Protein AF-0000000085034655 (afdb_homodimer)

Sequence (610 aa):
MEIASVGNLNFDVYLRVSELPGPDENAEVLDLYTGGGGSAANFAVAAARLGLAPRFIGAVGEDPLGEISLRELREEGVDVTYVKRIAGVRSGLVVVLVHPDGVKRMLSYRGANLGLAPGDLTPEKFRGVRHIHLATGRTELILKAKEVAREVGASLSVDGGTALAKKGLDIVRPAVEGVDVLFMNQAEARLLAGSHDHRTAVEKLARELRVGELVVTLGARGAAAYGGGKLLHVDAFRVDAVDTTGAGDCFAAAYIAMHLRGRDPYEKLLFANAAAAIKVTRPGARSSPRYAEVEAFLASLGYKIMEIASVGNLNFDVYLRVSELPGPDENAEVLDLYTGGGGSAANFAVAAARLGLAPRFIGAVGEDPLGEISLRELREEGVDVTYVKRIAGVRSGLVVVLVHPDGVKRMLSYRGANLGLAPGDLTPEKFRGVRHIHLATGRTELILKAKEVAREVGASLSVDGGTALAKKGLDIVRPAVEGVDVLFMNQAEARLLAGSHDHRTAVEKLARELRVGELVVTLGARGAAAYGGGKLLHVDAFRVDAVDTTGAGDCFAAAYIAMHLRGRDPYEKLLFANAAAAIKVTRPGARSSPRYAEVEAFLASLGYKI

Nearest PDB structures (foldseek):
  7agh-assembly1_B  TM=8.279E-01  e=5.455E-27  Escherichia coli K-12
  7agh-assembly2_A  TM=8.262E-01  e=1.619E-26  Escherichia coli K-12
  2rbc-assembly1_A-2  TM=8.798E-01  e=1.817E-25  Agrobacterium fabrum str. C58
  5c3z-assembly1_B  TM=8.777E-01  e=2.445E-24  Homo sapiens
  5bye-assembly1_B  TM=8.653E-01  e=8.556E-21  Homo sapiens

Structure (mmCIF, N/CA/C/O backbone):
data_AF-0000000085034655-model_v1
#
loop_
_entity.id
_entity.type
_entity.pdbx_description
1 polymer 'PfkB domain protein'
#
loop_
_atom_site.group_PDB
_atom_site.id
_atom_site.type_symbol
_atom_site.label_atom_id
_atom_site.label_alt_id
_atom_site.label_comp_id
_atom_site.label_asym_id
_atom_site.label_entity_id
_atom_site.label_seq_id
_atom_site.pdbx_PDB_ins_code
_atom_site.Cartn_x
_atom_site.Cartn_y
_atom_site.Cartn_z
_atom_site.occupancy
_atom_site.B_iso_or_equiv
_atom_site.auth_seq_id
_atom_site.auth_comp_id
_atom_site.auth_asym_id
_atom_site.auth_atom_id
_atom_site.pdbx_PDB_model_num
ATOM 1 N N . MET A 1 1 ? -13.57 31.188 0.504 1 93.94 1 MET A N 1
ATOM 2 C CA . MET A 1 1 ? -12.25 31.781 0.678 1 93.94 1 MET A CA 1
ATOM 3 C C . MET A 1 1 ? -11.156 30.812 0.239 1 93.94 1 MET A C 1
ATOM 5 O O . MET A 1 1 ? -11.18 29.641 0.605 1 93.94 1 MET A O 1
ATOM 9 N N . GLU A 1 2 ? -10.211 31.297 -0.534 1 97.12 2 GLU A N 1
ATOM 10 C CA . GLU A 1 2 ? -9.156 30.438 -1.083 1 97.12 2 GLU A CA 1
ATOM 11 C C . GLU A 1 2 ? -7.973 30.344 -0.126 1 97.12 2 GLU A C 1
ATOM 13 O O . GLU A 1 2 ? -7.5 31.359 0.396 1 97.12 2 GLU A O 1
ATOM 18 N N . ILE A 1 3 ? -7.57 29.109 0.145 1 98.75 3 ILE A N 1
ATOM 19 C CA . ILE A 1 3 ? -6.395 28.859 0.97 1 98.75 3 ILE A CA 1
ATOM 20 C C . ILE A 1 3 ? -5.473 27.875 0.262 1 98.75 3 ILE A C 1
ATOM 22 O O . ILE A 1 3 ? -5.883 27.203 -0.685 1 98.75 3 ILE A O 1
ATOM 26 N N . ALA A 1 4 ? -4.23 27.828 0.704 1 98.88 4 ALA A N 1
ATOM 27 C CA . ALA A 1 4 ? -3.271 26.875 0.156 1 98.88 4 ALA A CA 1
ATOM 28 C C . ALA A 1 4 ? -2.568 26.109 1.271 1 98.88 4 ALA A C 1
ATOM 30 O O . ALA A 1 4 ? -2.273 26.672 2.33 1 98.88 4 ALA A O 1
ATOM 31 N N . SER A 1 5 ? -2.406 24.906 1.083 1 98.81 5 SER A N 1
ATOM 32 C CA . SER A 1 5 ? -1.582 24.078 1.969 1 98.81 5 SER A CA 1
ATOM 33 C C . SER A 1 5 ? -0.383 23.5 1.228 1 98.81 5 SER A C 1
ATOM 35 O O . SER A 1 5 ? -0.494 23.109 0.063 1 98.81 5 SER A O 1
ATOM 37 N N . VAL A 1 6 ? 0.777 23.469 1.869 1 98.81 6 VAL A N 1
ATOM 38 C CA . VAL A 1 6 ? 2.035 23.031 1.269 1 98.81 6 VAL A CA 1
ATOM 39 C C . VAL A 1 6 ? 2.637 21.891 2.088 1 98.81 6 VAL A C 1
ATOM 41 O O . VAL A 1 6 ? 2.812 22.016 3.303 1 98.81 6 VAL A O 1
ATOM 44 N N . GLY A 1 7 ? 2.92 20.797 1.439 1 98.38 7 GLY A N 1
ATOM 45 C CA . GLY A 1 7 ? 3.562 19.703 2.158 1 98.38 7 GLY A CA 1
ATOM 46 C C . GLY A 1 7 ? 3.396 18.359 1.475 1 98.38 7 GLY A C 1
ATOM 47 O O . GLY A 1 7 ? 3.457 18.266 0.247 1 98.38 7 GLY A O 1
ATOM 48 N N . ASN A 1 8 ? 3.26 17.344 2.314 1 97.5 8 ASN A N 1
ATOM 49 C CA . ASN A 1 8 ? 3.312 15.984 1.795 1 97.5 8 ASN A CA 1
ATOM 50 C C . ASN A 1 8 ? 1.928 15.477 1.402 1 97.5 8 ASN A C 1
ATOM 52 O O . ASN A 1 8 ? 0.924 15.891 1.99 1 97.5 8 ASN A O 1
ATOM 56 N N . LEU A 1 9 ? 1.918 14.672 0.427 1 97.81 9 LEU A N 1
ATOM 57 C CA . LEU A 1 9 ? 0.796 13.844 -0.011 1 97.81 9 LEU A CA 1
ATOM 58 C C . LEU A 1 9 ? 1.19 12.375 -0.066 1 97.81 9 LEU A C 1
ATOM 60 O O . LEU A 1 9 ? 2.133 12.008 -0.769 1 97.81 9 LEU A O 1
ATOM 64 N N . ASN A 1 10 ? 0.489 11.578 0.733 1 95.5 10 ASN A N 1
ATOM 65 C CA . ASN A 1 10 ? 0.812 10.164 0.848 1 95.5 10 ASN A CA 1
ATOM 66 C C . ASN A 1 10 ? -0.411 9.289 0.587 1 95.5 10 ASN A C 1
ATOM 68 O O . ASN A 1 10 ? -1.547 9.727 0.767 1 95.5 10 ASN A O 1
ATOM 72 N N . PHE A 1 11 ? -0.106 8.07 0.104 1 96.5 11 PHE A N 1
ATOM 73 C CA . PHE A 1 11 ? -1.06 6.973 0.197 1 96.5 11 PHE A CA 1
ATOM 74 C C . PHE A 1 11 ? -0.783 6.117 1.428 1 96.5 11 PHE A C 1
ATOM 76 O O . PHE A 1 11 ? 0.318 5.586 1.586 1 96.5 11 PHE A O 1
ATOM 83 N N . ASP A 1 12 ? -1.772 6.031 2.25 1 96.06 12 ASP A N 1
ATOM 84 C CA . ASP A 1 12 ? -1.58 5.32 3.51 1 96.06 12 ASP A CA 1
ATOM 85 C C . ASP A 1 12 ? -2.211 3.934 3.459 1 96.06 12 ASP A C 1
ATOM 87 O O . ASP A 1 12 ? -3.322 3.768 2.949 1 96.06 12 ASP A O 1
ATOM 91 N N . VAL A 1 13 ? -1.467 2.955 3.961 1 95.75 13 VAL A N 1
ATOM 92 C CA . VAL A 1 13 ? -1.922 1.577 4.105 1 95.75 13 VAL A CA 1
ATOM 93 C C . VAL A 1 13 ? -1.898 1.177 5.578 1 95.75 13 VAL A C 1
ATOM 95 O O . VAL A 1 13 ? -0.831 1.096 6.188 1 95.75 13 VAL A O 1
ATOM 98 N N . TYR A 1 14 ? -3.08 0.936 6.121 1 93.94 14 TYR A N 1
ATOM 99 C CA . TYR A 1 14 ? -3.199 0.492 7.504 1 93.94 14 TYR A CA 1
ATOM 100 C C . TYR A 1 14 ? -3.475 -1.006 7.574 1 93.94 14 TYR A C 1
ATOM 102 O O . TYR A 1 14 ? -4.48 -1.483 7.043 1 93.94 14 TYR A O 1
ATOM 110 N N . LEU A 1 15 ? -2.596 -1.712 8.203 1 95.75 15 LEU A N 1
ATOM 111 C CA . LEU A 1 15 ? -2.756 -3.148 8.406 1 95.75 15 LEU A CA 1
ATOM 112 C C . LEU A 1 15 ? -2.959 -3.471 9.883 1 95.75 15 LEU A C 1
ATOM 114 O O . LEU A 1 15 ? -2.08 -3.205 10.703 1 95.75 15 LEU A O 1
ATOM 118 N N . ARG A 1 16 ? -4.152 -3.988 10.18 1 94.44 16 ARG A N 1
ATOM 119 C CA . ARG A 1 16 ? -4.348 -4.527 11.523 1 94.44 16 ARG A CA 1
ATOM 120 C C . ARG A 1 16 ? -3.723 -5.91 11.656 1 94.44 16 ARG A C 1
ATOM 122 O O . ARG A 1 16 ? -4.141 -6.855 10.977 1 94.44 16 ARG A O 1
ATOM 129 N N . VAL A 1 17 ? -2.717 -6 12.5 1 94.31 17 VAL A N 1
ATOM 130 C CA . VAL A 1 17 ? -1.951 -7.238 12.586 1 94.31 17 VAL A CA 1
ATOM 131 C C . VAL A 1 17 ? -2.037 -7.805 14 1 94.31 17 VAL A C 1
ATOM 133 O O . VAL A 1 17 ? -2.08 -7.047 14.977 1 94.31 17 VAL A O 1
ATOM 136 N N . SER A 1 18 ? -2.162 -9.133 14.125 1 90.56 18 SER A N 1
ATOM 137 C CA . SER A 1 18 ? -2.082 -9.766 15.438 1 90.56 18 SER A CA 1
ATOM 138 C C . SER A 1 18 ? -0.636 -9.898 15.898 1 90.56 18 SER A C 1
ATOM 140 O O . SER A 1 18 ? -0.336 -9.68 17.078 1 90.56 18 SER A O 1
ATOM 142 N N . GLU A 1 19 ? 0.269 -10.234 15.023 1 87.38 19 GLU A N 1
ATOM 143 C CA . GLU A 1 19 ? 1.705 -10.352 15.258 1 87.38 19 GLU A CA 1
ATOM 144 C C . GLU A 1 19 ? 2.496 -10.047 13.984 1 87.38 19 GLU A C 1
ATOM 146 O O . GLU A 1 19 ? 1.949 -10.086 12.883 1 87.38 19 GLU A O 1
ATOM 151 N N . LEU A 1 20 ? 3.734 -9.633 14.234 1 88.44 20 LEU A N 1
ATOM 152 C CA . LEU A 1 20 ? 4.625 -9.484 13.094 1 88.44 20 LEU A CA 1
ATOM 153 C C . LEU A 1 20 ? 5.168 -10.836 12.641 1 88.44 20 LEU A C 1
ATOM 155 O O . LEU A 1 20 ? 5.496 -11.688 13.469 1 88.44 20 LEU A O 1
ATOM 159 N N . PRO A 1 21 ? 5.195 -11.039 11.312 1 90.12 21 PRO A N 1
ATOM 160 C CA . PRO A 1 21 ? 5.805 -12.281 10.852 1 90.12 21 PRO A CA 1
ATOM 161 C C . PRO A 1 21 ? 7.297 -12.367 11.148 1 90.12 21 PRO A C 1
ATOM 163 O O . PRO A 1 21 ? 7.977 -11.336 11.211 1 90.12 21 PRO A O 1
ATOM 166 N N . GLY A 1 22 ? 7.727 -13.602 11.383 1 87.69 22 GLY A N 1
ATOM 167 C CA . GLY A 1 22 ? 9.156 -13.828 11.508 1 87.69 22 GLY A CA 1
ATOM 168 C C . GLY A 1 22 ? 9.891 -13.742 10.18 1 87.69 22 GLY A C 1
ATOM 169 O O . GLY A 1 22 ? 9.281 -13.484 9.141 1 87.69 22 GLY A O 1
ATOM 170 N N . PRO A 1 23 ? 11.297 -13.914 10.242 1 85.94 23 PRO A N 1
ATOM 171 C CA . PRO A 1 23 ? 12.078 -13.93 9.008 1 85.94 23 PRO A CA 1
ATOM 172 C C . PRO A 1 23 ? 11.555 -14.938 7.988 1 85.94 23 PRO A C 1
ATOM 174 O O . PRO A 1 23 ? 11.352 -16.109 8.32 1 85.94 23 PRO A O 1
ATOM 177 N N . ASP A 1 24 ? 11.25 -14.492 6.754 1 82.31 24 ASP A N 1
ATOM 178 C CA . ASP A 1 24 ? 10.797 -15.281 5.617 1 82.31 24 ASP A CA 1
ATOM 179 C C . ASP A 1 24 ? 9.453 -15.945 5.91 1 82.31 24 ASP A C 1
ATOM 181 O O . ASP A 1 24 ? 9.203 -17.078 5.477 1 82.31 24 ASP A O 1
ATOM 185 N N . GLU A 1 25 ? 8.688 -15.281 6.723 1 87.12 25 GLU A N 1
ATOM 186 C CA . GLU A 1 25 ? 7.355 -15.781 7.051 1 87.12 25 GLU A CA 1
ATOM 187 C C . GLU A 1 25 ? 6.273 -14.828 6.543 1 87.12 25 GLU A C 1
ATOM 189 O O . GLU A 1 25 ? 6.562 -13.68 6.207 1 87.12 25 GLU A O 1
ATOM 194 N N . ASN A 1 26 ? 5.16 -15.375 6.418 1 88.88 26 ASN A N 1
ATOM 195 C CA . ASN A 1 26 ? 3.967 -14.625 6.047 1 88.88 26 ASN A CA 1
ATOM 196 C C . ASN A 1 26 ? 2.947 -14.594 7.18 1 88.88 26 ASN A C 1
ATOM 198 O O . ASN A 1 26 ? 2.727 -15.609 7.848 1 88.88 26 ASN A O 1
ATOM 202 N N . ALA A 1 27 ? 2.494 -13.461 7.508 1 91.69 27 ALA A N 1
ATOM 203 C CA . ALA A 1 27 ? 1.395 -13.32 8.453 1 91.69 27 ALA A CA 1
ATOM 204 C C . ALA A 1 27 ? 0.143 -12.773 7.77 1 91.69 27 ALA A C 1
ATOM 206 O O . ALA A 1 27 ? 0.223 -11.844 6.969 1 91.69 27 ALA A O 1
ATOM 207 N N . GLU A 1 28 ? -0.93 -13.422 8.039 1 91.81 28 GLU A N 1
ATOM 208 C CA . GLU A 1 28 ? -2.201 -12.898 7.555 1 91.81 28 GLU A CA 1
ATOM 209 C C . GLU A 1 28 ? -2.684 -11.734 8.414 1 91.81 28 GLU A C 1
ATOM 211 O O . GLU A 1 28 ? -2.639 -11.805 9.641 1 91.81 28 GLU A O 1
ATOM 216 N N . VAL A 1 29 ? -3.027 -10.688 7.754 1 94.5 29 VAL A N 1
ATOM 217 C CA . VAL A 1 29 ? -3.459 -9.516 8.508 1 94.5 29 VAL A CA 1
ATOM 218 C C . VAL A 1 29 ? -4.965 -9.578 8.75 1 94.5 29 VAL A C 1
ATOM 220 O O . VAL A 1 29 ? -5.699 -10.195 7.977 1 94.5 29 VAL A O 1
ATOM 223 N N . LEU A 1 30 ? -5.438 -8.953 9.812 1 91.25 30 LEU A N 1
ATOM 224 C CA . LEU A 1 30 ? -6.812 -9.031 10.281 1 91.25 30 LEU A CA 1
ATOM 225 C C . LEU A 1 30 ? -7.715 -8.094 9.492 1 91.25 30 LEU A C 1
ATOM 227 O O . LEU A 1 30 ? -8.883 -8.398 9.258 1 91.25 30 LEU A O 1
ATOM 231 N N . ASP A 1 31 ? -7.133 -6.984 9.172 1 92.88 31 ASP A N 1
ATOM 232 C CA . ASP A 1 31 ? -7.91 -5.977 8.453 1 92.88 31 ASP A CA 1
ATOM 233 C C . ASP A 1 31 ? -6.996 -5.016 7.695 1 92.88 31 ASP A C 1
ATOM 235 O O . ASP A 1 31 ? -5.809 -4.91 7.996 1 92.88 31 ASP A O 1
ATOM 239 N N . LEU A 1 32 ? -7.645 -4.418 6.648 1 94.25 32 LEU A N 1
ATOM 240 C CA . LEU A 1 32 ? -6.949 -3.469 5.789 1 94.25 32 LEU A CA 1
ATOM 241 C C . LEU A 1 32 ? -7.773 -2.199 5.602 1 94.25 32 LEU A C 1
ATOM 243 O O . LEU A 1 32 ? -8.977 -2.268 5.336 1 94.25 32 LEU A O 1
ATOM 247 N N . TYR A 1 33 ? -7.109 -1.077 5.863 1 91 33 TYR A N 1
ATOM 248 C CA . TYR A 1 33 ? -7.668 0.219 5.496 1 91 33 TYR A CA 1
ATOM 249 C C . TYR A 1 33 ? -6.68 1.019 4.656 1 91 33 TYR A C 1
ATOM 251 O O . TYR A 1 33 ? -5.48 1.029 4.938 1 91 33 TYR A O 1
ATOM 259 N N . THR A 1 34 ? -7.168 1.547 3.568 1 93.19 34 THR A N 1
ATOM 260 C CA . THR A 1 34 ? -6.344 2.43 2.752 1 93.19 34 THR A CA 1
ATOM 261 C C . THR A 1 34 ? -6.988 3.807 2.623 1 93.19 34 THR A C 1
ATOM 263 O O . THR A 1 34 ? -8.211 3.938 2.713 1 93.19 34 THR A O 1
ATOM 266 N N . GLY A 1 35 ? -6.184 4.789 2.453 1 91.38 35 GLY A N 1
ATOM 267 C CA . GLY A 1 35 ? -6.664 6.148 2.262 1 91.38 35 GLY A CA 1
ATOM 268 C C . GLY A 1 35 ? -5.547 7.148 2.027 1 91.38 35 GLY A C 1
ATOM 269 O O . GLY A 1 35 ? -4.375 6.777 1.987 1 91.38 35 GLY A O 1
ATOM 270 N N . GLY A 1 36 ? -5.992 8.32 1.777 1 94.31 36 GLY A N 1
ATOM 271 C CA . GLY A 1 36 ? -5.031 9.398 1.601 1 94.31 36 GLY A CA 1
ATOM 272 C C . GLY A 1 36 ? -4.387 9.844 2.9 1 94.31 36 GLY A C 1
ATOM 273 O O . GLY A 1 36 ? -5.012 9.789 3.961 1 94.31 36 GLY A O 1
ATOM 274 N N . GLY A 1 37 ? -3.115 10.266 2.805 1 95.69 37 GLY A N 1
ATOM 275 C CA . GLY A 1 37 ? -2.387 10.797 3.945 1 95.69 37 GLY A CA 1
ATOM 276 C C . GLY A 1 37 ? -1.521 11.992 3.594 1 95.69 37 GLY A C 1
ATOM 277 O O . GLY A 1 37 ? -1.566 12.484 2.467 1 95.69 37 GLY A O 1
ATOM 278 N N . GLY A 1 38 ? -0.718 12.391 4.625 1 96.44 38 GLY A N 1
ATOM 279 C CA . GLY A 1 38 ? 0.054 13.625 4.527 1 96.44 38 GLY A CA 1
ATOM 280 C C . GLY A 1 38 ? -0.604 14.797 5.227 1 96.44 38 GLY A C 1
ATOM 281 O O . GLY A 1 38 ? -1.726 15.18 4.887 1 96.44 38 GLY A O 1
ATOM 282 N N . SER A 1 39 ? 0.147 15.359 6.043 1 97 39 SER A N 1
ATOM 283 C CA . SER A 1 39 ? -0.427 16.375 6.914 1 97 39 SER A CA 1
ATOM 284 C C . SER A 1 39 ? -1.008 17.531 6.105 1 97 39 SER A C 1
ATOM 286 O O . SER A 1 39 ? -2.123 17.984 6.375 1 97 39 SER A O 1
ATOM 288 N N . ALA A 1 40 ? -0.273 18 5.129 1 98.5 40 ALA A N 1
ATOM 289 C CA . ALA A 1 40 ? -0.737 19.125 4.32 1 98.5 40 ALA A CA 1
ATOM 290 C C . ALA A 1 40 ? -1.984 18.75 3.525 1 98.5 40 ALA A C 1
ATOM 292 O O . ALA A 1 40 ? -2.904 19.562 3.383 1 98.5 40 ALA A O 1
ATOM 293 N N . ALA A 1 41 ? -1.958 17.594 2.982 1 98.56 41 ALA A N 1
ATOM 294 C CA . ALA A 1 41 ? -3.109 17.109 2.227 1 98.56 41 ALA A CA 1
ATOM 295 C C . ALA A 1 41 ? -4.312 16.891 3.139 1 98.56 41 ALA A C 1
ATOM 297 O O . ALA A 1 41 ? -5.445 17.203 2.77 1 98.56 41 ALA A O 1
ATOM 298 N N . ASN A 1 42 ? -4.09 16.312 4.293 1 98.31 42 ASN A N 1
ATOM 299 C CA . ASN A 1 42 ? -5.156 16.156 5.273 1 98.31 42 ASN A CA 1
ATOM 300 C C . ASN A 1 42 ? -5.777 17.5 5.648 1 98.31 42 ASN A C 1
ATOM 302 O O . ASN A 1 42 ? -7 17.625 5.746 1 98.31 42 ASN A O 1
ATOM 306 N N . PHE A 1 43 ? -4.934 18.438 5.855 1 98.69 43 PHE A N 1
ATOM 307 C CA . PHE A 1 43 ? -5.387 19.797 6.145 1 98.69 43 PHE A CA 1
ATOM 308 C C . PHE A 1 43 ? -6.281 20.312 5.023 1 98.69 43 PHE A C 1
ATOM 310 O O . PHE A 1 43 ? -7.336 20.891 5.285 1 98.69 43 PHE A O 1
ATOM 317 N N . ALA A 1 44 ? -5.852 20.156 3.803 1 98.81 44 ALA A N 1
ATOM 318 C CA . ALA A 1 44 ? -6.602 20.641 2.646 1 98.81 44 ALA A CA 1
ATOM 319 C C . ALA A 1 44 ? -8 20.031 2.602 1 98.81 44 ALA A C 1
ATOM 321 O O . ALA A 1 44 ? -8.984 20.734 2.365 1 98.81 44 ALA A O 1
ATOM 322 N N . VAL A 1 45 ? -8.094 18.766 2.852 1 98.69 45 VAL A N 1
ATOM 323 C CA . VAL A 1 45 ? -9.383 18.078 2.842 1 98.69 45 VAL A CA 1
ATOM 324 C C . VAL A 1 45 ? -10.258 18.609 3.971 1 98.69 45 VAL A C 1
ATOM 326 O O . VAL A 1 45 ? -11.445 18.875 3.771 1 98.69 45 VAL A O 1
ATOM 329 N N . ALA A 1 46 ? -9.648 18.734 5.133 1 98.81 46 ALA A N 1
ATOM 330 C CA . ALA A 1 46 ? -10.391 19.281 6.262 1 98.81 46 ALA A CA 1
ATOM 331 C C . ALA A 1 46 ? -10.898 20.688 5.953 1 98.81 46 ALA A C 1
ATOM 333 O O . ALA A 1 46 ? -12.047 21.016 6.254 1 98.81 46 ALA A O 1
ATOM 334 N N . ALA A 1 47 ? -10.062 21.516 5.359 1 98.81 47 ALA A N 1
ATOM 335 C CA . ALA A 1 47 ? -10.438 22.891 4.992 1 98.81 47 ALA A CA 1
ATOM 336 C C . ALA A 1 47 ? -11.609 22.891 4.02 1 98.81 47 ALA A C 1
ATOM 338 O O . ALA A 1 47 ? -12.539 23.703 4.16 1 98.81 47 ALA A O 1
ATOM 339 N N . ALA A 1 48 ? -11.547 22 3.057 1 98.81 48 ALA A N 1
ATOM 340 C CA . ALA A 1 48 ? -12.641 21.891 2.096 1 98.81 48 ALA A CA 1
ATOM 341 C C . ALA A 1 48 ? -13.961 21.562 2.799 1 98.81 48 ALA A C 1
ATOM 343 O O . ALA A 1 48 ? -14.992 22.172 2.504 1 98.81 48 ALA A O 1
ATOM 344 N N . ARG A 1 49 ? -13.93 20.672 3.709 1 98.44 49 ARG A N 1
ATOM 345 C CA . ARG A 1 49 ? -15.125 20.234 4.418 1 98.44 49 ARG A CA 1
ATOM 346 C C . ARG A 1 49 ? -15.664 21.344 5.324 1 98.44 49 ARG A C 1
ATOM 348 O O . ARG A 1 49 ? -16.844 21.344 5.672 1 98.44 49 ARG A O 1
ATOM 355 N N . LEU A 1 50 ? -14.82 22.25 5.66 1 98.44 50 LEU A N 1
ATOM 356 C CA . LEU A 1 50 ? -15.219 23.375 6.508 1 98.44 50 LEU A CA 1
ATOM 357 C C . LEU A 1 50 ? -15.688 24.547 5.66 1 98.44 50 LEU A C 1
ATOM 359 O O . LEU A 1 50 ? -15.914 25.641 6.184 1 98.44 50 LEU A O 1
ATOM 363 N N . GLY A 1 51 ? -15.742 24.391 4.367 1 98 51 GLY A N 1
ATOM 364 C CA . GLY A 1 51 ? -16.359 25.375 3.488 1 98 51 GLY A CA 1
ATOM 365 C C . GLY A 1 51 ? -15.359 26.297 2.83 1 98 51 GLY A C 1
ATOM 366 O O . GLY A 1 51 ? -15.734 27.328 2.246 1 98 51 GLY A O 1
ATOM 367 N N . LEU A 1 52 ? -14.117 26 2.928 1 98.44 52 LEU A N 1
ATOM 368 C CA . LEU A 1 52 ? -13.094 26.797 2.258 1 98.44 52 LEU A CA 1
ATOM 369 C C . LEU A 1 52 ? -12.766 26.203 0.889 1 98.44 52 LEU A C 1
ATOM 371 O O . LEU A 1 52 ? -13.312 25.172 0.501 1 98.44 52 LEU A O 1
ATOM 375 N N . ALA A 1 53 ? -11.969 26.906 0.109 1 98.62 53 ALA A N 1
ATOM 376 C CA . ALA A 1 53 ? -11.516 26.469 -1.208 1 98.62 53 ALA A CA 1
ATOM 377 C C . ALA A 1 53 ? -10.016 26.203 -1.212 1 98.62 53 ALA A C 1
ATOM 379 O O . ALA A 1 53 ? -9.227 27.078 -1.594 1 98.62 53 ALA A O 1
ATOM 380 N N . PRO A 1 54 ? -9.625 25.016 -0.847 1 98.81 54 PRO A N 1
ATOM 381 C CA . PRO A 1 54 ? -8.195 24.734 -0.665 1 98.81 54 PRO A CA 1
ATOM 382 C C . PRO A 1 54 ? -7.492 24.391 -1.973 1 98.81 54 PRO A C 1
ATOM 384 O O . PRO A 1 54 ? -8.078 23.719 -2.83 1 98.81 54 PRO A O 1
ATOM 387 N N . ARG A 1 55 ? -6.301 24.891 -2.096 1 98.75 55 ARG A N 1
ATOM 388 C CA . ARG A 1 55 ? -5.301 24.484 -3.08 1 98.75 55 ARG A CA 1
ATOM 389 C C . ARG A 1 55 ? -4.156 23.719 -2.422 1 98.75 55 ARG A C 1
ATOM 391 O O . ARG A 1 55 ? -3.627 24.156 -1.396 1 98.75 55 ARG A O 1
ATOM 398 N N . PHE A 1 56 ? -3.9 22.594 -3 1 98.69 56 PHE A N 1
ATOM 399 C CA . PHE A 1 56 ? -2.799 21.812 -2.455 1 98.69 56 PHE A CA 1
ATOM 400 C C . PHE A 1 56 ? 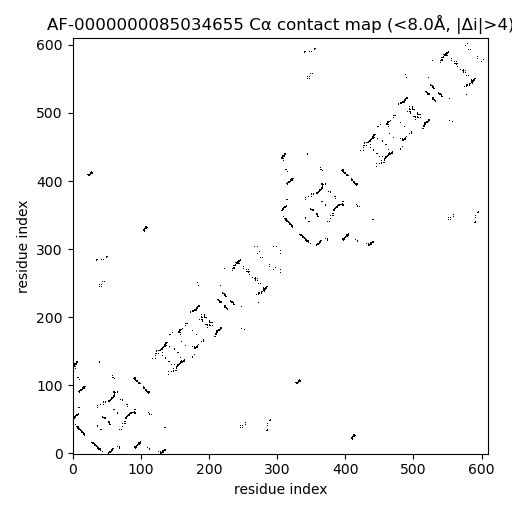-1.546 21.984 -3.309 1 98.69 56 PHE A C 1
ATOM 402 O O . PHE A 1 56 ? -1.598 21.844 -4.531 1 98.69 56 PHE A O 1
ATOM 409 N N . ILE A 1 57 ? -0.471 22.328 -2.654 1 98.75 57 ILE A N 1
ATOM 410 C CA . ILE A 1 57 ? 0.836 22.438 -3.291 1 98.75 57 ILE A CA 1
ATOM 411 C C . ILE A 1 57 ? 1.774 21.359 -2.734 1 98.75 57 ILE A C 1
ATOM 413 O O . ILE A 1 57 ? 2.166 21.422 -1.567 1 98.75 57 ILE A O 1
ATOM 417 N N . GLY A 1 58 ? 2.109 20.453 -3.443 1 98.5 58 GLY A N 1
ATOM 418 C CA . GLY A 1 58 ? 2.977 19.328 -3.115 1 98.5 58 GLY A CA 1
ATOM 419 C C . GLY A 1 58 ? 3.492 18.594 -4.34 1 98.5 58 GLY A C 1
ATOM 420 O O . GLY A 1 58 ? 3.652 19.188 -5.406 1 98.5 58 GLY A O 1
ATOM 421 N N . ALA A 1 59 ? 3.9 17.328 -4.105 1 98.56 59 ALA A N 1
ATOM 422 C CA . ALA A 1 59 ? 4.473 16.562 -5.215 1 98.56 59 ALA A CA 1
ATOM 423 C C . ALA A 1 59 ? 4.059 15.102 -5.156 1 98.56 59 ALA A C 1
ATOM 425 O O . ALA A 1 59 ? 3.869 14.547 -4.07 1 98.56 59 ALA A O 1
ATOM 426 N N . VAL A 1 60 ? 3.869 14.516 -6.301 1 98 60 VAL A N 1
ATOM 427 C CA . VAL A 1 60 ? 3.611 13.086 -6.465 1 98 60 VAL A CA 1
ATOM 428 C C . VAL A 1 60 ? 4.457 12.539 -7.613 1 98 60 VAL A C 1
ATOM 430 O O . VAL A 1 60 ? 4.988 13.305 -8.422 1 98 60 VAL A O 1
ATOM 433 N N . GLY A 1 61 ? 4.633 11.25 -7.559 1 97.06 61 GLY A N 1
ATOM 434 C CA . GLY A 1 61 ? 5.234 10.609 -8.719 1 97.06 61 GLY A CA 1
ATOM 435 C C . GLY A 1 61 ? 4.262 10.422 -9.867 1 97.06 61 GLY A C 1
ATOM 436 O O . GLY A 1 61 ? 3.08 10.758 -9.75 1 97.06 61 GLY A O 1
ATOM 437 N N . GLU A 1 62 ? 4.801 10.016 -11.016 1 94.88 62 GLU A N 1
ATOM 438 C CA . GLU A 1 62 ? 3.965 9.602 -12.133 1 94.88 62 GLU A CA 1
ATOM 439 C C . GLU A 1 62 ? 3.648 8.109 -12.062 1 94.88 62 GLU A C 1
ATOM 441 O O . GLU A 1 62 ? 4.121 7.324 -12.883 1 94.88 62 GLU A O 1
ATOM 446 N N . ASP A 1 63 ? 2.875 7.762 -11.141 1 93.69 63 ASP A N 1
ATOM 447 C CA . ASP A 1 63 ? 2.523 6.371 -10.867 1 93.69 63 ASP A CA 1
ATOM 448 C C . ASP A 1 63 ? 1.062 6.246 -10.445 1 93.69 63 ASP A C 1
ATOM 450 O O . ASP A 1 63 ? 0.405 7.246 -10.156 1 93.69 63 ASP A O 1
ATOM 454 N N . PRO A 1 64 ? 0.542 5.062 -10.43 1 92.12 64 PRO A N 1
ATOM 455 C CA . PRO A 1 64 ? -0.877 4.859 -10.125 1 92.12 64 PRO A CA 1
ATOM 456 C C . PRO A 1 64 ? -1.259 5.344 -8.727 1 92.12 64 PRO A C 1
ATOM 458 O O . PRO A 1 64 ? -2.359 5.863 -8.531 1 92.12 64 PRO A O 1
ATOM 461 N N . LEU A 1 65 ? -0.405 5.164 -7.809 1 94.81 65 LEU A N 1
ATOM 462 C CA . LEU A 1 65 ? -0.723 5.602 -6.453 1 94.81 65 LEU A CA 1
ATOM 463 C C . LEU A 1 65 ? -0.836 7.121 -6.387 1 94.81 65 LEU A C 1
ATOM 465 O O . LEU A 1 65 ? -1.69 7.652 -5.672 1 94.81 65 LEU A O 1
ATOM 469 N N . GLY A 1 66 ? 0.121 7.762 -7.074 1 96.44 66 GLY A N 1
ATOM 470 C CA . GLY A 1 66 ? 0.004 9.211 -7.172 1 96.44 66 GLY A CA 1
ATOM 471 C C . GLY A 1 66 ? -1.319 9.664 -7.762 1 96.44 66 GLY A C 1
ATOM 472 O O . GLY A 1 66 ? -1.948 10.586 -7.25 1 96.44 66 GLY A O 1
ATOM 473 N N . GLU A 1 67 ? -1.771 8.977 -8.742 1 95.44 67 GLU A N 1
ATOM 474 C CA . GLU A 1 67 ? -3.027 9.328 -9.398 1 95.44 67 GLU A CA 1
ATOM 475 C C . GLU A 1 67 ? -4.219 9.094 -8.477 1 95.44 67 GLU A C 1
ATOM 477 O O . GLU A 1 67 ? -5.168 9.883 -8.469 1 95.44 67 GLU A O 1
ATOM 482 N N . ILE A 1 68 ? -4.168 8.062 -7.785 1 95.31 68 ILE A N 1
ATOM 483 C CA . ILE A 1 68 ? -5.223 7.766 -6.82 1 95.31 68 ILE A CA 1
ATOM 484 C C . ILE A 1 68 ? -5.297 8.883 -5.781 1 95.31 68 ILE A C 1
ATOM 486 O O . ILE A 1 68 ? -6.387 9.352 -5.441 1 95.31 68 ILE A O 1
ATOM 490 N N . SER A 1 69 ? -4.172 9.266 -5.309 1 97.12 69 SER A N 1
ATOM 491 C CA . SER A 1 69 ? -4.109 10.297 -4.273 1 97.12 69 SER A CA 1
ATOM 492 C C . SER A 1 69 ? -4.652 11.625 -4.785 1 97.12 69 SER A C 1
ATOM 494 O O . SER A 1 69 ? -5.391 12.312 -4.078 1 97.12 69 SER A O 1
ATOM 496 N N . LEU A 1 70 ? -4.309 11.984 -5.988 1 98 70 LEU A N 1
ATOM 497 C CA . LEU A 1 70 ? -4.781 13.227 -6.578 1 98 70 LEU A CA 1
ATOM 498 C C . LEU A 1 70 ? -6.285 13.18 -6.816 1 98 70 LEU A C 1
ATOM 500 O O . LEU A 1 70 ? -6.988 14.164 -6.566 1 98 70 LEU A O 1
ATOM 504 N N . ARG A 1 71 ? -6.754 12.07 -7.301 1 96.56 71 ARG A N 1
ATOM 505 C CA . ARG A 1 71 ? -8.18 11.906 -7.543 1 96.56 71 ARG A CA 1
ATOM 506 C C . ARG A 1 71 ? -8.984 12.07 -6.258 1 96.56 71 ARG A C 1
ATOM 508 O O . ARG A 1 71 ? -10.023 12.734 -6.246 1 96.56 71 ARG A O 1
ATOM 515 N N . GLU A 1 72 ? -8.492 11.5 -5.242 1 96.06 72 GLU A N 1
ATOM 516 C CA . GLU A 1 72 ? -9.164 11.609 -3.953 1 96.06 72 GLU A CA 1
ATOM 517 C C . GLU A 1 72 ? -9.258 13.062 -3.5 1 96.06 72 GLU A C 1
ATOM 519 O O . GLU A 1 72 ? -10.289 13.5 -2.988 1 96.06 72 GLU A O 1
ATOM 524 N N . LEU A 1 73 ? -8.156 13.789 -3.646 1 98.38 73 LEU A N 1
ATOM 525 C CA . LEU A 1 73 ? -8.164 15.203 -3.289 1 98.38 73 LEU A CA 1
ATOM 526 C C . LEU A 1 73 ? -9.188 15.969 -4.121 1 98.38 73 LEU A C 1
ATOM 528 O O . LEU A 1 73 ? -9.961 16.766 -3.586 1 98.38 73 LEU A O 1
ATOM 532 N N . ARG A 1 74 ? -9.242 15.68 -5.43 1 98.12 74 ARG A N 1
ATOM 533 C CA . ARG A 1 74 ? -10.188 16.344 -6.312 1 98.12 74 ARG A CA 1
ATOM 534 C C . ARG A 1 74 ? -11.625 16.047 -5.895 1 98.12 74 ARG A C 1
ATOM 536 O O . ARG A 1 74 ? -12.477 16.953 -5.891 1 98.12 74 ARG A O 1
ATOM 543 N N . GLU A 1 75 ? -11.828 14.844 -5.547 1 97.31 75 GLU A N 1
ATOM 544 C CA . GLU A 1 75 ? -13.172 14.414 -5.152 1 97.31 75 GLU A CA 1
ATOM 545 C C . GLU A 1 75 ? -13.609 15.109 -3.865 1 97.31 75 GLU A C 1
ATOM 547 O O . GLU A 1 75 ? -14.805 15.297 -3.633 1 97.31 75 GLU A O 1
ATOM 552 N N . GLU A 1 76 ? -12.656 15.547 -3.068 1 97.75 76 GLU A N 1
ATOM 553 C CA . GLU A 1 76 ? -12.938 16.25 -1.823 1 97.75 76 GLU A CA 1
ATOM 554 C C . GLU A 1 76 ? -12.992 17.766 -2.043 1 97.75 76 GLU A C 1
ATOM 556 O O . GLU A 1 76 ? -13.125 18.531 -1.087 1 97.75 76 GLU A O 1
ATOM 561 N N . GLY A 1 77 ? -12.82 18.219 -3.273 1 98.06 77 GLY A N 1
ATOM 562 C CA . GLY A 1 77 ? -12.93 19.625 -3.602 1 98.06 77 GLY A CA 1
ATOM 563 C C . GLY A 1 77 ? -11.617 20.375 -3.473 1 98.06 77 GLY A C 1
ATOM 564 O O . GLY A 1 77 ? -11.602 21.594 -3.348 1 98.06 77 GLY A O 1
ATOM 565 N N . VAL A 1 78 ? -10.531 19.672 -3.494 1 98.75 78 VAL A N 1
ATOM 566 C CA . VAL A 1 78 ? -9.219 20.297 -3.381 1 98.75 78 VAL A CA 1
ATOM 567 C C . VAL A 1 78 ? -8.641 20.547 -4.773 1 98.75 78 VAL A C 1
ATOM 569 O O . VAL A 1 78 ? -8.648 19.656 -5.625 1 98.75 78 VAL A O 1
ATOM 572 N N . ASP A 1 79 ? -8.203 21.766 -5.02 1 98.75 79 ASP A N 1
ATOM 573 C CA . ASP A 1 79 ? -7.531 22.109 -6.27 1 98.75 79 ASP A CA 1
ATOM 574 C C . ASP A 1 79 ? -6.117 21.547 -6.305 1 98.75 79 ASP A C 1
ATOM 576 O O . ASP A 1 79 ? -5.258 21.953 -5.52 1 98.75 79 ASP A O 1
ATOM 580 N N . VAL A 1 80 ? -5.871 20.656 -7.242 1 98.62 80 VAL A N 1
ATOM 581 C CA . VAL A 1 80 ? -4.57 20 -7.312 1 98.62 80 VAL A CA 1
ATOM 582 C C . VAL A 1 80 ? -3.836 20.422 -8.578 1 98.62 80 VAL A C 1
ATOM 584 O O . VAL A 1 80 ? -2.928 19.734 -9.047 1 98.62 80 VAL A O 1
ATOM 587 N N . THR A 1 81 ? -4.188 21.531 -9.141 1 97.69 81 THR A N 1
ATOM 588 C CA . THR A 1 81 ? -3.684 22.016 -10.422 1 97.69 81 THR A CA 1
ATOM 589 C C . THR A 1 81 ? -2.168 22.188 -10.375 1 97.69 81 THR A C 1
ATOM 591 O O . THR A 1 81 ? -1.482 21.938 -11.367 1 97.69 81 THR A O 1
ATOM 594 N N . TYR A 1 82 ? -1.648 22.516 -9.219 1 97.19 82 TYR A N 1
ATOM 595 C CA . TYR A 1 82 ? -0.251 22.938 -9.148 1 97.19 82 TYR A CA 1
ATOM 596 C C . TYR A 1 82 ? 0.602 21.859 -8.477 1 97.19 82 TYR A C 1
ATOM 598 O O . TYR A 1 82 ? 1.735 22.125 -8.07 1 97.19 82 TYR A O 1
ATOM 606 N N . VAL A 1 83 ? 0.051 20.719 -8.305 1 98.5 83 VAL A N 1
ATOM 607 C CA . VAL A 1 83 ? 0.843 19.641 -7.734 1 98.5 83 VAL A CA 1
ATOM 608 C C . VAL A 1 83 ? 1.943 19.219 -8.711 1 98.5 83 VAL A C 1
ATOM 610 O O . VAL A 1 83 ? 1.681 19.016 -9.898 1 98.5 83 VAL A O 1
ATOM 613 N N . LYS A 1 84 ? 3.133 19.203 -8.195 1 98.19 84 LYS A N 1
ATOM 614 C CA . LYS A 1 84 ? 4.285 18.828 -9 1 98.19 84 LYS A CA 1
ATOM 615 C C . LYS A 1 84 ? 4.297 17.328 -9.266 1 98.19 84 LYS A C 1
ATOM 617 O O . LYS A 1 84 ? 4.121 16.516 -8.344 1 98.19 84 LYS A O 1
ATOM 622 N N . ARG A 1 85 ? 4.406 16.938 -10.5 1 97.25 85 ARG A N 1
ATOM 623 C CA . ARG A 1 85 ? 4.586 15.539 -10.875 1 97.25 85 ARG A CA 1
ATOM 624 C C . ARG A 1 85 ? 6.047 15.242 -11.195 1 97.25 85 ARG A C 1
ATOM 626 O O . ARG A 1 85 ? 6.652 15.914 -12.039 1 97.25 85 ARG A O 1
ATOM 633 N N . ILE A 1 86 ? 6.586 14.344 -10.5 1 97.06 86 ILE A N 1
ATOM 634 C CA . ILE A 1 86 ? 8.008 14.047 -10.664 1 97.06 86 ILE A CA 1
ATOM 635 C C . ILE A 1 86 ? 8.172 12.703 -11.375 1 97.06 86 ILE A C 1
ATOM 637 O O . ILE A 1 86 ? 7.797 11.656 -10.844 1 97.06 86 ILE A O 1
ATOM 641 N N . ALA A 1 87 ? 8.773 12.688 -12.531 1 93.81 87 ALA A N 1
ATOM 642 C CA . ALA A 1 87 ? 8.992 11.477 -13.312 1 93.81 87 ALA A CA 1
ATOM 643 C C . ALA A 1 87 ? 10.086 10.609 -12.688 1 93.81 87 ALA A C 1
ATOM 645 O O . ALA A 1 87 ? 11.086 11.125 -12.18 1 93.81 87 ALA A O 1
ATOM 646 N N . GLY A 1 88 ? 9.898 9.336 -12.742 1 91.88 88 GLY A N 1
ATOM 647 C CA . GLY A 1 88 ? 10.93 8.398 -12.344 1 91.88 88 GLY A CA 1
ATOM 648 C C . GLY A 1 88 ? 10.992 8.18 -10.844 1 91.88 88 GLY A C 1
ATOM 649 O O . GLY A 1 88 ? 11.867 7.461 -10.352 1 91.88 88 GLY A O 1
ATOM 650 N N . VAL A 1 89 ? 10.164 8.852 -10.109 1 93.38 89 VAL A N 1
ATOM 651 C CA . VAL A 1 89 ? 10.125 8.68 -8.656 1 93.38 89 VAL A CA 1
ATOM 652 C C . VAL A 1 89 ? 8.734 8.234 -8.227 1 93.38 89 VAL A C 1
ATOM 654 O O . VAL A 1 89 ? 7.727 8.672 -8.789 1 93.38 89 VAL A O 1
ATOM 657 N N . ARG A 1 90 ? 8.703 7.367 -7.266 1 95 90 ARG A N 1
ATOM 658 C CA . ARG A 1 90 ? 7.418 6.871 -6.785 1 95 90 ARG A CA 1
ATOM 659 C C . ARG A 1 90 ? 6.785 7.852 -5.805 1 95 90 ARG A C 1
ATOM 661 O O . ARG A 1 90 ? 7.488 8.594 -5.113 1 95 90 ARG A O 1
ATOM 668 N N . SER A 1 91 ? 5.457 7.852 -5.758 1 97.5 91 SER A N 1
ATOM 669 C CA . SER A 1 91 ? 4.707 8.695 -4.828 1 97.5 91 SER A CA 1
ATOM 670 C C . SER A 1 91 ? 4.906 8.234 -3.387 1 97.5 91 SER A C 1
ATOM 672 O O . SER A 1 91 ? 5.312 7.098 -3.141 1 97.5 91 SER A O 1
ATOM 674 N N . GLY A 1 92 ? 4.641 9.188 -2.461 1 97.5 92 GLY A N 1
ATOM 675 C CA . GLY A 1 92 ? 4.77 8.875 -1.048 1 97.5 92 GLY A CA 1
ATOM 676 C C . GLY A 1 92 ? 3.809 7.797 -0.586 1 97.5 92 GLY A C 1
ATOM 677 O O . GLY A 1 92 ? 2.664 7.742 -1.042 1 97.5 92 GLY A O 1
ATOM 678 N N . LEU A 1 93 ? 4.277 6.922 0.278 1 97.62 93 LEU A N 1
ATOM 679 C CA . LEU A 1 93 ? 3.49 5.824 0.832 1 97.62 93 LEU A CA 1
ATOM 680 C C . LEU A 1 93 ? 3.84 5.594 2.297 1 97.62 93 LEU A C 1
ATOM 682 O O . LEU A 1 93 ? 5.012 5.633 2.674 1 97.62 93 LEU A O 1
ATOM 686 N N . VAL A 1 94 ? 2.84 5.473 3.104 1 96.75 94 VAL A N 1
ATOM 687 C CA . VAL A 1 94 ? 3.049 5.148 4.512 1 96.75 94 VAL A CA 1
ATOM 688 C C . VAL A 1 94 ? 2.311 3.855 4.859 1 96.75 94 VAL A C 1
ATOM 690 O O . VAL A 1 94 ? 1.11 3.732 4.602 1 96.75 94 VAL A O 1
ATOM 693 N N . VAL A 1 95 ? 3.01 2.885 5.375 1 96.88 95 VAL A N 1
ATOM 694 C CA . VAL A 1 95 ? 2.418 1.659 5.898 1 96.88 95 VAL A CA 1
ATOM 695 C C . VAL A 1 95 ? 2.377 1.716 7.422 1 96.88 95 VAL A C 1
ATOM 697 O O . VAL A 1 95 ? 3.4 1.941 8.07 1 96.88 95 VAL A O 1
ATOM 700 N N . VAL A 1 96 ? 1.215 1.589 7.902 1 94.38 96 VAL A N 1
ATOM 701 C CA . VAL A 1 96 ? 1.02 1.612 9.344 1 94.38 96 VAL A CA 1
ATOM 702 C C . VAL A 1 96 ? 0.589 0.23 9.836 1 94.38 96 VAL A C 1
ATOM 704 O O . VAL A 1 96 ? -0.455 -0.282 9.422 1 94.38 96 VAL A O 1
ATOM 707 N N . LEU A 1 97 ? 1.364 -0.386 10.656 1 94.5 97 LEU A N 1
ATOM 708 C CA . LEU A 1 97 ? 1.018 -1.643 11.312 1 94.5 97 LEU A CA 1
ATOM 709 C C . LEU A 1 97 ? 0.335 -1.387 12.656 1 94.5 97 LEU A C 1
ATOM 711 O O . LEU A 1 97 ? 0.953 -0.852 13.578 1 94.5 97 LEU A O 1
ATOM 715 N N . VAL A 1 98 ? -0.905 -1.736 12.742 1 91.94 98 VAL A N 1
ATOM 716 C CA . VAL A 1 98 ? -1.702 -1.478 13.938 1 91.94 98 VAL A CA 1
ATOM 717 C C . VAL A 1 98 ? -1.87 -2.768 14.734 1 91.94 98 VAL A C 1
ATOM 719 O O . VAL A 1 98 ? -2.494 -3.721 14.266 1 91.94 98 VAL A O 1
ATOM 722 N N . HIS A 1 99 ? -1.451 -2.727 15.938 1 89.94 99 HIS A N 1
ATOM 723 C CA . HIS A 1 99 ? -1.554 -3.896 16.797 1 89.94 99 HIS A CA 1
ATOM 724 C C . HIS A 1 99 ? -2.85 -3.873 17.609 1 89.94 99 HIS A C 1
ATOM 726 O O . HIS A 1 99 ? -3.486 -2.826 17.734 1 89.94 99 HIS A O 1
ATOM 732 N N . PRO A 1 100 ? -3.258 -5.043 18.125 1 85.38 100 PRO A N 1
ATOM 733 C CA . PRO A 1 100 ? -4.527 -5.129 18.844 1 85.38 100 PRO A CA 1
ATOM 734 C C . PRO A 1 100 ? -4.586 -4.191 20.047 1 85.38 100 PRO A C 1
ATOM 736 O O . PRO A 1 100 ? -5.668 -3.744 20.438 1 85.38 100 PRO A O 1
ATOM 739 N N . ASP A 1 101 ? -3.482 -3.834 20.625 1 84.19 101 ASP A N 1
ATOM 740 C CA . ASP A 1 101 ? -3.453 -2.965 21.797 1 84.19 101 ASP A CA 1
ATOM 741 C C . ASP A 1 101 ? -3.457 -1.493 21.375 1 84.19 101 ASP A C 1
ATOM 743 O O . ASP A 1 101 ? -3.412 -0.606 22.234 1 84.19 101 ASP A O 1
ATOM 747 N N . GLY A 1 102 ? -3.457 -1.308 20.062 1 79.94 102 GLY A N 1
ATOM 748 C CA . GLY A 1 102 ? -3.521 0.063 19.594 1 79.94 102 GLY A CA 1
ATOM 749 C C . GLY A 1 102 ? -2.162 0.632 19.219 1 79.94 102 GLY A C 1
ATOM 750 O O . GLY A 1 102 ? -2.074 1.691 18.594 1 79.94 102 GLY A O 1
ATOM 751 N N . VAL A 1 103 ? -1.189 -0.063 19.609 1 86 103 VAL A N 1
ATOM 752 C CA . VAL A 1 103 ? 0.162 0.364 19.266 1 86 103 VAL A CA 1
ATOM 753 C C . VAL A 1 103 ? 0.326 0.378 17.75 1 86 103 VAL A C 1
ATOM 755 O O . VAL A 1 103 ? -0.146 -0.529 17.062 1 86 103 VAL A O 1
ATOM 758 N N . LYS A 1 104 ? 1.07 1.434 17.25 1 89.12 104 LYS A N 1
ATOM 759 C CA . LYS A 1 104 ? 1.265 1.571 15.812 1 89.12 104 LYS A CA 1
ATOM 760 C C . LYS A 1 104 ? 2.75 1.597 15.461 1 89.12 104 LYS A C 1
ATOM 762 O O . LYS A 1 104 ? 3.561 2.154 16.203 1 89.12 104 LYS A O 1
ATOM 767 N N . ARG A 1 105 ? 3.121 0.915 14.469 1 92.75 105 ARG A N 1
ATOM 768 C CA . ARG A 1 105 ? 4.422 1.019 13.82 1 92.75 105 ARG A CA 1
ATOM 769 C C . ARG A 1 105 ? 4.285 1.555 12.398 1 92.75 105 ARG A C 1
ATOM 771 O O . ARG A 1 105 ? 3.51 1.022 11.602 1 92.75 105 ARG A O 1
ATOM 778 N N . MET A 1 106 ? 5.012 2.566 12.133 1 93.75 106 MET A N 1
ATOM 779 C CA . MET A 1 106 ? 4.828 3.225 10.844 1 93.75 106 MET A CA 1
ATOM 780 C C . MET A 1 106 ? 6.09 3.111 9.992 1 93.75 106 MET A C 1
ATOM 782 O O . MET A 1 106 ? 7.203 3.246 10.5 1 93.75 106 MET A O 1
ATOM 786 N N . LEU A 1 107 ? 5.906 2.814 8.758 1 96.25 107 LEU A N 1
ATOM 787 C CA . LEU A 1 107 ? 6.941 2.812 7.734 1 96.25 107 LEU A CA 1
ATOM 788 C C . LEU A 1 107 ? 6.617 3.814 6.629 1 96.25 107 LEU A C 1
ATOM 790 O O . LEU A 1 107 ? 5.609 3.668 5.934 1 96.25 107 LEU A O 1
ATOM 794 N N . SER A 1 108 ? 7.5 4.77 6.445 1 96.12 108 SER A N 1
ATOM 795 C CA . SER A 1 108 ? 7.176 5.859 5.531 1 96.12 108 SER A CA 1
ATOM 796 C C . SER A 1 108 ? 8.18 5.93 4.387 1 96.12 108 SER A C 1
ATOM 798 O O . SER A 1 108 ? 9.391 5.891 4.609 1 96.12 108 SER A O 1
ATOM 800 N N . TYR A 1 109 ? 7.699 5.926 3.207 1 97.31 109 TYR A N 1
ATOM 801 C CA . TYR A 1 109 ? 8.461 6.262 2.006 1 97.31 109 TYR A CA 1
ATOM 802 C C . TYR A 1 109 ? 8.102 7.656 1.508 1 97.31 109 TYR A C 1
ATOM 804 O O . TYR A 1 109 ? 6.988 7.883 1.022 1 97.31 109 TYR A O 1
ATOM 812 N N . ARG A 1 110 ? 9.055 8.594 1.565 1 95.75 110 ARG A N 1
ATOM 813 C CA . ARG A 1 110 ? 8.758 9.984 1.225 1 95.75 110 ARG A CA 1
ATOM 814 C C . ARG A 1 110 ? 8.695 10.172 -0.287 1 95.75 110 ARG A C 1
ATOM 816 O O . ARG A 1 110 ? 7.906 10.984 -0.78 1 95.75 110 ARG A O 1
ATOM 823 N N . GLY A 1 111 ? 9.648 9.531 -1.036 1 96.31 111 GLY A N 1
ATOM 824 C CA . GLY A 1 111 ? 9.656 9.523 -2.49 1 96.31 111 GLY A CA 1
ATOM 825 C C . GLY A 1 111 ? 9.523 10.906 -3.096 1 96.31 111 GLY A C 1
ATOM 826 O O . GLY A 1 111 ? 10.305 11.805 -2.779 1 96.31 111 GLY A O 1
ATOM 827 N N . ALA A 1 112 ? 8.469 11.109 -3.881 1 97.38 112 ALA A N 1
ATOM 828 C CA . ALA A 1 112 ? 8.234 12.32 -4.66 1 97.38 112 ALA A CA 1
ATOM 829 C C . ALA A 1 112 ? 8.07 13.531 -3.752 1 97.38 112 ALA A C 1
ATOM 831 O O . ALA A 1 112 ? 8.312 14.672 -4.172 1 97.38 112 ALA A O 1
ATOM 832 N N . ASN A 1 113 ? 7.641 13.344 -2.52 1 97.44 113 ASN A N 1
ATOM 833 C CA . ASN A 1 113 ? 7.473 14.453 -1.586 1 97.44 113 ASN A CA 1
ATOM 834 C C . ASN A 1 113 ? 8.773 15.234 -1.404 1 97.44 113 ASN A C 1
ATOM 836 O O . ASN A 1 113 ? 8.75 16.438 -1.164 1 97.44 113 ASN A O 1
ATOM 840 N N . LEU A 1 114 ? 9.891 14.578 -1.56 1 96.25 114 LEU A N 1
ATOM 841 C CA . LEU A 1 114 ? 11.195 15.203 -1.373 1 96.25 114 LEU A CA 1
ATOM 842 C C . LEU A 1 114 ? 11.547 16.094 -2.557 1 96.25 114 LEU A C 1
ATOM 844 O O . LEU A 1 114 ? 12.477 16.906 -2.479 1 96.25 114 LEU A O 1
ATOM 848 N N . GLY A 1 115 ? 10.75 15.953 -3.588 1 96.5 115 GLY A N 1
ATOM 849 C CA . GLY A 1 115 ? 11.047 16.703 -4.801 1 96.5 115 GLY A CA 1
ATOM 850 C C . GLY A 1 115 ? 10.531 18.125 -4.766 1 96.5 115 GLY A C 1
ATOM 851 O O . GLY A 1 115 ? 10.898 18.938 -5.613 1 96.5 115 GLY A O 1
ATOM 852 N N . LEU A 1 116 ? 9.672 18.453 -3.842 1 97.56 116 LEU A N 1
ATOM 853 C CA . LEU A 1 116 ? 9.211 19.828 -3.691 1 97.56 116 LEU A CA 1
ATOM 854 C C . LEU A 1 116 ? 10.336 20.719 -3.178 1 97.56 116 LEU A C 1
ATOM 856 O O . LEU A 1 116 ? 10.953 20.422 -2.152 1 97.56 116 LEU A O 1
ATOM 860 N N . ALA A 1 117 ? 10.656 21.781 -3.887 1 97.62 117 ALA A N 1
ATOM 861 C CA . ALA A 1 117 ? 11.734 22.703 -3.535 1 97.62 117 ALA A CA 1
ATOM 862 C C . ALA A 1 117 ? 11.219 24.125 -3.408 1 97.62 117 ALA A C 1
ATOM 864 O O . ALA A 1 117 ? 10.117 24.438 -3.867 1 97.62 117 ALA A O 1
ATOM 865 N N . PRO A 1 118 ? 12.016 24.984 -2.719 1 98.19 118 PRO A N 1
ATOM 866 C CA . PRO A 1 118 ? 11.586 26.375 -2.574 1 98.19 118 PRO A CA 1
ATOM 867 C C . PRO A 1 118 ? 11.242 27.031 -3.91 1 98.19 118 PRO A C 1
ATOM 869 O O . PRO A 1 118 ? 10.305 27.828 -3.99 1 98.19 118 PRO A O 1
ATOM 872 N N . GLY A 1 119 ? 11.945 26.609 -4.902 1 97.81 119 GLY A N 1
ATOM 873 C CA . GLY A 1 119 ? 11.711 27.172 -6.223 1 97.81 119 GLY A CA 1
ATOM 874 C C . GLY A 1 119 ? 10.352 26.812 -6.789 1 97.81 119 GLY A C 1
ATOM 875 O O . GLY A 1 119 ? 9.875 27.453 -7.73 1 97.81 119 GLY A O 1
ATOM 876 N N . ASP A 1 120 ? 9.711 25.859 -6.223 1 97.94 120 ASP A N 1
ATOM 877 C CA . ASP A 1 120 ? 8.391 25.438 -6.68 1 97.94 120 ASP A CA 1
ATOM 878 C C . ASP A 1 120 ? 7.301 26.344 -6.09 1 97.94 120 ASP A C 1
ATOM 880 O O . ASP A 1 120 ? 6.16 26.312 -6.555 1 97.94 120 ASP A O 1
ATOM 884 N N . LEU A 1 121 ? 7.641 27.062 -5.043 1 98.5 121 LEU A N 1
ATOM 885 C CA . LEU A 1 121 ? 6.68 27.969 -4.418 1 98.5 121 LEU A CA 1
ATOM 886 C C . LEU A 1 121 ? 6.73 29.344 -5.07 1 98.5 121 LEU A C 1
ATOM 888 O O . LEU A 1 121 ? 7.293 30.281 -4.508 1 98.5 121 LEU A O 1
ATOM 892 N N . THR A 1 122 ? 6.047 29.469 -6.199 1 98.19 122 THR A N 1
ATOM 893 C CA . THR A 1 122 ? 6.02 30.734 -6.922 1 98.19 122 THR A CA 1
ATOM 894 C C . THR A 1 122 ? 4.758 31.516 -6.582 1 98.19 122 THR A C 1
ATOM 896 O O . THR A 1 122 ? 3.699 30.938 -6.352 1 98.19 122 THR A O 1
ATOM 899 N N . PRO A 1 123 ? 4.883 32.844 -6.559 1 97.88 123 PRO A N 1
ATOM 900 C CA . PRO A 1 123 ? 3.719 33.688 -6.215 1 97.88 123 PRO A CA 1
ATOM 901 C C . PRO A 1 123 ? 2.506 33.375 -7.094 1 97.88 123 PRO A C 1
ATOM 903 O O . PRO A 1 123 ? 1.366 33.469 -6.633 1 97.88 123 PRO A O 1
ATOM 906 N N . GLU A 1 124 ? 2.742 32.969 -8.305 1 97.25 124 GLU A N 1
ATOM 907 C CA . GLU A 1 124 ? 1.662 32.688 -9.242 1 97.25 124 GLU A CA 1
ATOM 908 C C . GLU A 1 124 ? 0.771 31.562 -8.719 1 97.25 124 GLU A C 1
ATOM 910 O O . GLU A 1 124 ? -0.445 31.578 -8.922 1 97.25 124 GLU A O 1
ATOM 915 N N . LYS A 1 125 ? 1.314 30.641 -8.062 1 97.94 125 LYS A N 1
ATOM 916 C CA . LYS A 1 125 ? 0.582 29.484 -7.547 1 97.94 125 LYS A CA 1
ATOM 917 C C . LYS A 1 125 ? -0.318 29.891 -6.379 1 97.94 125 LYS A C 1
ATOM 919 O O . LYS A 1 125 ? -1.214 29.125 -5.996 1 97.94 125 LYS A O 1
ATOM 924 N N . PHE A 1 126 ? -0.077 31.047 -5.832 1 98.38 126 PHE A N 1
ATOM 925 C CA . PHE A 1 126 ? -0.787 31.469 -4.625 1 98.38 126 PHE A CA 1
ATOM 926 C C . PHE A 1 126 ? -1.666 32.688 -4.902 1 98.38 126 PHE A C 1
ATOM 928 O O . PHE A 1 126 ? -2.141 33.344 -3.975 1 98.38 126 PHE A O 1
ATOM 935 N N . ARG A 1 127 ? -1.859 32.938 -6.152 1 95.88 127 ARG A N 1
ATOM 936 C CA . ARG A 1 127 ? -2.697 34.062 -6.504 1 95.88 127 ARG A CA 1
ATOM 937 C C . ARG A 1 127 ? -4.109 33.906 -5.953 1 95.88 127 ARG A C 1
ATOM 939 O O . ARG A 1 127 ? -4.734 32.844 -6.129 1 95.88 127 ARG A O 1
ATOM 946 N N . GLY A 1 128 ? -4.578 34.938 -5.262 1 96.88 128 GLY A N 1
ATOM 947 C CA . GLY A 1 128 ? -5.934 34.906 -4.734 1 96.88 128 GLY A CA 1
ATOM 948 C C . GLY A 1 128 ? -6.047 34.219 -3.396 1 96.88 128 GLY A C 1
ATOM 949 O O . GLY A 1 128 ? -7.102 34.25 -2.762 1 96.88 128 GLY A O 1
ATOM 950 N N . VAL A 1 129 ? -4.984 33.625 -2.912 1 98.06 129 VAL A N 1
ATOM 951 C CA . VAL A 1 129 ? -4.965 32.875 -1.666 1 98.06 129 VAL A CA 1
ATOM 952 C C . VAL A 1 129 ? -4.898 33.844 -0.479 1 98.06 129 VAL A C 1
ATOM 954 O O . VAL A 1 129 ? -4.059 34.75 -0.45 1 98.06 129 VAL A O 1
ATOM 957 N N . ARG A 1 130 ? -5.746 33.562 0.475 1 98.44 130 ARG A N 1
ATOM 958 C CA . ARG A 1 130 ? -5.816 34.438 1.643 1 98.44 130 ARG A CA 1
ATOM 959 C C . ARG A 1 130 ? -4.941 33.906 2.773 1 98.44 130 ARG A C 1
ATOM 961 O O . ARG A 1 130 ? -4.555 34.656 3.67 1 98.44 130 ARG A O 1
ATOM 968 N N . HIS A 1 131 ? -4.684 32.656 2.725 1 98.81 131 HIS A N 1
ATOM 969 C CA . HIS A 1 131 ? -3.914 32 3.781 1 98.81 131 HIS A CA 1
ATOM 970 C C . HIS A 1 131 ? -3.094 30.844 3.234 1 98.81 131 HIS A C 1
ATOM 972 O O . HIS A 1 131 ? -3.572 30.094 2.383 1 98.81 131 HIS A O 1
ATOM 978 N N . ILE A 1 132 ? -1.854 30.734 3.678 1 98.88 132 ILE A N 1
ATOM 979 C CA . ILE A 1 132 ? -0.968 29.641 3.326 1 98.88 132 ILE A CA 1
ATOM 980 C C . ILE A 1 132 ? -0.627 28.828 4.578 1 98.88 132 ILE A C 1
ATOM 982 O O . ILE A 1 132 ? -0.185 29.391 5.586 1 98.88 132 ILE A O 1
ATOM 986 N N . HIS A 1 133 ? -0.9 27.547 4.527 1 98.94 133 HIS A N 1
ATOM 987 C CA . HIS A 1 133 ? -0.558 26.641 5.621 1 98.94 133 HIS A CA 1
ATOM 988 C C . HIS A 1 133 ? 0.602 25.734 5.238 1 98.94 133 HIS A C 1
ATOM 990 O O . HIS A 1 133 ? 0.509 24.969 4.266 1 98.94 133 HIS A O 1
ATOM 996 N N . LEU A 1 134 ? 1.659 25.734 6.016 1 98.81 134 LEU A N 1
ATOM 997 C CA . LEU A 1 134 ? 2.801 24.844 5.812 1 98.81 134 LEU A CA 1
ATOM 998 C C . LEU A 1 134 ? 2.764 23.688 6.793 1 98.81 134 LEU A C 1
ATOM 1000 O O . LEU A 1 134 ? 2.875 23.875 8.008 1 98.81 134 LEU A O 1
ATOM 1004 N N . ALA A 1 135 ? 2.607 22.531 6.23 1 98.19 135 ALA A N 1
ATOM 1005 C CA . ALA A 1 135 ? 2.689 21.312 7.035 1 98.19 135 ALA A CA 1
ATOM 1006 C C . ALA A 1 135 ? 3.969 20.547 6.73 1 98.19 135 ALA A C 1
ATOM 1008 O O . ALA A 1 135 ? 3.918 19.422 6.223 1 98.19 135 ALA A O 1
ATOM 1009 N N . THR A 1 136 ? 5.07 21.109 7.082 1 97.06 136 THR A N 1
ATOM 1010 C CA . THR A 1 136 ? 6.383 20.531 6.82 1 97.06 136 THR A CA 1
ATOM 1011 C C . THR A 1 136 ? 7.418 21.062 7.812 1 97.06 136 THR A C 1
ATOM 1013 O O . THR A 1 136 ? 7.312 22.203 8.281 1 97.06 136 THR A O 1
ATOM 1016 N N . GLY A 1 137 ? 8.312 20.188 8.141 1 96.25 137 GLY A N 1
ATOM 1017 C CA . GLY A 1 137 ? 9.422 20.609 8.984 1 96.25 137 GLY A CA 1
ATOM 1018 C C . GLY A 1 137 ? 10.602 21.141 8.195 1 96.25 137 GLY A C 1
ATOM 1019 O O . GLY A 1 137 ? 11.648 21.453 8.766 1 96.25 137 GLY A O 1
ATOM 1020 N N . ARG A 1 138 ? 10.492 21.266 6.902 1 96.81 138 ARG A N 1
ATOM 1021 C CA . ARG A 1 138 ? 11.57 21.766 6.055 1 96.81 138 ARG A CA 1
ATOM 1022 C C . ARG A 1 138 ? 11.656 23.281 6.105 1 96.81 138 ARG A C 1
ATOM 1024 O O . ARG A 1 138 ? 10.867 23.969 5.457 1 96.81 138 ARG A O 1
ATOM 1031 N N . THR A 1 139 ? 12.688 23.734 6.754 1 98 139 THR A N 1
ATOM 1032 C CA . THR A 1 139 ? 12.805 25.156 7.047 1 98 139 THR A CA 1
ATOM 1033 C C . THR A 1 139 ? 12.953 25.969 5.758 1 98 139 THR A C 1
ATOM 1035 O O . THR A 1 139 ? 12.477 27.094 5.672 1 98 139 THR A O 1
ATOM 1038 N N . GLU A 1 140 ? 13.609 25.359 4.754 1 97.94 140 GLU A N 1
ATOM 1039 C CA . GLU A 1 140 ? 13.789 26.062 3.488 1 97.94 140 GLU A CA 1
ATOM 1040 C C . GLU A 1 140 ? 12.453 26.344 2.818 1 97.94 140 GLU A C 1
ATOM 1042 O O . GLU A 1 140 ? 12.289 27.391 2.172 1 97.94 140 GLU A O 1
ATOM 1047 N N . LEU A 1 141 ? 11.523 25.5 2.947 1 98.44 141 LEU A N 1
ATOM 1048 C CA . LEU A 1 141 ? 10.188 25.719 2.398 1 98.44 141 LEU A CA 1
ATOM 1049 C C . LEU A 1 141 ? 9.414 26.75 3.221 1 98.44 141 LEU A C 1
ATOM 1051 O O . LEU A 1 141 ? 8.68 27.562 2.67 1 98.44 141 LEU A O 1
ATOM 1055 N N . ILE A 1 142 ? 9.586 26.719 4.516 1 98.56 142 ILE A N 1
ATOM 1056 C CA . ILE A 1 142 ? 8.922 27.656 5.41 1 98.56 142 ILE A CA 1
ATOM 1057 C C . ILE A 1 142 ? 9.398 29.078 5.102 1 98.56 142 ILE A C 1
ATOM 1059 O O . ILE A 1 142 ? 8.586 30 4.957 1 98.56 142 ILE A O 1
ATOM 1063 N N . LEU A 1 143 ? 10.68 29.203 4.953 1 98.38 143 LEU A N 1
ATOM 1064 C CA . LEU A 1 143 ? 11.266 30.5 4.676 1 98.38 143 LEU A CA 1
ATOM 1065 C C . LEU A 1 143 ? 10.773 31.047 3.334 1 98.38 143 LEU A C 1
ATOM 1067 O O . LEU A 1 143 ? 10.422 32.219 3.223 1 98.38 143 LEU A O 1
ATOM 1071 N N . LYS A 1 144 ? 10.773 30.172 2.393 1 98.62 144 LYS A N 1
ATOM 1072 C CA . LYS A 1 144 ? 10.297 30.609 1.077 1 98.62 144 LYS A CA 1
ATOM 1073 C C . LYS A 1 144 ? 8.82 30.969 1.118 1 98.62 144 LYS A C 1
ATOM 1075 O O . LYS A 1 144 ? 8.398 31.938 0.484 1 98.62 144 LYS A O 1
ATOM 1080 N N . ALA A 1 145 ? 8.055 30.234 1.805 1 98.56 145 ALA A N 1
ATOM 1081 C CA . ALA A 1 145 ? 6.617 30.5 1.912 1 98.56 145 ALA A CA 1
ATOM 1082 C C . ALA A 1 145 ? 6.355 31.828 2.598 1 98.56 145 ALA A C 1
ATOM 1084 O O . ALA A 1 145 ? 5.395 32.531 2.266 1 98.56 145 ALA A O 1
ATOM 1085 N N . LYS A 1 146 ? 7.164 32.188 3.559 1 98.06 146 LYS A N 1
ATOM 1086 C CA . LYS A 1 146 ? 7.055 33.5 4.215 1 98.06 146 LYS A CA 1
ATOM 1087 C C . LYS A 1 146 ? 7.211 34.625 3.207 1 98.06 146 LYS A C 1
ATOM 1089 O O . LYS A 1 146 ? 6.453 35.594 3.24 1 98.06 146 LYS A O 1
ATOM 1094 N N . GLU A 1 147 ? 8.18 34.438 2.357 1 98.12 147 GLU A N 1
ATOM 1095 C CA . GLU A 1 147 ? 8.398 35.438 1.308 1 98.12 147 GLU A CA 1
ATOM 1096 C C . GLU A 1 147 ? 7.18 35.531 0.389 1 98.12 147 GLU A C 1
ATOM 1098 O O . GLU A 1 147 ? 6.719 36.625 0.092 1 98.12 147 GLU A O 1
ATOM 1103 N N . VAL A 1 148 ? 6.703 34.469 -0.035 1 98.5 148 VAL A N 1
ATOM 1104 C CA . VAL A 1 148 ? 5.578 34.406 -0.966 1 98.5 148 VAL A CA 1
ATOM 1105 C C . VAL A 1 148 ? 4.332 35 -0.308 1 98.5 148 VAL A C 1
ATOM 1107 O O . VAL A 1 148 ? 3.582 35.75 -0.939 1 98.5 148 VAL A O 1
ATOM 1110 N N . ALA A 1 149 ? 4.121 34.594 0.921 1 98.38 149 ALA A N 1
ATOM 1111 C CA . ALA A 1 149 ? 2.953 35.094 1.654 1 98.38 149 ALA A CA 1
ATOM 1112 C C . ALA A 1 149 ? 2.941 36.625 1.715 1 98.38 149 ALA A C 1
ATOM 1114 O O . ALA A 1 149 ? 1.896 37.25 1.522 1 98.38 149 ALA A O 1
ATOM 1115 N N . ARG A 1 150 ? 4.09 37.188 2 1 97.31 150 ARG A N 1
ATOM 1116 C CA . ARG A 1 150 ? 4.223 38.625 2.037 1 97.31 150 ARG A CA 1
ATOM 1117 C C . ARG A 1 150 ? 3.908 39.25 0.678 1 97.31 150 ARG A C 1
ATOM 1119 O O . ARG A 1 150 ? 3.229 40.281 0.596 1 97.31 150 ARG A O 1
ATOM 1126 N N . GLU A 1 151 ? 4.398 38.625 -0.272 1 97.75 151 GLU A N 1
ATOM 1127 C CA . GLU A 1 151 ? 4.246 39.125 -1.632 1 97.75 151 GLU A CA 1
ATOM 1128 C C . GLU A 1 151 ? 2.781 39.094 -2.064 1 97.75 151 GLU A C 1
ATOM 1130 O O . GLU A 1 151 ? 2.307 40.031 -2.709 1 97.75 151 GLU A O 1
ATOM 1135 N N . VAL A 1 152 ? 2.064 38.094 -1.724 1 97.81 152 VAL A N 1
ATOM 1136 C CA . VAL A 1 152 ? 0.706 37.938 -2.234 1 97.81 152 VAL A CA 1
ATOM 1137 C C . VAL A 1 152 ? -0.293 38.469 -1.206 1 97.81 152 VAL A C 1
ATOM 1139 O O . VAL A 1 152 ? -1.497 38.531 -1.468 1 97.81 152 VAL A O 1
ATOM 1142 N N . GLY A 1 153 ? 0.179 38.812 -0.035 1 97.62 153 GLY A N 1
ATOM 1143 C CA . GLY A 1 153 ? -0.667 39.375 1.004 1 97.62 153 GLY A CA 1
ATOM 1144 C C . GLY A 1 153 ? -1.479 38.344 1.746 1 97.62 153 GLY A C 1
ATOM 1145 O O . GLY A 1 153 ? -2.629 38.594 2.113 1 97.62 153 GLY A O 1
ATOM 1146 N N . ALA A 1 154 ? -0.942 37.156 1.881 1 98.38 154 ALA A N 1
ATOM 1147 C CA . ALA A 1 154 ? -1.626 36.094 2.576 1 98.38 154 ALA A CA 1
ATOM 1148 C C . ALA A 1 154 ? -1.09 35.906 3.996 1 98.38 154 ALA A C 1
ATOM 1150 O O . ALA A 1 154 ? 0.089 36.156 4.254 1 98.38 154 ALA A O 1
ATOM 1151 N N . SER A 1 155 ? -1.949 35.531 4.918 1 98.44 155 SER A N 1
ATOM 1152 C CA . SER A 1 155 ? -1.47 35.094 6.227 1 98.44 155 SER A CA 1
ATOM 1153 C C . SER A 1 155 ? -0.831 33.719 6.148 1 98.44 155 SER A C 1
ATOM 1155 O O . SER A 1 155 ? -1.015 33 5.164 1 98.44 155 SER A O 1
ATOM 1157 N N . LEU A 1 156 ? -0.028 33.375 7.195 1 98.69 156 LEU A N 1
ATOM 1158 C CA . LEU A 1 156 ? 0.772 32.156 7.145 1 98.69 156 LEU A CA 1
ATOM 1159 C C . LEU A 1 156 ? 0.674 31.391 8.461 1 98.69 156 LEU A C 1
ATOM 1161 O O . LEU A 1 156 ? 0.71 32 9.539 1 98.69 156 LEU A O 1
ATOM 1165 N N . SER A 1 157 ? 0.442 30.125 8.344 1 98.88 157 SER A N 1
ATOM 1166 C CA . SER A 1 157 ? 0.536 29.234 9.5 1 98.88 157 SER A CA 1
ATOM 1167 C C . SER A 1 157 ? 1.495 28.078 9.234 1 98.88 157 SER A C 1
ATOM 1169 O O . SER A 1 157 ? 1.703 27.688 8.078 1 98.88 157 SER A O 1
ATOM 1171 N N . VAL A 1 158 ? 2.086 27.516 10.312 1 98.75 158 VAL A N 1
ATOM 1172 C CA . VAL A 1 158 ? 3.055 26.438 10.203 1 98.75 158 VAL A CA 1
ATOM 1173 C C . VAL A 1 158 ? 2.723 25.344 11.219 1 98.75 158 VAL A C 1
ATOM 1175 O O . VAL A 1 158 ? 2.473 25.625 12.391 1 98.75 158 VAL A O 1
ATOM 1178 N N . ASP A 1 159 ? 2.631 24.172 10.75 1 98.38 159 ASP A N 1
ATOM 1179 C CA . ASP A 1 159 ? 2.643 22.938 11.531 1 98.38 159 ASP A CA 1
ATOM 1180 C C . ASP A 1 159 ? 3.779 22.031 11.094 1 98.38 159 ASP A C 1
ATOM 1182 O O . ASP A 1 159 ? 3.574 21.125 10.281 1 98.38 159 ASP A O 1
ATOM 1186 N N . GLY A 1 160 ? 4.914 22.203 11.695 1 95.88 160 GLY A N 1
ATOM 1187 C CA . GLY A 1 160 ? 6.129 21.562 11.211 1 95.88 160 GLY A CA 1
ATOM 1188 C C . GLY A 1 160 ? 6.316 20.156 11.758 1 95.88 160 GLY A C 1
ATOM 1189 O O . GLY A 1 160 ? 7.195 19.422 11.297 1 95.88 160 GLY A O 1
ATOM 1190 N N . GLY A 1 161 ? 5.508 19.828 12.742 1 93.88 161 GLY A N 1
ATOM 1191 C CA . GLY A 1 161 ? 5.559 18.484 13.305 1 93.88 161 GLY A CA 1
ATOM 1192 C C . GLY A 1 161 ? 6.82 18.219 14.094 1 93.88 161 GLY A C 1
ATOM 1193 O O . GLY A 1 161 ? 7.527 19.141 14.484 1 93.88 161 GLY A O 1
ATOM 1194 N N . THR A 1 162 ? 7.023 16.906 14.328 1 91.12 162 THR A N 1
ATOM 1195 C CA . THR A 1 162 ? 8.164 16.453 15.117 1 91.12 162 THR A CA 1
ATOM 1196 C C . THR A 1 162 ? 9.477 16.781 14.406 1 91.12 162 THR A C 1
ATOM 1198 O O . THR A 1 162 ? 10.477 17.078 15.047 1 91.12 162 THR A O 1
ATOM 1201 N N . ALA A 1 163 ? 9.43 16.719 13.117 1 91.25 163 ALA A N 1
ATOM 1202 C CA . ALA A 1 163 ? 10.625 16.969 12.32 1 91.25 163 ALA A CA 1
ATOM 1203 C C . ALA A 1 163 ? 11.156 18.391 12.57 1 91.25 163 ALA A C 1
ATOM 1205 O O . ALA A 1 163 ? 12.367 18.594 12.641 1 91.25 163 ALA A O 1
ATOM 1206 N N . LEU A 1 164 ? 10.297 19.297 12.648 1 95.06 164 LEU A N 1
ATOM 1207 C CA . LEU A 1 164 ? 10.703 20.672 12.93 1 95.06 164 LEU A CA 1
ATOM 1208 C C . LEU A 1 164 ? 11.148 20.812 14.383 1 95.06 164 LEU A C 1
ATOM 1210 O O . LEU A 1 164 ? 12.188 21.422 14.656 1 95.06 164 LEU A O 1
ATOM 1214 N N . ALA A 1 165 ? 10.375 20.266 15.25 1 94.38 165 ALA A N 1
ATOM 1215 C CA . ALA A 1 165 ? 10.664 20.391 16.672 1 94.38 165 ALA A CA 1
ATOM 1216 C C . ALA A 1 165 ? 12.039 19.812 17 1 94.38 165 ALA A C 1
ATOM 1218 O O . ALA A 1 165 ? 12.75 20.344 17.859 1 94.38 165 ALA A O 1
ATOM 1219 N N . LYS A 1 166 ? 12.398 18.828 16.328 1 94.62 166 LYS A N 1
ATOM 1220 C CA . LYS A 1 166 ? 13.656 18.141 16.594 1 94.62 166 LYS A CA 1
ATOM 1221 C C . LYS A 1 166 ? 14.852 19.016 16.219 1 94.62 166 LYS A C 1
ATOM 1223 O O . LYS A 1 166 ? 15.969 18.766 16.672 1 94.62 166 LYS A O 1
ATOM 1228 N N . LYS A 1 167 ? 14.68 20.016 15.438 1 95.5 167 LYS A N 1
ATOM 1229 C CA . LYS A 1 167 ? 15.773 20.859 14.969 1 95.5 167 LYS A CA 1
ATOM 1230 C C . LYS A 1 167 ? 16.266 21.781 16.062 1 95.5 167 LYS A C 1
ATOM 1232 O O . LYS A 1 167 ? 17.359 22.328 15.984 1 95.5 167 LYS A O 1
ATOM 1237 N N . GLY A 1 168 ? 15.383 22.047 17.047 1 95.44 168 GLY A N 1
ATOM 1238 C CA . GLY A 1 168 ? 15.789 22.891 18.156 1 95.44 168 GLY A CA 1
ATOM 1239 C C . GLY A 1 168 ? 15.391 24.344 17.984 1 95.44 168 GLY A C 1
ATOM 1240 O O . GLY A 1 168 ? 15.109 24.781 16.875 1 95.44 168 GLY A O 1
ATOM 1241 N N . LEU A 1 169 ? 15.453 25.031 19.078 1 95.25 169 LEU A N 1
ATOM 1242 C CA . LEU A 1 169 ? 14.938 26.391 19.156 1 95.25 169 LEU A CA 1
ATOM 1243 C C . LEU A 1 169 ? 15.773 27.328 18.281 1 95.25 169 LEU A C 1
ATOM 1245 O O . LEU A 1 169 ? 15.242 28.281 17.703 1 95.25 169 LEU A O 1
ATOM 1249 N N . ASP A 1 170 ? 17.047 27.062 18.172 1 95.88 170 ASP A N 1
ATOM 1250 C CA . ASP A 1 170 ? 17.953 27.938 17.438 1 95.88 170 ASP A CA 1
ATOM 1251 C C . ASP A 1 170 ? 17.609 27.953 15.945 1 95.88 170 ASP A C 1
ATOM 1253 O O . ASP A 1 170 ? 17.844 28.953 15.258 1 95.88 170 ASP A O 1
ATOM 1257 N N . ILE A 1 171 ? 17.047 26.859 15.539 1 96.88 171 ILE A N 1
ATOM 1258 C CA . ILE A 1 171 ? 16.703 26.734 14.125 1 96.88 171 ILE A CA 1
ATOM 1259 C C . ILE A 1 171 ? 15.234 27.109 13.914 1 96.88 171 ILE A C 1
ATOM 1261 O O . ILE A 1 171 ? 14.906 27.797 12.945 1 96.88 171 ILE A O 1
ATOM 1265 N N . VAL A 1 172 ? 14.438 26.781 14.805 1 97.62 172 VAL A N 1
ATOM 1266 C CA . VAL A 1 172 ? 13 26.953 14.656 1 97.62 172 VAL A CA 1
ATOM 1267 C C . VAL A 1 172 ? 12.641 28.438 14.82 1 97.62 172 VAL A C 1
ATOM 1269 O O . VAL A 1 172 ? 11.812 28.953 14.078 1 97.62 172 VAL A O 1
ATOM 1272 N N . ARG A 1 173 ? 13.211 29.109 15.734 1 96.56 173 ARG A N 1
ATOM 1273 C CA . ARG A 1 173 ? 12.875 30.484 16.062 1 96.56 173 ARG A CA 1
ATOM 1274 C C . ARG A 1 173 ? 12.977 31.391 14.844 1 96.56 173 ARG A C 1
ATOM 1276 O O . ARG A 1 173 ? 11.992 32.031 14.453 1 96.56 173 ARG A O 1
ATOM 1283 N N . PRO A 1 174 ? 14.117 31.359 14.18 1 96.38 174 PRO A N 1
ATOM 1284 C CA . PRO A 1 174 ? 14.188 32.219 13 1 96.38 174 PRO A CA 1
ATOM 1285 C C . PRO A 1 174 ? 13.289 31.734 11.859 1 96.38 174 PRO A C 1
ATOM 1287 O O . PRO A 1 174 ? 12.789 32.562 11.07 1 96.38 174 PRO A O 1
ATOM 1290 N N . ALA A 1 175 ? 13.023 30.516 11.75 1 97.19 175 ALA A N 1
ATOM 1291 C CA . ALA A 1 175 ? 12.227 29.938 10.672 1 97.19 175 ALA A CA 1
ATOM 1292 C C . ALA A 1 175 ? 10.766 30.359 10.789 1 97.19 175 ALA A C 1
ATOM 1294 O O . ALA A 1 175 ? 10.086 30.562 9.781 1 97.19 175 ALA A O 1
ATOM 1295 N N . VAL A 1 176 ? 10.305 30.547 12.008 1 97.62 176 VAL A N 1
ATOM 1296 C CA . VAL A 1 176 ? 8.875 30.75 12.18 1 97.62 176 VAL A CA 1
ATOM 1297 C C . VAL A 1 176 ? 8.594 32.188 12.617 1 97.62 176 VAL A C 1
ATOM 1299 O O . VAL A 1 176 ? 7.445 32.562 12.867 1 97.62 176 VAL A O 1
ATOM 1302 N N . GLU A 1 177 ? 9.656 32.969 12.781 1 96.44 177 GLU A N 1
ATOM 1303 C CA . GLU A 1 177 ? 9.469 34.375 13.156 1 96.44 177 GLU A CA 1
ATOM 1304 C C . GLU A 1 177 ? 8.539 35.094 12.18 1 96.44 177 GLU A C 1
ATOM 1306 O O . GLU A 1 177 ? 8.727 35 10.969 1 96.44 177 GLU A O 1
ATOM 1311 N N . GLY A 1 178 ? 7.52 35.688 12.734 1 95.56 178 GLY A N 1
ATOM 1312 C CA . GLY A 1 178 ? 6.621 36.5 11.906 1 95.56 178 GLY A CA 1
ATOM 1313 C C . GLY A 1 178 ? 5.445 35.688 11.367 1 95.56 178 GLY A C 1
ATOM 1314 O O . GLY A 1 178 ? 4.523 36.25 10.781 1 95.56 178 GLY A O 1
ATOM 1315 N N . VAL A 1 179 ? 5.438 34.438 11.555 1 97.69 179 VAL A N 1
ATOM 1316 C CA . VAL A 1 179 ? 4.309 33.594 11.133 1 97.69 179 VAL A CA 1
ATOM 1317 C C . VAL A 1 179 ? 3.068 33.969 11.938 1 97.69 179 VAL A C 1
ATOM 1319 O O . VAL A 1 179 ? 3.168 34.312 13.117 1 97.69 179 VAL A O 1
ATOM 1322 N N . ASP A 1 180 ? 1.928 33.938 11.312 1 97.88 180 ASP A N 1
ATOM 1323 C CA . ASP A 1 180 ? 0.7 34.344 11.977 1 97.88 180 ASP A CA 1
ATOM 1324 C C . ASP A 1 180 ? 0.251 33.312 13.016 1 97.88 180 ASP A C 1
ATOM 1326 O O . ASP A 1 180 ? -0.185 33.688 14.102 1 97.88 180 ASP A O 1
ATOM 1330 N N . VAL A 1 181 ? 0.29 32.094 12.672 1 98.38 181 VAL A N 1
ATOM 1331 C CA . VAL A 1 181 ? -0.125 31.031 13.586 1 98.38 181 VAL A CA 1
ATOM 1332 C C . VAL A 1 181 ? 0.871 29.875 13.531 1 98.38 181 VAL A C 1
ATOM 1334 O O . VAL A 1 181 ? 1.2 29.391 12.445 1 98.38 181 VAL A O 1
ATOM 1337 N N . LEU A 1 182 ? 1.37 29.422 14.633 1 98.44 182 LEU A N 1
ATOM 1338 C CA . LEU A 1 182 ? 2.227 28.25 14.773 1 98.44 182 LEU A CA 1
ATOM 1339 C C . LEU A 1 182 ? 1.524 27.156 15.57 1 98.44 182 LEU A C 1
ATOM 1341 O O . LEU A 1 182 ? 1.074 27.391 16.688 1 98.44 182 LEU A O 1
ATOM 1345 N N . PHE A 1 183 ? 1.454 25.984 14.961 1 98.38 183 PHE A N 1
ATOM 1346 C CA . PHE A 1 183 ? 0.811 24.859 15.602 1 98.38 183 PHE A CA 1
ATOM 1347 C C . PHE A 1 183 ? 1.85 23.844 16.094 1 98.38 183 PHE A C 1
ATOM 1349 O O . PHE A 1 183 ? 2.867 23.625 15.422 1 98.38 183 PHE A O 1
ATOM 1356 N N . MET A 1 184 ? 1.6 23.219 17.188 1 96.75 184 MET A N 1
ATOM 1357 C CA . MET A 1 184 ? 2.365 22.078 17.672 1 96.75 184 MET A CA 1
ATOM 1358 C C . MET A 1 184 ? 1.543 21.25 18.656 1 96.75 184 MET A C 1
ATOM 1360 O O . MET A 1 184 ? 0.541 21.734 19.188 1 96.75 184 MET A O 1
ATOM 1364 N N . ASN A 1 185 ? 1.917 20.016 18.797 1 95.12 185 ASN A N 1
ATOM 1365 C CA . ASN A 1 185 ? 1.302 19.25 19.875 1 95.12 185 ASN A CA 1
ATOM 1366 C C . ASN A 1 185 ? 2.154 19.266 21.141 1 95.12 185 ASN A C 1
ATOM 1368 O O . ASN A 1 185 ? 3.248 19.828 21.141 1 95.12 185 ASN A O 1
ATOM 1372 N N . GLN A 1 186 ? 1.625 18.703 22.172 1 94 186 GLN A N 1
ATOM 1373 C CA . GLN A 1 186 ? 2.283 18.75 23.484 1 94 186 GLN A CA 1
ATOM 1374 C C . GLN A 1 186 ? 3.672 18.125 23.422 1 94 186 GLN A C 1
ATOM 1376 O O . GLN A 1 186 ? 4.621 18.641 24.016 1 94 186 GLN A O 1
ATOM 1381 N N . ALA A 1 187 ? 3.84 17.016 22.766 1 92.62 187 ALA A N 1
ATOM 1382 C CA . ALA A 1 187 ? 5.129 16.328 22.656 1 92.62 187 ALA A CA 1
ATOM 1383 C C . ALA A 1 187 ? 6.148 17.203 21.922 1 92.62 187 ALA A C 1
ATOM 1385 O O . ALA A 1 187 ? 7.305 17.297 22.344 1 92.62 187 ALA A O 1
ATOM 1386 N N . GLU A 1 188 ? 5.719 17.797 20.906 1 94.75 188 GLU A N 1
ATOM 1387 C CA . GLU A 1 188 ? 6.57 18.688 20.109 1 94.75 188 GLU A CA 1
ATOM 1388 C C . GLU A 1 188 ? 6.973 19.922 20.906 1 94.75 188 GLU A C 1
ATOM 1390 O O . GLU A 1 188 ? 8.125 20.344 20.875 1 94.75 188 GLU A O 1
ATOM 1395 N N . ALA A 1 189 ? 6.031 20.453 21.625 1 95.25 189 ALA A N 1
ATOM 1396 C CA . ALA A 1 189 ? 6.309 21.625 22.469 1 95.25 189 ALA A CA 1
ATOM 1397 C C . ALA A 1 189 ? 7.348 21.297 23.531 1 95.25 189 ALA A C 1
ATOM 1399 O O . ALA A 1 189 ? 8.281 22.062 23.766 1 95.25 189 ALA A O 1
ATOM 1400 N N . ARG A 1 190 ? 7.129 20.188 24.141 1 94.81 190 ARG A N 1
ATOM 1401 C CA . ARG A 1 190 ? 8.07 19.75 25.172 1 94.81 190 ARG A CA 1
ATOM 1402 C C . ARG A 1 190 ? 9.461 19.547 24.578 1 94.81 190 ARG A C 1
ATOM 1404 O O . ARG A 1 190 ? 10.461 19.938 25.172 1 94.81 190 ARG A O 1
ATOM 1411 N N . LEU A 1 191 ? 9.477 18.953 23.453 1 93.94 191 LEU A N 1
ATOM 1412 C CA . LEU A 1 191 ? 10.727 18.672 22.766 1 93.94 191 LEU A CA 1
ATOM 1413 C C . LEU A 1 191 ? 11.445 19.969 22.406 1 93.94 191 LEU A C 1
ATOM 1415 O O . LEU A 1 191 ? 12.641 20.109 22.656 1 93.94 191 LEU A O 1
ATOM 1419 N N . LEU A 1 192 ? 10.766 20.875 21.859 1 94.81 192 LEU A N 1
ATOM 1420 C CA . LEU A 1 192 ? 11.344 22.141 21.406 1 94.81 192 LEU A CA 1
ATOM 1421 C C . LEU A 1 192 ? 11.766 23 22.594 1 94.81 192 LEU A C 1
ATOM 1423 O O . LEU A 1 192 ? 12.812 23.656 22.547 1 94.81 192 LEU A O 1
ATOM 1427 N N . ALA A 1 193 ? 11.008 22.984 23.609 1 94.25 193 ALA A N 1
ATOM 1428 C CA . ALA A 1 193 ? 11.266 23.828 24.781 1 94.25 193 ALA A CA 1
ATOM 1429 C C . ALA A 1 193 ? 12.32 23.188 25.688 1 94.25 193 ALA A C 1
ATOM 1431 O O . ALA A 1 193 ? 12.898 23.875 26.547 1 94.25 193 ALA A O 1
ATOM 1432 N N . GLY A 1 194 ? 12.555 21.922 25.516 1 92.19 194 GLY A N 1
ATOM 1433 C CA . GLY A 1 194 ? 13.445 21.219 26.422 1 92.19 194 GLY A CA 1
ATOM 1434 C C . GLY A 1 194 ? 12.883 21.094 27.828 1 92.19 194 GLY A C 1
ATOM 1435 O O . GLY A 1 194 ? 13.602 21.266 28.812 1 92.19 194 GLY A O 1
ATOM 1436 N N . SER A 1 195 ? 11.617 20.984 27.875 1 88.25 195 SER A N 1
ATOM 1437 C CA . SER A 1 195 ? 10.938 20.859 29.172 1 88.25 195 SER A CA 1
ATOM 1438 C C . SER A 1 195 ? 10.008 19.656 29.203 1 88.25 195 SER A C 1
ATOM 1440 O O . SER A 1 195 ? 9.438 19.281 28.172 1 88.25 195 SER A O 1
ATOM 1442 N N . HIS A 1 196 ? 9.852 19.109 30.406 1 87.31 196 HIS A N 1
ATOM 1443 C CA . HIS A 1 196 ? 8.984 17.938 30.547 1 87.31 196 HIS A CA 1
ATOM 1444 C C . HIS A 1 196 ? 7.559 18.344 30.891 1 87.31 196 HIS A C 1
ATOM 1446 O O . HIS A 1 196 ? 6.629 17.547 30.734 1 87.31 196 HIS A O 1
ATOM 1452 N N . ASP A 1 197 ? 7.41 19.547 31.281 1 87.75 197 ASP A N 1
ATOM 1453 C CA . ASP A 1 197 ? 6.09 20.031 31.672 1 87.75 197 ASP A CA 1
ATOM 1454 C C . ASP A 1 197 ? 5.461 20.844 30.531 1 87.75 197 ASP A C 1
ATOM 1456 O O . ASP A 1 197 ? 6.09 21.766 30 1 87.75 197 ASP A O 1
ATOM 1460 N N . HIS A 1 198 ? 4.199 20.5 30.219 1 85.44 198 HIS A N 1
ATOM 1461 C CA . HIS A 1 198 ? 3.561 21.141 29.078 1 85.44 198 HIS A CA 1
ATOM 1462 C C . HIS A 1 198 ? 3.287 22.609 29.344 1 85.44 198 HIS A C 1
ATOM 1464 O O . HIS A 1 198 ? 3.441 23.453 28.453 1 85.44 198 HIS A O 1
ATOM 1470 N N . ARG A 1 199 ? 2.875 22.969 30.531 1 86.38 199 ARG A N 1
ATOM 1471 C CA . ARG A 1 199 ? 2.58 24.359 30.859 1 86.38 199 ARG A CA 1
ATOM 1472 C C . ARG A 1 199 ? 3.828 25.234 30.734 1 86.38 199 ARG A C 1
ATOM 1474 O O . ARG A 1 199 ? 3.787 26.297 30.141 1 86.38 199 ARG A O 1
ATOM 1481 N N . THR A 1 200 ? 4.863 24.719 31.328 1 90.06 200 THR A N 1
ATOM 1482 C CA . THR A 1 200 ? 6.129 25.438 31.266 1 90.06 200 THR A CA 1
ATOM 1483 C C . THR A 1 200 ? 6.621 25.547 29.828 1 90.06 200 THR A C 1
ATOM 1485 O O . THR A 1 200 ? 7.172 26.578 29.422 1 90.06 200 THR A O 1
ATOM 1488 N N . ALA A 1 201 ? 6.438 24.531 29.109 1 92.38 201 ALA A N 1
ATOM 1489 C CA . ALA A 1 201 ? 6.867 24.516 27.703 1 92.38 201 ALA A CA 1
ATOM 1490 C C . ALA A 1 201 ? 6.137 25.578 26.891 1 92.38 201 ALA A C 1
ATOM 1492 O O . ALA A 1 201 ? 6.766 26.328 26.141 1 92.38 201 ALA A O 1
ATOM 1493 N N . VAL A 1 202 ? 4.859 25.641 27.062 1 89.81 202 VAL A N 1
ATOM 1494 C CA . VAL A 1 202 ? 4.035 26.578 26.312 1 89.81 202 VAL A CA 1
ATOM 1495 C C . VAL A 1 202 ? 4.426 28.016 26.672 1 89.81 202 VAL A C 1
ATOM 1497 O O . VAL A 1 202 ? 4.559 28.859 25.797 1 89.81 202 VAL A O 1
ATOM 1500 N N . GLU A 1 203 ? 4.598 28.25 27.906 1 89.25 203 GLU A N 1
ATOM 1501 C CA . GLU A 1 203 ? 4.969 29.578 28.375 1 89.25 203 GLU A CA 1
ATOM 1502 C C . GLU A 1 203 ? 6.332 29.984 27.828 1 89.25 203 GLU A C 1
ATOM 1504 O O . GLU A 1 203 ? 6.512 31.125 27.391 1 89.25 203 GLU A O 1
ATOM 1509 N N . LYS A 1 204 ? 7.191 29.078 27.938 1 92.44 204 LYS A N 1
ATOM 1510 C CA . LYS A 1 204 ? 8.531 29.344 27.422 1 92.44 204 LYS A CA 1
ATOM 1511 C C . LYS A 1 204 ? 8.5 29.656 25.938 1 92.44 204 LYS A C 1
ATOM 1513 O O . LYS A 1 204 ? 9.094 30.641 25.484 1 92.44 204 LYS A O 1
ATOM 1518 N N . LEU A 1 205 ? 7.871 28.844 25.203 1 94.81 205 LEU A N 1
ATOM 1519 C CA . LEU A 1 205 ? 7.809 29.016 23.766 1 94.81 205 LEU A CA 1
ATOM 1520 C C . LEU A 1 205 ? 7.078 30.297 23.391 1 94.81 205 LEU A C 1
ATOM 1522 O O . LEU A 1 205 ? 7.441 30.984 22.438 1 94.81 205 LEU A O 1
ATOM 1526 N N . ALA A 1 206 ? 6.047 30.594 24.156 1 90.38 206 ALA A N 1
ATOM 1527 C CA . ALA A 1 206 ? 5.293 31.828 23.938 1 90.38 206 ALA A CA 1
ATOM 1528 C C . ALA A 1 206 ? 6.199 33.062 24.062 1 90.38 206 ALA A C 1
ATOM 1530 O O . ALA A 1 206 ? 6.012 34.031 23.344 1 90.38 206 ALA A O 1
ATOM 1531 N N . ARG A 1 207 ? 7.117 32.969 24.906 1 89.12 207 ARG A N 1
ATOM 1532 C CA . ARG A 1 207 ? 8.039 34.062 25.141 1 89.12 207 ARG A CA 1
ATOM 1533 C C . ARG A 1 207 ? 9.148 34.094 24.094 1 89.12 207 ARG A C 1
ATOM 1535 O O . ARG A 1 207 ? 9.578 35.156 23.672 1 89.12 207 ARG A O 1
ATOM 1542 N N . GLU A 1 208 ? 9.492 32.969 23.703 1 92.69 208 GLU A N 1
ATOM 1543 C CA . GLU A 1 208 ? 10.703 32.844 22.891 1 92.69 208 GLU A CA 1
ATOM 1544 C C . GLU A 1 208 ? 10.375 32.969 21.406 1 92.69 208 GLU A C 1
ATOM 1546 O O . GLU A 1 208 ? 11.211 33.406 20.609 1 92.69 208 GLU A O 1
ATOM 1551 N N . LEU A 1 209 ? 9.242 32.531 21.062 1 94.25 209 LEU A N 1
ATOM 1552 C CA . LEU A 1 209 ? 8.875 32.531 19.641 1 94.25 209 LEU A CA 1
ATOM 1553 C C . LEU A 1 209 ? 8.109 33.781 19.281 1 94.25 209 LEU A C 1
ATOM 1555 O O . LEU A 1 209 ? 7.168 34.188 19.984 1 94.25 209 LEU A O 1
ATOM 1559 N N . ARG A 1 210 ? 8.5 34.531 18.312 1 93.56 210 ARG A N 1
ATOM 1560 C CA . ARG A 1 210 ? 7.855 35.75 17.859 1 93.56 210 ARG A CA 1
ATOM 1561 C C . ARG A 1 210 ? 6.867 35.469 16.734 1 93.56 210 ARG A C 1
ATOM 1563 O O . ARG A 1 210 ? 7.09 35.875 15.586 1 93.56 210 ARG A O 1
ATOM 1570 N N . VAL A 1 211 ? 5.77 34.844 17.094 1 96.31 211 VAL A N 1
ATOM 1571 C CA . VAL A 1 211 ? 4.695 34.5 16.156 1 96.31 211 VAL A CA 1
ATOM 1572 C C . VAL A 1 211 ? 3.41 35.219 16.578 1 96.31 211 VAL A C 1
ATOM 1574 O O . VAL A 1 211 ? 3.33 35.781 17.672 1 96.31 211 VAL A O 1
ATOM 1577 N N . GLY A 1 212 ? 2.473 35.281 15.695 1 95.75 212 GLY A N 1
ATOM 1578 C CA . GLY A 1 212 ? 1.191 35.906 16.031 1 95.75 212 GLY A CA 1
ATOM 1579 C C . GLY A 1 212 ? 0.447 35.125 17.109 1 95.75 212 GLY A C 1
ATOM 1580 O O . GLY A 1 212 ? 0.141 35.688 18.172 1 95.75 212 GLY A O 1
ATOM 1581 N N . GLU A 1 213 ? 0.182 33.875 16.859 1 97 213 GLU A N 1
ATOM 1582 C CA . GLU A 1 213 ? -0.443 32.969 17.812 1 97 213 GLU A CA 1
ATOM 1583 C C . GLU A 1 213 ? 0.309 31.641 17.875 1 97 213 GLU A C 1
ATOM 1585 O O . GLU A 1 213 ? 0.669 31.078 16.844 1 97 213 GLU A O 1
ATOM 1590 N N . LEU A 1 214 ? 0.609 31.234 19.078 1 97.31 214 LEU A N 1
ATOM 1591 C CA . LEU A 1 214 ? 1.106 29.891 19.328 1 97.31 214 LEU A CA 1
ATOM 1592 C C . LEU A 1 214 ? -0.013 28.969 19.812 1 97.31 214 LEU A C 1
ATOM 1594 O O . LEU A 1 214 ? -0.622 29.234 20.859 1 97.31 214 LEU A O 1
ATOM 1598 N N . VAL A 1 215 ? -0.291 27.984 19.031 1 98 215 VAL A N 1
ATOM 1599 C CA . VAL A 1 215 ? -1.376 27.062 19.375 1 98 215 VAL A CA 1
ATOM 1600 C C . VAL A 1 215 ? -0.811 25.688 19.672 1 98 215 VAL A C 1
ATOM 1602 O O . VAL A 1 215 ? -0.116 25.094 18.828 1 98 215 VAL A O 1
ATOM 1605 N N . VAL A 1 216 ? -1.162 25.094 20.828 1 97.19 216 VAL A N 1
ATOM 1606 C CA . VAL A 1 216 ? -0.641 23.812 21.266 1 97.19 216 VAL A CA 1
ATOM 1607 C C . VAL A 1 216 ? -1.799 22.875 21.609 1 97.19 216 VAL A C 1
ATOM 1609 O O . VAL A 1 216 ? -2.617 23.188 22.469 1 97.19 216 VAL A O 1
ATOM 1612 N N . THR A 1 217 ? -1.86 21.766 20.891 1 97 217 THR A N 1
ATOM 1613 C CA . THR A 1 217 ? -2.83 20.734 21.234 1 97 217 THR A CA 1
ATOM 1614 C C . THR A 1 217 ? -2.303 19.859 22.375 1 97 217 THR A C 1
ATOM 1616 O O . THR A 1 217 ? -1.124 19.5 22.391 1 97 217 THR A O 1
ATOM 1619 N N . LEU A 1 218 ? -3.156 19.547 23.359 1 93.94 218 LEU A N 1
ATOM 1620 C CA . LEU A 1 218 ? -2.738 18.875 24.594 1 93.94 218 LEU A CA 1
ATOM 1621 C C . LEU A 1 218 ? -3.441 17.531 24.734 1 93.94 218 LEU A C 1
ATOM 1623 O O . LEU A 1 218 ? -3.711 17.078 25.859 1 93.94 218 LEU A O 1
ATOM 1627 N N . GLY A 1 219 ? -3.863 16.922 23.641 1 90.69 219 GLY A N 1
ATOM 1628 C CA . GLY A 1 219 ? -4.559 15.648 23.688 1 90.69 219 GLY A CA 1
ATOM 1629 C C . GLY A 1 219 ? -5.828 15.688 24.516 1 90.69 219 GLY A C 1
ATOM 1630 O O . GLY A 1 219 ? -6.695 16.531 24.281 1 90.69 219 GLY A O 1
ATOM 1631 N N . ALA A 1 220 ? -5.859 14.812 25.547 1 90.44 220 ALA A N 1
ATOM 1632 C CA . ALA A 1 220 ? -7.043 14.688 26.391 1 90.44 220 ALA A CA 1
ATOM 1633 C C . ALA A 1 220 ? -7.219 15.906 27.281 1 90.44 220 ALA A C 1
ATOM 1635 O O . ALA A 1 220 ? -8.281 16.109 27.875 1 90.44 220 ALA A O 1
ATOM 1636 N N . ARG A 1 221 ? -6.27 16.781 27.281 1 92.5 221 ARG A N 1
ATOM 1637 C CA . ARG A 1 221 ? -6.344 17.969 28.125 1 92.5 221 ARG A CA 1
ATOM 1638 C C . ARG A 1 221 ? -6.84 19.172 27.328 1 92.5 221 ARG A C 1
ATOM 1640 O O . ARG A 1 221 ? -6.965 20.281 27.859 1 92.5 221 ARG A O 1
ATOM 1647 N N . GLY A 1 222 ? -7.074 19 26.031 1 95.81 222 GLY A N 1
ATOM 1648 C CA . GLY A 1 222 ? -7.605 20.078 25.219 1 95.81 222 GLY A CA 1
ATOM 1649 C C . GLY A 1 222 ? -6.543 20.781 24.391 1 95.81 222 GLY A C 1
ATOM 1650 O O . GLY A 1 222 ? -5.785 20.125 23.672 1 95.81 222 GLY A O 1
ATOM 1651 N N . ALA A 1 223 ? -6.602 22.078 24.422 1 97.12 223 ALA A N 1
ATOM 1652 C CA . ALA A 1 223 ? -5.672 22.875 23.625 1 97.12 223 ALA A CA 1
ATOM 1653 C C . ALA A 1 223 ? -5.449 24.25 24.234 1 97.12 223 ALA A C 1
ATOM 1655 O O . ALA A 1 223 ? -6.289 24.734 25 1 97.12 223 ALA A O 1
ATOM 1656 N N . ALA A 1 224 ? -4.352 24.781 23.969 1 96.31 224 ALA A N 1
ATOM 1657 C CA . ALA A 1 224 ? -3.977 26.109 24.438 1 96.31 224 ALA A CA 1
ATOM 1658 C C . ALA A 1 224 ? -3.541 27.016 23.297 1 96.31 224 ALA A C 1
ATOM 1660 O O . ALA A 1 224 ? -2.992 26.531 22.297 1 96.31 224 ALA A O 1
ATOM 1661 N N . ALA A 1 225 ? -3.85 28.25 23.422 1 96 225 ALA A N 1
ATOM 1662 C CA . ALA A 1 225 ? -3.418 29.266 22.469 1 96 225 ALA A CA 1
ATOM 1663 C C . ALA A 1 225 ? -2.816 30.484 23.188 1 96 225 ALA A C 1
ATOM 1665 O O . ALA A 1 225 ? -3.342 30.922 24.203 1 96 225 ALA A O 1
ATOM 1666 N N . TYR A 1 226 ? -1.706 30.859 22.703 1 94.44 226 TYR A N 1
ATOM 1667 C CA . TYR A 1 226 ? -1.059 32.062 23.203 1 94.44 226 TYR A CA 1
ATOM 1668 C C . TYR A 1 226 ? -0.933 33.125 22.109 1 94.44 226 TYR A C 1
ATOM 1670 O O . TYR A 1 226 ? -0.399 32.844 21.031 1 94.44 226 TYR A O 1
ATOM 1678 N N . GLY A 1 227 ? -1.398 34.344 22.391 1 91.88 227 GLY A N 1
ATOM 1679 C CA . GLY A 1 227 ? -1.328 35.469 21.5 1 91.88 227 GLY A CA 1
ATOM 1680 C C . GLY A 1 227 ? -1.718 36.781 22.172 1 91.88 227 GLY A C 1
ATOM 1681 O O . GLY A 1 227 ? -2.578 36.812 23.062 1 91.88 227 GLY A O 1
ATOM 1682 N N . GLY A 1 228 ? -1.127 37.844 21.75 1 87.06 228 GLY A N 1
ATOM 1683 C CA . GLY A 1 228 ? -1.441 39.156 22.328 1 87.06 228 GLY A CA 1
ATOM 1684 C C . GLY A 1 228 ? -1.217 39.219 23.828 1 87.06 228 GLY A C 1
ATOM 1685 O O . GLY A 1 228 ? -1.976 39.844 24.547 1 87.06 228 GLY A O 1
ATOM 1686 N N . GLY A 1 229 ? -0.32 38.375 24.312 1 86.31 229 GLY A N 1
ATOM 1687 C CA . GLY A 1 229 ? 0.017 38.375 25.719 1 86.31 229 GLY A CA 1
ATOM 1688 C C . GLY A 1 229 ? -0.952 37.562 26.578 1 86.31 229 GLY A C 1
ATOM 1689 O O . GLY A 1 229 ? -0.859 37.594 27.797 1 86.31 229 GLY A O 1
ATOM 1690 N N . LYS A 1 230 ? -1.804 36.938 25.969 1 91.38 230 LYS A N 1
ATOM 1691 C CA . LYS A 1 230 ? -2.809 36.156 26.703 1 91.38 230 LYS A CA 1
ATOM 1692 C C . LYS A 1 230 ? -2.703 34.656 26.375 1 91.38 230 LYS A C 1
ATOM 1694 O O . LYS A 1 230 ? -2.461 34.281 25.234 1 91.38 230 LYS A O 1
ATOM 1699 N N . LEU A 1 231 ? -2.887 33.906 27.453 1 92.62 231 LEU A N 1
ATOM 1700 C CA . LEU A 1 231 ? -2.945 32.469 27.312 1 92.62 231 LEU A CA 1
ATOM 1701 C C . LEU A 1 231 ? -4.375 31.969 27.484 1 92.62 231 LEU A C 1
ATOM 1703 O O . LEU A 1 231 ? -5.035 32.281 28.484 1 92.62 231 LEU A O 1
ATOM 1707 N N . LEU A 1 232 ? -4.836 31.297 26.5 1 95 232 LEU A N 1
ATOM 1708 C C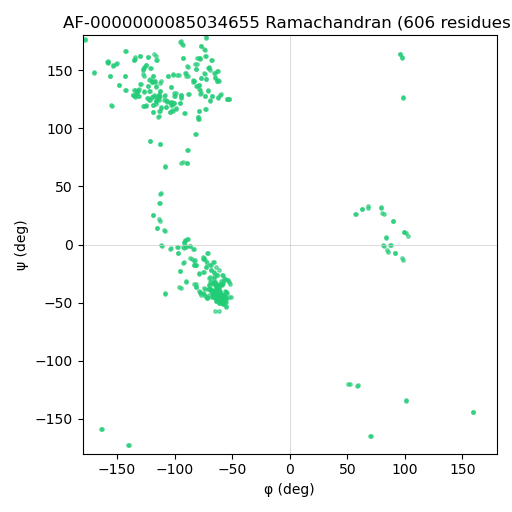A . LEU A 1 232 ? -6.168 30.703 26.516 1 95 232 LEU A CA 1
ATOM 1709 C C . LEU A 1 232 ? -6.09 29.188 26.547 1 95 232 LEU A C 1
ATOM 1711 O O . LEU A 1 232 ? -5.215 28.594 25.906 1 95 232 LEU A O 1
ATOM 1715 N N . HIS A 1 233 ? -6.953 28.594 27.297 1 95.62 233 HIS A N 1
ATOM 1716 C CA . HIS A 1 233 ? -7.059 27.141 27.359 1 95.62 233 HIS A CA 1
ATOM 1717 C C . HIS A 1 233 ? -8.508 26.688 27.219 1 95.62 233 HIS A C 1
ATOM 1719 O O . HIS A 1 233 ? -9.414 27.297 27.781 1 95.62 233 HIS A O 1
ATOM 1725 N N . VAL A 1 234 ? -8.727 25.734 26.406 1 96.31 234 VAL A N 1
ATOM 1726 C CA . VAL A 1 234 ? -10.023 25.078 26.281 1 96.31 234 VAL A CA 1
ATOM 1727 C C . VAL A 1 234 ? -9.883 23.578 26.562 1 96.31 234 VAL A C 1
ATOM 1729 O O . VAL A 1 234 ? -8.992 22.922 26.016 1 96.31 234 VAL A O 1
ATOM 1732 N N . ASP A 1 235 ? -10.742 23.062 27.375 1 96.12 235 ASP A N 1
ATOM 1733 C CA . ASP A 1 235 ? -10.711 21.641 27.703 1 96.12 235 ASP A CA 1
ATOM 1734 C C . ASP A 1 235 ? -11.141 20.781 26.516 1 96.12 235 ASP A C 1
ATOM 1736 O O . ASP A 1 235 ? -11.898 21.234 25.672 1 96.12 235 ASP A O 1
ATOM 1740 N N . ALA A 1 236 ? -10.586 19.562 26.562 1 96 236 ALA A N 1
ATOM 1741 C CA . ALA A 1 236 ? -11 18.625 25.516 1 96 236 ALA A CA 1
ATOM 1742 C C . ALA A 1 236 ? -12.445 18.188 25.719 1 96 236 ALA A C 1
ATOM 1744 O O . ALA A 1 236 ? -12.938 18.156 26.859 1 96 236 ALA A O 1
ATOM 1745 N N . PHE A 1 237 ? -13.094 17.859 24.641 1 96.56 237 PHE A N 1
ATOM 1746 C CA . PHE A 1 237 ? -14.398 17.219 24.719 1 96.56 237 PHE A CA 1
ATOM 1747 C C . PHE A 1 237 ? -14.266 15.719 24.922 1 96.56 237 PHE A C 1
ATOM 1749 O O . PHE A 1 237 ? -13.367 15.086 24.359 1 96.56 237 PHE A O 1
ATOM 1756 N N .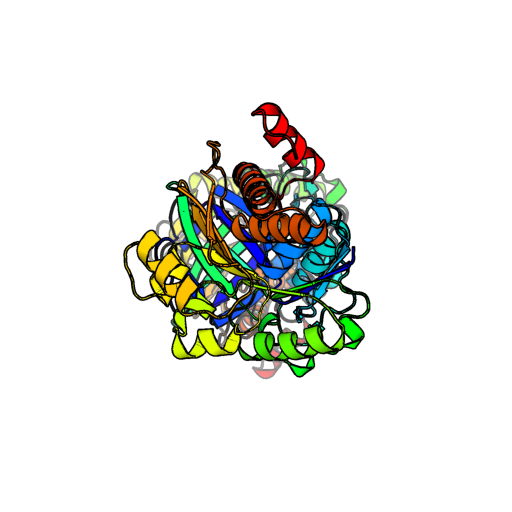 ARG A 1 238 ? -15.102 15.062 25.75 1 92.81 238 ARG A N 1
ATOM 1757 C CA . ARG A 1 238 ? -15.086 13.625 25.984 1 92.81 238 ARG A CA 1
ATOM 1758 C C . ARG A 1 238 ? -15.797 12.875 24.859 1 92.81 238 ARG A C 1
ATOM 1760 O O . ARG A 1 238 ? -17 13.039 24.688 1 92.81 238 ARG A O 1
ATOM 1767 N N . VAL A 1 239 ? -15.023 12.203 24.109 1 95.56 239 VAL A N 1
ATOM 1768 C CA . VAL A 1 239 ? -15.609 11.398 23.031 1 95.56 239 VAL A CA 1
ATOM 1769 C C . VAL A 1 239 ? -14.969 10.008 23.031 1 95.56 239 VAL A C 1
ATOM 1771 O O . VAL A 1 239 ? -13.953 9.781 23.688 1 95.56 239 VAL A O 1
ATOM 1774 N N . ASP A 1 240 ? -15.609 9.016 22.406 1 94.12 240 ASP A N 1
ATOM 1775 C CA . ASP A 1 240 ? -15.039 7.688 22.203 1 94.12 240 ASP A CA 1
ATOM 1776 C C . ASP A 1 240 ? -14.117 7.668 20.984 1 94.12 240 ASP A C 1
ATOM 1778 O O . ASP A 1 240 ? -14.57 7.41 19.859 1 94.12 240 ASP A O 1
ATOM 1782 N N . ALA A 1 241 ? -12.867 7.848 21.281 1 91.69 241 ALA A N 1
ATOM 1783 C CA . ALA A 1 241 ? -11.898 7.965 20.203 1 91.69 241 ALA A CA 1
ATOM 1784 C C . ALA A 1 241 ? -11.68 6.621 19.516 1 91.69 241 ALA A C 1
ATOM 1786 O O . ALA A 1 241 ? -11.508 5.598 20.172 1 91.69 241 ALA A O 1
ATOM 1787 N N . VAL A 1 242 ? -11.711 6.648 18.219 1 88.62 242 VAL A N 1
ATOM 1788 C CA . VAL A 1 242 ? -11.5 5.473 17.375 1 88.62 242 VAL A CA 1
ATOM 1789 C C . VAL A 1 242 ? -10.133 5.574 16.688 1 88.62 242 VAL A C 1
ATOM 1791 O O . VAL A 1 242 ? -9.398 4.586 16.609 1 88.62 242 VAL A O 1
ATOM 1794 N N . ASP A 1 243 ? -9.781 6.711 16.219 1 88.88 243 ASP A N 1
ATOM 1795 C CA . ASP A 1 243 ? -8.562 6.926 15.445 1 88.88 243 ASP A CA 1
ATOM 1796 C C . ASP A 1 243 ? -8.102 8.383 15.539 1 88.88 243 ASP A C 1
ATOM 1798 O O . ASP A 1 243 ? -8.773 9.281 15.031 1 88.88 243 ASP A O 1
ATOM 1802 N N . THR A 1 244 ? -6.953 8.555 16.031 1 89.44 244 THR A N 1
ATOM 1803 C CA . THR A 1 244 ? -6.484 9.914 16.281 1 89.44 244 THR A CA 1
ATOM 1804 C C . THR A 1 244 ? -5.699 10.438 15.078 1 89.44 244 THR A C 1
ATOM 1806 O O . THR A 1 244 ? -5.27 11.594 15.062 1 89.44 244 THR A O 1
ATOM 1809 N N . THR A 1 245 ? -5.523 9.625 14.07 1 89.06 245 THR A N 1
ATOM 1810 C CA . THR A 1 245 ? -4.766 10.031 12.891 1 89.06 245 THR A CA 1
ATOM 1811 C C . THR A 1 245 ? -5.441 11.211 12.188 1 89.06 245 THR A C 1
ATOM 1813 O O . THR A 1 245 ? -6.637 11.164 11.891 1 89.06 245 THR A O 1
ATOM 1816 N N . GLY A 1 246 ? -4.727 12.273 11.961 1 93.12 246 GLY A N 1
ATOM 1817 C CA . GLY A 1 246 ? -5.246 13.43 11.25 1 93.12 246 GLY A CA 1
ATOM 1818 C C . GLY A 1 246 ? -5.941 14.43 12.156 1 93.12 246 GLY A C 1
ATOM 1819 O O . GLY A 1 246 ? -6.391 15.484 11.695 1 93.12 246 GLY A O 1
ATOM 1820 N N . ALA A 1 247 ? -6.008 14.133 13.477 1 95.75 247 ALA A N 1
ATOM 1821 C CA . ALA A 1 247 ? -6.699 15.016 14.414 1 95.75 247 ALA A CA 1
ATOM 1822 C C . ALA A 1 247 ? -6.051 16.391 14.453 1 95.75 247 ALA A C 1
ATOM 1824 O O . ALA A 1 247 ? -6.742 17.406 14.5 1 95.75 247 ALA A O 1
ATOM 1825 N N . GLY A 1 248 ? -4.73 16.359 14.469 1 96.94 248 GLY A N 1
ATOM 1826 C CA . GLY A 1 248 ? -4.02 17.641 14.453 1 96.94 248 GLY A CA 1
ATOM 1827 C C . GLY A 1 248 ? -4.258 18.438 13.188 1 96.94 248 GLY A C 1
ATOM 1828 O O . GLY A 1 248 ? -4.414 19.656 13.242 1 96.94 248 GLY A O 1
ATOM 1829 N N . ASP A 1 249 ? -4.273 17.781 12.062 1 98.06 249 ASP A N 1
ATOM 1830 C CA . ASP A 1 249 ? -4.539 18.453 10.789 1 98.06 249 ASP A CA 1
ATOM 1831 C C . ASP A 1 249 ? -5.945 19.031 10.758 1 98.06 249 ASP A C 1
ATOM 1833 O O . ASP A 1 249 ? -6.148 20.156 10.273 1 98.06 249 ASP A O 1
ATOM 1837 N N . CYS A 1 250 ? -6.883 18.25 11.242 1 98.5 250 CYS A N 1
ATOM 1838 C CA . CYS A 1 250 ? -8.266 18.703 11.359 1 98.5 250 CYS A CA 1
ATOM 1839 C C . CYS A 1 250 ? -8.367 19.922 12.258 1 98.5 250 CYS A C 1
ATOM 1841 O O . CYS A 1 250 ? -9.047 20.891 11.922 1 98.5 250 CYS A O 1
ATOM 1843 N N . PHE A 1 251 ? -7.676 19.859 13.359 1 98.75 251 PHE A N 1
ATOM 1844 C CA . PHE A 1 251 ? -7.637 20.953 14.312 1 98.75 251 PHE A CA 1
ATOM 1845 C C . PHE A 1 251 ? -7.121 22.219 13.656 1 98.75 251 PHE A C 1
ATOM 1847 O O . PHE A 1 251 ? -7.75 23.281 13.758 1 98.75 251 PHE A O 1
ATOM 1854 N N . ALA A 1 252 ? -6.016 22.094 13.016 1 98.81 252 ALA A N 1
ATOM 1855 C CA . ALA A 1 252 ? -5.379 23.25 12.383 1 98.81 252 ALA A CA 1
ATOM 1856 C C . ALA A 1 252 ? -6.285 23.859 11.32 1 98.81 252 ALA A C 1
ATOM 1858 O O . ALA A 1 252 ? -6.434 25.078 11.25 1 98.81 252 ALA A O 1
ATOM 1859 N N . ALA A 1 253 ? -6.879 23.031 10.516 1 98.88 253 ALA A N 1
ATOM 1860 C CA . ALA A 1 253 ? -7.773 23.516 9.461 1 98.88 253 ALA A CA 1
ATOM 1861 C C . ALA A 1 253 ? -8.969 24.25 10.062 1 98.88 253 ALA A C 1
ATOM 1863 O O . ALA A 1 253 ? -9.375 25.312 9.562 1 98.88 253 ALA A O 1
ATOM 1864 N N . ALA A 1 254 ? -9.523 23.688 11.094 1 98.88 254 ALA A N 1
ATOM 1865 C CA . ALA A 1 254 ? -10.68 24.297 11.758 1 98.88 254 ALA A CA 1
ATOM 1866 C C . ALA A 1 254 ? -10.312 25.625 12.398 1 98.88 254 ALA A C 1
ATOM 1868 O O . ALA A 1 254 ? -11.078 26.594 12.32 1 98.88 254 ALA A O 1
ATOM 1869 N N . TYR A 1 255 ? -9.172 25.672 13.031 1 98.81 255 TYR A N 1
ATOM 1870 C CA . TYR A 1 255 ? -8.68 26.906 13.633 1 98.81 255 TYR A CA 1
ATOM 1871 C C . TYR A 1 255 ? -8.539 28 12.586 1 98.81 255 TYR A C 1
ATOM 1873 O O . TYR A 1 255 ? -8.984 29.125 12.797 1 98.81 255 TYR A O 1
ATOM 1881 N N . ILE A 1 256 ? -7.969 27.672 11.492 1 98.75 256 ILE A N 1
ATOM 1882 C CA . ILE A 1 256 ? -7.707 28.641 10.43 1 98.75 256 ILE A CA 1
ATOM 1883 C C . ILE A 1 256 ? -9.023 29.062 9.781 1 98.75 256 ILE A C 1
ATOM 1885 O O . ILE A 1 256 ? -9.188 30.234 9.398 1 98.75 256 ILE A O 1
ATOM 1889 N N . ALA A 1 257 ? -9.938 28.109 9.625 1 98.62 257 ALA A N 1
ATOM 1890 C CA . ALA A 1 257 ? -11.242 28.453 9.086 1 98.62 257 ALA A CA 1
ATOM 1891 C C . ALA A 1 257 ? -11.898 29.562 9.922 1 98.62 257 ALA A C 1
ATOM 1893 O O . ALA A 1 257 ? -12.422 30.531 9.367 1 98.62 257 ALA A O 1
ATOM 1894 N N . MET A 1 258 ? -11.859 29.406 11.203 1 98.12 258 MET A N 1
ATOM 1895 C CA . MET A 1 258 ? -12.445 30.406 12.102 1 98.12 258 MET A CA 1
ATOM 1896 C C . MET A 1 258 ? -11.625 31.688 12.102 1 98.12 258 MET A C 1
ATOM 1898 O O . MET A 1 258 ? -12.172 32.781 12.234 1 98.12 258 MET A O 1
ATOM 1902 N N . HIS A 1 259 ? -10.305 31.531 11.969 1 97.62 259 HIS A N 1
ATOM 1903 C CA . HIS A 1 259 ? -9.422 32.688 11.852 1 97.62 259 HIS A CA 1
ATOM 1904 C C . HIS A 1 259 ? -9.797 33.531 10.648 1 97.62 259 HIS A C 1
ATOM 1906 O O . HIS A 1 259 ? -9.898 34.781 10.773 1 97.62 259 HIS A O 1
ATOM 1912 N N . LEU A 1 260 ? -10.039 32.938 9.555 1 97.69 260 LEU A N 1
ATOM 1913 C CA . LEU A 1 260 ? -10.344 33.656 8.312 1 97.69 260 LEU A CA 1
ATOM 1914 C C . LEU A 1 260 ? -11.734 34.25 8.375 1 97.69 260 LEU A C 1
ATOM 1916 O O . LEU A 1 260 ? -12.023 35.219 7.645 1 97.69 260 LEU A O 1
ATOM 1920 N N . ARG A 1 261 ? -12.539 33.75 9.242 1 96.62 261 ARG A N 1
ATOM 1921 C CA . ARG A 1 261 ? -13.891 34.312 9.422 1 96.62 261 ARG A CA 1
ATOM 1922 C C . ARG A 1 261 ? -13.898 35.406 10.469 1 96.62 261 ARG A C 1
ATOM 1924 O O . ARG A 1 261 ? -14.961 35.938 10.828 1 96.62 261 ARG A O 1
ATOM 1931 N N . GLY A 1 262 ? -12.789 35.656 11.039 1 96.19 262 GLY A N 1
ATOM 1932 C CA . GLY A 1 262 ? -12.648 36.812 11.945 1 96.19 262 GLY A CA 1
ATOM 1933 C C . GLY A 1 262 ? -13.156 36.5 13.344 1 96.19 262 GLY A C 1
ATOM 1934 O O . GLY A 1 262 ? -13.555 37.438 14.062 1 96.19 262 GLY A O 1
ATOM 1935 N N . ARG A 1 263 ? -13.133 35.281 13.711 1 96.19 263 ARG A N 1
ATOM 1936 C CA . ARG A 1 263 ? -13.633 34.906 15.031 1 96.19 263 ARG A CA 1
ATOM 1937 C C . ARG A 1 263 ? -12.578 35.188 16.109 1 96.19 263 ARG A C 1
ATOM 1939 O O . ARG A 1 263 ? -11.383 35.25 15.797 1 96.19 263 ARG A O 1
ATOM 1946 N N . ASP A 1 264 ? -12.984 35.375 17.328 1 94.81 264 ASP A N 1
ATOM 1947 C CA . ASP A 1 264 ? -12.039 35.688 18.391 1 94.81 264 ASP A CA 1
ATOM 1948 C C . ASP A 1 264 ? -11.25 34.438 18.797 1 94.81 264 ASP A C 1
ATOM 1950 O O . ASP A 1 264 ? -11.594 33.312 18.391 1 94.81 264 ASP A O 1
ATOM 1954 N N . PRO A 1 265 ? -10.188 34.562 19.578 1 95.12 265 PRO A N 1
ATOM 1955 C CA . PRO A 1 265 ? -9.281 33.469 19.891 1 95.12 265 PRO A CA 1
ATOM 1956 C C . PRO A 1 265 ? -9.969 32.344 20.625 1 95.12 265 PRO A C 1
ATOM 1958 O O . PRO A 1 265 ? -9.664 31.156 20.375 1 95.12 265 PRO A O 1
ATOM 1961 N N . TYR A 1 266 ? -10.828 32.656 21.484 1 96.25 266 TYR A N 1
ATOM 1962 C CA . TYR A 1 266 ? -11.539 31.625 22.219 1 96.25 266 TYR A CA 1
ATOM 1963 C C . TYR A 1 266 ? -12.406 30.781 21.281 1 96.25 266 TYR A C 1
ATOM 1965 O O . TYR A 1 266 ? -12.398 29.562 21.359 1 96.25 266 TYR A O 1
ATOM 1973 N N . GLU A 1 267 ? -13.164 31.469 20.453 1 97.31 267 GLU A N 1
ATOM 1974 C CA . GLU A 1 267 ? -14.031 30.781 19.5 1 97.31 267 GLU A CA 1
ATOM 1975 C C . GLU A 1 267 ? -13.219 29.906 18.547 1 97.31 267 GLU A C 1
ATOM 1977 O O . GLU A 1 267 ? -13.648 28.812 18.188 1 97.31 267 GLU A O 1
ATOM 1982 N N . LYS A 1 268 ? -12.07 30.438 18.062 1 98.06 268 LYS A N 1
ATOM 1983 C CA . LYS A 1 268 ? -11.18 29.656 17.203 1 98.06 268 LYS A CA 1
ATOM 1984 C C . LYS A 1 268 ? -10.773 28.344 17.875 1 98.06 268 LYS A C 1
ATOM 1986 O O . LYS A 1 268 ? -10.891 27.281 17.281 1 98.06 268 LYS A O 1
ATOM 1991 N N . LEU A 1 269 ? -10.328 28.5 19.109 1 98.12 269 LEU A N 1
ATOM 1992 C CA . LEU A 1 269 ? -9.797 27.375 19.859 1 98.12 269 LEU A CA 1
ATOM 1993 C C . LEU A 1 269 ? -10.906 26.359 20.172 1 98.12 269 LEU A C 1
ATOM 1995 O O . LEU A 1 269 ? -10.695 25.156 20.047 1 98.12 269 LEU A O 1
ATOM 1999 N N . LEU A 1 270 ? -12.047 26.859 20.562 1 98.19 270 LEU A N 1
ATOM 2000 C CA . LEU A 1 270 ? -13.195 26.031 20.891 1 98.19 270 LEU A CA 1
ATOM 2001 C C . LEU A 1 270 ? -13.648 25.219 19.688 1 98.19 270 LEU A C 1
ATOM 2003 O O . LEU A 1 270 ? -13.859 24.016 19.781 1 98.19 270 LEU A O 1
ATOM 2007 N N . PHE A 1 271 ? -13.828 25.891 18.562 1 98.56 271 PHE A N 1
ATOM 2008 C CA . PHE A 1 271 ? -14.289 25.266 17.344 1 98.56 271 PHE A CA 1
ATOM 2009 C C . PHE A 1 271 ? -13.289 24.203 16.859 1 98.56 271 PHE A C 1
ATOM 2011 O O . PHE A 1 271 ? -13.688 23.109 16.484 1 98.56 271 PHE A O 1
ATOM 2018 N N . ALA A 1 272 ? -12.016 24.562 16.875 1 98.75 272 ALA A N 1
ATOM 2019 C CA . ALA A 1 272 ? -10.969 23.641 16.453 1 98.75 272 ALA A CA 1
ATOM 2020 C C . ALA A 1 272 ? -10.945 22.391 17.344 1 98.75 272 ALA A C 1
ATOM 2022 O O . ALA A 1 272 ? -10.812 21.266 16.828 1 98.75 272 ALA A O 1
ATOM 2023 N N . ASN A 1 273 ? -11.055 22.578 18.609 1 98.19 273 ASN A N 1
ATOM 2024 C CA . ASN A 1 273 ? -11.109 21.469 19.562 1 98.19 273 ASN A CA 1
ATOM 2025 C C . ASN A 1 273 ? -12.297 20.547 19.281 1 98.19 273 ASN A C 1
ATOM 2027 O O . ASN A 1 273 ? -12.18 19.328 19.344 1 98.19 273 ASN A O 1
ATOM 2031 N N . ALA A 1 274 ? -13.414 21.141 19.031 1 98.38 274 ALA A N 1
ATOM 2032 C CA . ALA A 1 274 ? -14.625 20.375 18.734 1 98.38 274 ALA A CA 1
ATOM 2033 C C . ALA A 1 274 ? -14.477 19.578 17.453 1 98.38 274 ALA A C 1
ATOM 2035 O O . ALA A 1 274 ? -14.875 18.422 17.375 1 98.38 274 ALA A O 1
ATOM 2036 N N . ALA A 1 275 ? -13.938 20.234 16.453 1 98.56 275 ALA A N 1
ATOM 2037 C CA . ALA A 1 275 ? -13.711 19.547 15.18 1 98.56 275 ALA A CA 1
ATOM 2038 C C . ALA A 1 275 ? -12.812 18.328 15.359 1 98.56 275 ALA A C 1
ATOM 2040 O O . ALA A 1 275 ? -13.102 17.25 14.836 1 98.56 275 ALA A O 1
ATOM 2041 N N . ALA A 1 276 ? -11.719 18.516 16.078 1 98.25 276 ALA A N 1
ATOM 2042 C CA . ALA A 1 276 ? -10.789 17.406 16.328 1 98.25 276 ALA A CA 1
ATOM 2043 C C . ALA A 1 276 ? -11.461 16.297 17.141 1 98.25 276 ALA A C 1
ATOM 2045 O O . ALA A 1 276 ? -11.195 15.117 16.906 1 98.25 276 ALA A O 1
ATOM 2046 N N . ALA A 1 277 ? -12.312 16.672 18.062 1 97.94 277 ALA A N 1
ATOM 2047 C CA . ALA A 1 277 ? -13.039 15.695 18.859 1 97.94 277 ALA A CA 1
ATOM 2048 C C . ALA A 1 277 ? -13.93 14.805 18 1 97.94 277 ALA A C 1
ATOM 2050 O O . ALA A 1 277 ? -14 13.594 18.203 1 97.94 277 ALA A O 1
ATOM 2051 N N . ILE A 1 278 ? -14.594 15.438 17.062 1 98.25 278 ILE A N 1
ATOM 2052 C CA . ILE A 1 278 ? -15.438 14.68 16.141 1 98.25 278 ILE A CA 1
ATOM 2053 C C . ILE A 1 278 ? -14.562 13.789 15.266 1 98.25 278 ILE A C 1
ATOM 2055 O O . ILE A 1 278 ? -14.867 12.609 15.07 1 98.25 278 ILE A O 1
ATOM 2059 N N . LYS A 1 279 ? -13.477 14.336 14.742 1 97.88 279 LYS A N 1
ATOM 2060 C CA . LYS A 1 279 ? -12.578 13.633 13.836 1 97.88 279 LYS A CA 1
ATOM 2061 C C . LYS A 1 279 ? -12.086 12.328 14.453 1 97.88 279 LYS A C 1
ATOM 2063 O O . LYS A 1 279 ? -12.031 11.297 13.781 1 97.88 279 LYS A O 1
ATOM 2068 N N . VAL A 1 280 ? -11.734 12.273 15.734 1 96.06 280 VAL A N 1
ATOM 2069 C CA . VAL A 1 280 ? -11.078 11.125 16.344 1 96.06 280 VAL A CA 1
ATOM 2070 C C . VAL A 1 280 ? -12.086 9.992 16.547 1 96.06 280 VAL A C 1
ATOM 2072 O O . VAL A 1 280 ? -11.703 8.859 16.828 1 96.06 280 VAL A O 1
ATOM 2075 N N . THR A 1 281 ? -13.398 10.312 16.391 1 96.5 281 THR A N 1
ATOM 2076 C CA . THR A 1 281 ? -14.414 9.273 16.5 1 96.5 281 THR A CA 1
ATOM 2077 C C . THR A 1 281 ? -14.578 8.531 15.188 1 96.5 281 THR A C 1
ATOM 2079 O O . THR A 1 281 ? -15.359 7.578 15.094 1 96.5 281 THR A O 1
ATOM 2082 N N . ARG A 1 282 ? -13.898 8.938 14.195 1 94.81 282 ARG A N 1
ATOM 2083 C CA . ARG A 1 282 ? -14.008 8.398 12.844 1 94.81 282 ARG A CA 1
ATOM 2084 C C . ARG A 1 282 ? -12.68 7.793 12.391 1 94.81 282 ARG A C 1
ATOM 2086 O O . ARG A 1 282 ? -11.617 8.32 12.703 1 94.81 282 ARG A O 1
ATOM 2093 N N . PRO A 1 283 ? -12.703 6.742 11.641 1 89.19 283 PRO A N 1
ATOM 2094 C CA . PRO A 1 283 ? -11.461 6.137 11.156 1 89.19 283 PRO A CA 1
ATOM 2095 C C . PRO A 1 283 ? -10.836 6.906 9.992 1 89.19 283 PRO A C 1
ATOM 2097 O O . PRO A 1 283 ? -11.562 7.414 9.133 1 89.19 283 PRO A O 1
ATOM 2100 N N . GLY A 1 284 ? -9.492 6.941 10.023 1 88.81 284 GLY A N 1
ATOM 2101 C CA . GLY A 1 284 ? -8.781 7.52 8.898 1 88.81 284 GLY A CA 1
ATOM 2102 C C . GLY A 1 284 ? -8.383 8.969 9.125 1 88.81 284 GLY A C 1
ATOM 2103 O O . GLY A 1 284 ? -9.023 9.68 9.898 1 88.81 284 GLY A O 1
ATOM 2104 N N . ALA A 1 285 ? -7.469 9.375 8.367 1 91.25 285 ALA A N 1
ATOM 2105 C CA . ALA A 1 285 ? -6.918 10.719 8.539 1 91.25 285 ALA A CA 1
ATOM 2106 C C . ALA A 1 285 ? -7.84 11.766 7.934 1 91.25 285 ALA A C 1
ATOM 2108 O O . ALA A 1 285 ? -7.852 12.922 8.375 1 91.25 285 ALA A O 1
ATOM 2109 N N . ARG A 1 286 ? -8.656 11.422 6.957 1 95.88 286 ARG A N 1
ATOM 2110 C CA . ARG A 1 286 ? -9.43 12.391 6.195 1 95.88 286 ARG A CA 1
ATOM 2111 C C . ARG A 1 286 ? -10.922 12.25 6.477 1 95.88 286 ARG A C 1
ATOM 2113 O O . ARG A 1 286 ? -11.734 12.242 5.555 1 95.88 286 ARG A O 1
ATOM 2120 N N . SER A 1 287 ? -11.164 12.102 7.746 1 95.75 287 SER A N 1
ATOM 2121 C CA . SER A 1 287 ? -12.555 11.992 8.18 1 95.75 287 SER A CA 1
ATOM 2122 C C . SER A 1 287 ? -12.969 13.195 9.016 1 95.75 287 SER A C 1
ATOM 2124 O O . SER A 1 287 ? -13.672 13.055 10.016 1 95.75 287 SER A O 1
ATOM 2126 N N . SER A 1 288 ? -12.445 14.32 8.656 1 98 288 SER A N 1
ATOM 2127 C CA . SER A 1 288 ? -12.789 15.562 9.328 1 98 288 SER A CA 1
ATOM 2128 C C . SER A 1 288 ? -14.266 15.898 9.164 1 98 288 SER A C 1
ATOM 2130 O O . SER A 1 288 ? -14.875 15.547 8.148 1 98 288 SER A O 1
ATOM 2132 N N . PRO A 1 289 ? -14.844 16.562 10.125 1 98.56 289 PRO A N 1
ATOM 2133 C CA . PRO A 1 289 ? -16.25 16.938 10.031 1 98.56 289 PRO A CA 1
ATOM 2134 C C . PRO A 1 289 ? -16.484 18.156 9.125 1 98.56 289 PRO A C 1
ATOM 2136 O O . PRO A 1 289 ? -15.539 18.891 8.82 1 98.56 289 PRO A O 1
ATOM 2139 N N . ARG A 1 290 ? -17.766 18.266 8.68 1 98.38 290 ARG A N 1
ATOM 2140 C CA . ARG A 1 290 ? -18.188 19.5 8 1 98.38 290 ARG A CA 1
ATOM 2141 C C . ARG A 1 290 ? -18.5 20.594 9.016 1 98.38 290 ARG A C 1
ATOM 2143 O O . ARG A 1 290 ? -18.719 20.312 10.195 1 98.38 290 ARG A O 1
ATOM 2150 N N . TYR A 1 291 ? -18.484 21.781 8.523 1 98.12 291 TYR A N 1
ATOM 2151 C CA . TYR A 1 291 ? -18.734 22.953 9.375 1 98.12 291 TYR A CA 1
ATOM 2152 C C . TYR A 1 291 ? -20.016 22.781 10.18 1 98.12 291 TYR A C 1
ATOM 2154 O O . TYR A 1 291 ? -20.031 22.984 11.391 1 98.12 291 TYR A O 1
ATOM 2162 N N . ALA A 1 292 ? -21.047 22.328 9.523 1 98.06 292 ALA A N 1
ATOM 2163 C CA . ALA A 1 292 ? -22.359 22.203 10.148 1 98.06 292 ALA A CA 1
ATOM 2164 C C . ALA A 1 292 ? -22.344 21.141 11.25 1 98.06 292 ALA A C 1
ATOM 2166 O O . ALA A 1 292 ? -23.047 21.281 12.258 1 98.06 292 ALA A O 1
ATOM 2167 N N . GLU A 1 293 ? -21.578 20.125 11.078 1 98.5 293 GLU A N 1
ATOM 2168 C CA . GLU A 1 293 ? -21.453 19.078 12.086 1 98.5 293 GLU A CA 1
ATOM 2169 C C . GLU A 1 293 ? -20.812 19.609 13.367 1 98.5 293 GLU A C 1
ATOM 2171 O O . GLU A 1 293 ? -21.234 19.266 14.469 1 98.5 293 GLU A O 1
ATOM 2176 N N . VAL A 1 294 ? -19.812 20.469 13.195 1 98.56 294 VAL A N 1
ATOM 2177 C CA . VAL A 1 294 ? -19.125 21.031 14.344 1 98.56 294 VAL A CA 1
ATOM 2178 C C . VAL A 1 294 ? -20.047 22 15.086 1 98.56 294 VAL A C 1
ATOM 2180 O O . VAL A 1 294 ? -20.125 21.969 16.312 1 98.56 294 VAL A O 1
ATOM 2183 N N . GLU A 1 295 ? -20.719 22.797 14.32 1 97.75 295 GLU A N 1
ATOM 2184 C CA . GLU A 1 295 ? -21.672 23.734 14.906 1 97.75 295 GLU A CA 1
ATOM 2185 C C . GLU A 1 295 ? -22.75 23 15.703 1 97.75 295 GLU A C 1
ATOM 2187 O O . GLU A 1 295 ? -23.078 23.391 16.828 1 97.75 295 GLU A O 1
ATOM 2192 N N . ALA A 1 296 ? -23.234 21.906 15.109 1 98.06 296 ALA A N 1
ATOM 2193 C CA . ALA A 1 296 ? -24.266 21.125 15.758 1 98.06 296 ALA A CA 1
ATOM 2194 C C . ALA A 1 296 ? -23.75 20.469 17.031 1 98.06 296 ALA A C 1
ATOM 2196 O O . ALA A 1 296 ? -24.453 20.375 18.031 1 98.06 296 ALA A O 1
ATOM 2197 N N . PHE A 1 297 ? -22.641 19.969 16.969 1 98 297 PHE A N 1
ATOM 2198 C CA . PHE A 1 297 ? -22.016 19.344 18.125 1 98 297 PHE A CA 1
ATOM 2199 C C . PHE A 1 297 ? -21.875 20.328 19.281 1 98 297 PHE A C 1
ATOM 2201 O O . PHE A 1 297 ? -22.25 20.031 20.406 1 98 297 PHE A O 1
ATOM 2208 N N . LEU A 1 298 ? -21.312 21.547 19 1 98 298 LEU A N 1
ATOM 2209 C CA . LEU A 1 298 ? -21.141 22.594 20 1 98 298 LEU A CA 1
ATOM 2210 C C . LEU A 1 298 ? -22.5 23.047 20.547 1 98 298 LEU A C 1
ATOM 2212 O O . LEU A 1 298 ? -22.641 23.234 21.75 1 98 298 LEU A O 1
ATOM 2216 N N . ALA A 1 299 ? -23.469 23.172 19.641 1 97.19 299 ALA A N 1
ATOM 2217 C CA . ALA A 1 299 ? -24.812 23.562 20.047 1 97.19 299 ALA A CA 1
ATOM 2218 C C . ALA A 1 299 ? -25.422 22.547 21.016 1 97.19 299 ALA A C 1
ATOM 2220 O O . ALA A 1 299 ? -26.109 22.906 21.969 1 97.19 299 ALA A O 1
ATOM 2221 N N . SER A 1 300 ? -25.203 21.328 20.75 1 97.25 300 SER A N 1
ATOM 2222 C CA . SER A 1 300 ? -25.734 20.25 21.578 1 97.25 300 SER A CA 1
ATOM 2223 C C . SER A 1 300 ? -25.141 20.297 22.984 1 97.25 300 SER A C 1
ATOM 2225 O O . SER A 1 300 ? -25.734 19.766 23.922 1 97.25 300 SER A O 1
ATOM 2227 N N . LEU A 1 301 ? -24.078 20.922 23.172 1 96.19 301 LEU A N 1
ATOM 2228 C CA . LEU A 1 301 ? -23.422 21.016 24.469 1 96.19 301 LEU A CA 1
ATOM 2229 C C . LEU A 1 301 ? -23.641 22.391 25.094 1 96.19 301 LEU A C 1
ATOM 2231 O O . LEU A 1 301 ? -23.078 22.703 26.141 1 96.19 301 LEU A O 1
ATOM 2235 N N . GLY A 1 302 ? -24.328 23.312 24.328 1 95 302 GLY A N 1
ATOM 2236 C CA . GLY A 1 302 ? -24.734 24.594 24.875 1 95 302 GLY A CA 1
ATOM 2237 C C . GLY A 1 302 ? -23.828 25.734 24.453 1 95 302 GLY A C 1
ATOM 2238 O O . GLY A 1 302 ? -23.953 26.844 24.969 1 95 302 GLY A O 1
ATOM 2239 N N . TYR A 1 303 ? -22.953 25.422 23.516 1 93.94 303 TYR A N 1
ATOM 2240 C CA . TYR A 1 303 ? -22.094 26.484 23.016 1 93.94 303 TYR A CA 1
ATOM 2241 C C . TYR A 1 303 ? -22.734 27.188 21.828 1 93.94 303 TYR A C 1
ATOM 2243 O O . TYR A 1 303 ? -23.516 26.578 21.078 1 93.94 303 TYR A O 1
ATOM 2251 N N . LYS A 1 304 ? -22.516 28.438 21.719 1 86.62 304 LYS A N 1
ATOM 2252 C CA . LYS A 1 304 ? -22.984 29.203 20.578 1 86.62 304 LYS A CA 1
ATOM 2253 C C . LYS A 1 304 ? -21.812 29.766 19.766 1 86.62 304 LYS A C 1
ATOM 2255 O O . LYS A 1 304 ? -20.906 30.391 20.344 1 86.62 304 LYS A O 1
ATOM 2260 N N . ILE A 1 305 ? -21.719 29.422 18.5 1 86.44 305 ILE A N 1
ATOM 2261 C CA . ILE A 1 305 ? -20.672 29.922 17.625 1 86.44 305 ILE A CA 1
ATOM 2262 C C . ILE A 1 305 ? -21.281 30.625 16.422 1 86.44 305 ILE A C 1
ATOM 2264 O O . ILE A 1 305 ? -22.359 30.234 15.953 1 86.44 305 ILE A O 1
ATOM 2268 N N . MET B 1 1 ? -3.15 -19.75 -28.281 1 93.88 1 MET B N 1
ATOM 2269 C CA . MET B 1 1 ? -3.893 -20.75 -27.531 1 93.88 1 MET B CA 1
ATOM 2270 C C . MET B 1 1 ? -4.461 -20.156 -26.25 1 93.88 1 MET B C 1
ATOM 2272 O O . MET B 1 1 ? -3.754 -19.469 -25.516 1 93.88 1 MET B O 1
ATOM 2276 N N . GLU B 1 2 ? -5.727 -20.422 -25.969 1 97.12 2 GLU B N 1
ATOM 2277 C CA . GLU B 1 2 ? -6.398 -19.844 -24.812 1 97.12 2 GLU B CA 1
ATOM 2278 C C . GLU B 1 2 ? -6.207 -20.703 -23.562 1 97.12 2 GLU B C 1
ATOM 2280 O O . GLU B 1 2 ? -6.383 -21.922 -23.609 1 97.12 2 GLU B O 1
ATOM 2285 N N . ILE B 1 3 ? -5.781 -20.062 -22.484 1 98.75 3 ILE B N 1
ATOM 2286 C CA . ILE B 1 3 ? -5.641 -20.734 -21.203 1 98.75 3 ILE B CA 1
ATOM 2287 C C . ILE B 1 3 ? -6.324 -19.922 -20.109 1 98.75 3 ILE B C 1
ATOM 2289 O O . ILE B 1 3 ? -6.637 -18.734 -20.328 1 98.75 3 ILE B O 1
ATOM 2293 N N . ALA B 1 4 ? -6.586 -20.547 -19 1 98.88 4 ALA B N 1
ATOM 2294 C CA . ALA B 1 4 ? -7.172 -19.859 -17.859 1 98.88 4 ALA B CA 1
ATOM 2295 C C . ALA B 1 4 ? -6.379 -20.125 -16.578 1 98.88 4 ALA B C 1
ATOM 2297 O O . ALA B 1 4 ? -5.879 -21.234 -16.375 1 98.88 4 ALA B O 1
ATOM 2298 N N . SER B 1 5 ? -6.199 -19.172 -15.836 1 98.81 5 SER B N 1
ATOM 2299 C CA . SER B 1 5 ? -5.633 -19.328 -14.5 1 98.81 5 SER B CA 1
ATOM 2300 C C . SER B 1 5 ? -6.621 -18.891 -13.422 1 98.81 5 SER B C 1
ATOM 2302 O O . SER B 1 5 ? -7.348 -17.906 -13.609 1 98.81 5 SER B O 1
ATOM 2304 N N . VAL B 1 6 ? -6.691 -19.609 -12.32 1 98.81 6 VAL B N 1
ATOM 2305 C CA . VAL B 1 6 ? -7.656 -19.375 -11.242 1 98.81 6 VAL B CA 1
ATOM 2306 C C . VAL B 1 6 ? -6.918 -19.172 -9.922 1 98.81 6 VAL B C 1
ATOM 2308 O O . VAL B 1 6 ? -6.094 -20 -9.531 1 98.81 6 VAL B O 1
ATOM 2311 N N . GLY B 1 7 ? -7.199 -18.078 -9.258 1 98.38 7 GLY B N 1
ATOM 2312 C CA . GLY B 1 7 ? -6.578 -17.859 -7.961 1 98.38 7 GLY B CA 1
ATOM 2313 C C . GLY B 1 7 ? -6.562 -16.406 -7.531 1 98.38 7 GLY B C 1
ATOM 2314 O O . GLY B 1 7 ? -7.527 -15.68 -7.762 1 98.38 7 GLY B O 1
ATOM 2315 N N . ASN B 1 8 ? -5.477 -16.062 -6.863 1 97.56 8 ASN B N 1
ATOM 2316 C CA . ASN B 1 8 ? -5.438 -14.766 -6.203 1 97.56 8 ASN B CA 1
ATOM 2317 C C . ASN B 1 8 ? -4.863 -13.688 -7.121 1 97.56 8 ASN B C 1
ATOM 2319 O O . ASN B 1 8 ? -4.027 -13.977 -7.98 1 97.56 8 ASN B O 1
ATOM 2323 N N . LEU B 1 9 ? -5.348 -12.523 -6.949 1 97.81 9 LEU B N 1
ATOM 2324 C CA . LEU B 1 9 ? -4.836 -11.273 -7.496 1 97.81 9 LEU B CA 1
ATOM 2325 C C . LEU B 1 9 ? -4.57 -10.266 -6.383 1 97.81 9 LEU B C 1
ATOM 2327 O O . LEU B 1 9 ? -5.477 -9.922 -5.621 1 97.81 9 LEU B O 1
ATOM 2331 N N . ASN B 1 10 ? -3.312 -9.859 -6.285 1 95.56 10 ASN B N 1
ATOM 2332 C CA . ASN B 1 10 ? -2.893 -8.953 -5.215 1 95.56 10 ASN B CA 1
ATOM 2333 C C . ASN B 1 10 ? -2.174 -7.727 -5.766 1 95.56 10 ASN B C 1
ATOM 2335 O O . ASN B 1 10 ? -1.604 -7.773 -6.855 1 95.56 10 ASN B O 1
ATOM 2339 N N . PHE B 1 11 ? -2.293 -6.641 -4.984 1 96.5 11 PHE B N 1
ATOM 2340 C CA . PHE B 1 11 ? -1.354 -5.531 -5.102 1 96.5 11 PHE B CA 1
ATOM 2341 C C . PHE B 1 11 ? -0.229 -5.664 -4.086 1 96.5 11 PHE B C 1
ATOM 2343 O O . PHE B 1 11 ? -0.479 -5.727 -2.879 1 96.5 11 PHE B O 1
ATOM 2350 N N . ASP B 1 12 ? 0.958 -5.715 -4.59 1 96.12 12 ASP B N 1
ATOM 2351 C CA . ASP B 1 12 ? 2.1 -5.941 -3.711 1 96.12 12 ASP B CA 1
ATOM 2352 C C . ASP B 1 12 ? 2.861 -4.645 -3.453 1 96.12 12 ASP B C 1
ATOM 2354 O O . ASP B 1 12 ? 3.082 -3.854 -4.371 1 96.12 12 ASP B O 1
ATOM 2358 N N . VAL B 1 13 ? 3.209 -4.445 -2.191 1 95.75 13 VAL B N 1
ATOM 2359 C CA . VAL B 1 13 ? 4.031 -3.324 -1.748 1 95.75 13 VAL B CA 1
ATOM 2360 C C . VAL B 1 13 ? 5.32 -3.846 -1.118 1 95.75 13 VAL B C 1
ATOM 2362 O O . VAL B 1 13 ? 5.289 -4.5 -0.073 1 95.75 13 VAL B O 1
ATOM 2365 N N . TYR B 1 14 ? 6.426 -3.549 -1.773 1 94 14 TYR B N 1
ATOM 2366 C CA . TYR B 1 14 ? 7.734 -3.936 -1.254 1 94 14 TYR B CA 1
ATOM 2367 C C . TYR B 1 14 ? 8.445 -2.744 -0.624 1 94 14 TYR B C 1
ATOM 2369 O O . TYR B 1 14 ? 8.695 -1.738 -1.292 1 94 14 TYR B O 1
ATOM 2377 N N . LEU B 1 15 ? 8.75 -2.863 0.626 1 95.88 15 LEU B N 1
ATOM 2378 C CA . LEU B 1 15 ? 9.484 -1.83 1.35 1 95.88 15 LEU B CA 1
ATOM 2379 C C . LEU B 1 15 ? 10.867 -2.33 1.761 1 95.88 15 LEU B C 1
ATOM 2381 O O . LEU B 1 15 ? 10.977 -3.287 2.529 1 95.88 15 LEU B O 1
ATOM 2385 N N . ARG B 1 16 ? 11.883 -1.687 1.182 1 94.56 16 ARG B N 1
ATOM 2386 C CA . ARG B 1 16 ? 13.227 -1.953 1.681 1 94.56 16 ARG B CA 1
ATOM 2387 C C . ARG B 1 16 ? 13.492 -1.193 2.977 1 94.56 16 ARG B C 1
ATOM 2389 O O . ARG B 1 16 ? 13.492 0.039 2.988 1 94.56 16 ARG B O 1
ATOM 2396 N N . VAL B 1 17 ? 13.672 -1.948 4.043 1 94.38 17 VAL B N 1
ATOM 2397 C CA . VAL B 1 17 ? 13.781 -1.32 5.355 1 94.38 17 VAL B CA 1
ATOM 2398 C C . VAL B 1 17 ? 15.141 -1.646 5.973 1 94.38 17 VAL B C 1
ATOM 2400 O O . VAL B 1 17 ? 15.68 -2.738 5.77 1 94.38 17 VAL B O 1
ATOM 2403 N N . SER B 1 18 ? 15.758 -0.659 6.648 1 90.69 18 SER B N 1
ATOM 2404 C CA . SER B 1 18 ? 16.969 -0.932 7.41 1 90.69 18 SER B CA 1
ATOM 2405 C C . SER B 1 18 ? 16.656 -1.607 8.742 1 90.69 18 SER B C 1
ATOM 2407 O O . SER B 1 18 ? 17.344 -2.537 9.156 1 90.69 18 SER B O 1
ATOM 2409 N N . GLU B 1 19 ? 15.625 -1.183 9.422 1 87.56 19 GLU B N 1
ATOM 2410 C CA . GLU B 1 19 ? 15.117 -1.726 10.672 1 87.56 19 GLU B CA 1
ATOM 2411 C C . GLU B 1 19 ? 13.609 -1.524 10.789 1 87.56 19 GLU B C 1
ATOM 2413 O O . GLU B 1 19 ? 13.031 -0.695 10.086 1 87.56 19 GLU B O 1
ATOM 2418 N N . LEU B 1 20 ? 13.031 -2.4 11.609 1 88.69 20 LEU B N 1
ATOM 2419 C CA . LEU B 1 20 ? 11.617 -2.188 11.922 1 88.69 20 LEU B CA 1
ATOM 2420 C C . LEU B 1 20 ? 11.453 -1.099 12.977 1 88.69 20 LEU B C 1
ATOM 2422 O O . LEU B 1 20 ? 12.234 -1.029 13.93 1 88.69 20 LEU B O 1
ATOM 2426 N N . PRO B 1 21 ? 10.469 -0.213 12.766 1 90.44 21 PRO B N 1
ATOM 2427 C CA . PRO B 1 21 ? 10.227 0.784 13.812 1 90.44 21 PRO B CA 1
ATOM 2428 C C . PRO B 1 21 ? 9.734 0.162 15.117 1 90.44 21 PRO B C 1
ATOM 2430 O O . PRO B 1 21 ? 9.078 -0.883 15.094 1 90.44 21 PRO B O 1
ATOM 2433 N N . GLY B 1 22 ? 10.133 0.816 16.203 1 88.06 22 GLY B N 1
ATOM 2434 C CA . GLY B 1 22 ? 9.578 0.426 17.484 1 88.06 22 GLY B CA 1
ATOM 2435 C C . GLY B 1 22 ? 8.133 0.847 17.672 1 88.06 22 GLY B C 1
ATOM 2436 O O . GLY B 1 22 ? 7.531 1.429 16.766 1 88.06 22 GLY B O 1
ATOM 2437 N N . PRO B 1 23 ? 7.527 0.453 18.891 1 86.25 23 PRO B N 1
ATOM 2438 C CA . PRO B 1 23 ? 6.152 0.876 19.188 1 86.25 23 PRO B CA 1
ATOM 2439 C C . PRO B 1 23 ? 5.965 2.387 19.062 1 86.25 23 PRO B C 1
ATOM 2441 O O . PRO B 1 23 ? 6.73 3.158 19.641 1 86.25 23 PRO B O 1
ATOM 2444 N N . ASP B 1 24 ? 4.996 2.84 18.25 1 82.75 24 ASP B N 1
ATOM 2445 C CA . ASP B 1 24 ? 4.598 4.227 18.031 1 82.75 24 ASP B CA 1
ATOM 2446 C C . ASP B 1 24 ? 5.742 5.031 17.422 1 82.75 24 ASP B C 1
ATOM 2448 O O . ASP B 1 24 ? 5.91 6.215 17.734 1 82.75 24 ASP B O 1
ATOM 2452 N N . GLU B 1 25 ? 6.543 4.34 16.656 1 87.31 25 GLU B N 1
ATOM 2453 C CA . GLU B 1 25 ? 7.648 4.992 15.969 1 87.31 25 GLU B CA 1
ATOM 2454 C C . GLU B 1 25 ? 7.469 4.922 14.453 1 87.31 25 GLU B C 1
ATOM 2456 O O . GLU B 1 25 ? 6.664 4.133 13.953 1 87.31 25 GLU B O 1
ATOM 2461 N N . ASN B 1 26 ? 8.117 5.793 13.844 1 89.06 26 ASN B N 1
ATOM 2462 C CA . ASN B 1 26 ? 8.164 5.84 12.391 1 89.06 26 ASN B CA 1
ATOM 2463 C C . ASN B 1 26 ? 9.57 5.547 11.867 1 89.06 26 ASN B C 1
ATOM 2465 O O . ASN B 1 26 ? 10.555 6.023 12.43 1 89.06 26 ASN B O 1
ATOM 2469 N N . ALA B 1 27 ? 9.664 4.664 10.961 1 91.88 27 ALA B N 1
ATOM 2470 C CA . ALA B 1 27 ? 10.922 4.41 10.273 1 91.88 27 ALA B CA 1
ATOM 2471 C C . ALA B 1 27 ? 10.828 4.816 8.805 1 91.88 27 ALA B C 1
ATOM 2473 O O . ALA B 1 27 ? 9.836 4.523 8.133 1 91.88 27 ALA B O 1
ATOM 2474 N N . GLU B 1 28 ? 11.812 5.523 8.391 1 91.94 28 GLU B N 1
ATOM 2475 C CA . GLU B 1 28 ? 11.891 5.84 6.965 1 91.94 28 GLU B CA 1
ATOM 2476 C C . GLU B 1 28 ? 12.414 4.648 6.164 1 91.94 28 GLU B C 1
ATOM 2478 O O . GLU B 1 28 ? 13.391 4.008 6.559 1 91.94 28 GLU B O 1
ATOM 2483 N N . VAL B 1 29 ? 11.695 4.344 5.141 1 94.62 29 VAL B N 1
ATOM 2484 C CA . VAL B 1 29 ? 12.102 3.188 4.344 1 94.62 29 VAL B CA 1
ATOM 2485 C C . VAL B 1 29 ? 13.086 3.625 3.26 1 94.62 29 VAL B C 1
ATOM 2487 O O . VAL B 1 29 ? 13.055 4.773 2.816 1 94.62 29 VAL B O 1
ATOM 2490 N N . LEU B 1 30 ? 13.945 2.73 2.822 1 91.44 30 LEU B N 1
ATOM 2491 C CA . LEU B 1 30 ? 15.047 3.006 1.907 1 91.44 30 LEU B CA 1
ATOM 2492 C C . LEU B 1 30 ? 14.555 3.041 0.463 1 91.44 30 LEU B C 1
ATOM 2494 O O . LEU B 1 30 ? 15.062 3.818 -0.35 1 91.44 30 LEU B O 1
ATOM 2498 N N . ASP B 1 31 ? 13.625 2.174 0.219 1 93 31 ASP B N 1
ATOM 2499 C CA . ASP B 1 31 ? 13.109 2.072 -1.143 1 93 31 ASP B CA 1
ATOM 2500 C C . ASP B 1 31 ? 11.719 1.451 -1.156 1 93 31 ASP B C 1
ATOM 2502 O O . ASP B 1 31 ? 11.312 0.792 -0.195 1 93 31 ASP B O 1
ATOM 2506 N N . LEU B 1 32 ? 11.008 1.807 -2.27 1 94.38 32 LEU B N 1
ATOM 2507 C CA . LEU B 1 32 ? 9.648 1.32 -2.473 1 94.38 32 LEU B CA 1
ATOM 2508 C C . LEU B 1 32 ? 9.477 0.747 -3.877 1 94.38 32 LEU B C 1
ATOM 2510 O O . LEU B 1 32 ? 9.906 1.361 -4.855 1 94.38 32 LEU B O 1
ATOM 2514 N N . TYR B 1 33 ? 8.961 -0.479 -3.906 1 91.06 33 TYR B N 1
ATOM 2515 C CA . TYR B 1 33 ? 8.508 -1.064 -5.164 1 91.06 33 TYR B CA 1
ATOM 2516 C C . TYR B 1 33 ? 7.066 -1.549 -5.051 1 91.06 33 TYR B C 1
ATOM 2518 O O . TYR B 1 33 ? 6.676 -2.129 -4.031 1 91.06 33 TYR B O 1
ATOM 2526 N N . THR B 1 34 ? 6.277 -1.186 -6.023 1 93.25 34 THR B N 1
ATOM 2527 C CA . THR B 1 34 ? 4.91 -1.694 -6.078 1 93.25 34 THR B CA 1
ATOM 2528 C C . THR B 1 34 ? 4.668 -2.449 -7.383 1 93.25 34 THR B C 1
ATOM 2530 O O . THR B 1 34 ? 5.324 -2.184 -8.391 1 93.25 34 THR B O 1
ATOM 2533 N N . GLY B 1 35 ? 3.785 -3.373 -7.332 1 91.56 35 GLY B N 1
ATOM 2534 C CA . GLY B 1 35 ? 3.416 -4.133 -8.516 1 91.56 35 GLY B CA 1
ATOM 2535 C C . GLY B 1 35 ? 2.316 -5.148 -8.25 1 91.56 35 GLY B C 1
ATOM 2536 O O . GLY B 1 35 ? 1.801 -5.234 -7.133 1 91.56 35 GLY B O 1
ATOM 2537 N N . GLY B 1 36 ? 1.956 -5.762 -9.312 1 94.44 36 GLY B N 1
ATOM 2538 C CA . GLY B 1 36 ? 0.954 -6.809 -9.203 1 94.44 36 GLY B CA 1
ATOM 2539 C C . GLY B 1 36 ? 1.493 -8.086 -8.586 1 94.44 36 GLY B C 1
ATOM 2540 O O . GLY B 1 36 ? 2.67 -8.414 -8.758 1 94.44 36 GLY B O 1
ATOM 2541 N N . GLY B 1 37 ? 0.612 -8.789 -7.848 1 95.75 37 GLY B N 1
ATOM 2542 C CA . GLY B 1 37 ? 0.95 -10.078 -7.266 1 95.75 37 GLY B CA 1
ATOM 2543 C C . GLY B 1 37 ? -0.186 -11.078 -7.336 1 95.75 37 GLY B C 1
ATOM 2544 O O . GLY B 1 37 ? -1.22 -10.812 -7.949 1 95.75 37 GLY B O 1
ATOM 2545 N N . GLY B 1 38 ? 0.072 -12.227 -6.641 1 96.38 38 GLY B N 1
ATOM 2546 C CA . GLY B 1 38 ? -0.826 -13.367 -6.734 1 96.38 38 GLY B CA 1
ATOM 2547 C C . GLY B 1 38 ? -0.351 -14.422 -7.719 1 96.38 38 GLY B C 1
ATOM 2548 O O . GLY B 1 38 ? -0.185 -14.141 -8.906 1 96.38 38 GLY B O 1
ATOM 2549 N N . SER B 1 39 ? -0.277 -15.555 -7.219 1 97 39 SER B N 1
ATOM 2550 C CA . SER B 1 39 ? 0.347 -16.609 -8 1 97 39 SER B CA 1
ATOM 2551 C C . SER B 1 39 ? -0.396 -16.844 -9.312 1 97 39 SER B C 1
ATOM 2553 O O . SER B 1 39 ? 0.224 -16.953 -10.375 1 97 39 SER B O 1
ATOM 2555 N N . ALA B 1 40 ? -1.699 -16.906 -9.258 1 98.5 40 ALA B N 1
ATOM 2556 C CA . ALA B 1 40 ? -2.488 -17.156 -10.469 1 98.5 40 ALA B CA 1
ATOM 2557 C C . ALA B 1 40 ? -2.35 -16 -11.453 1 98.5 40 ALA B C 1
ATOM 2559 O O . ALA B 1 40 ? -2.275 -16.219 -12.664 1 98.5 40 ALA B O 1
ATOM 2560 N N . ALA B 1 41 ? -2.395 -14.836 -10.93 1 98.56 41 ALA B N 1
ATOM 2561 C CA . ALA B 1 41 ? -2.238 -13.648 -11.773 1 98.56 41 ALA B CA 1
ATOM 2562 C C . ALA B 1 41 ? -0.831 -13.578 -12.359 1 98.56 41 ALA B C 1
ATOM 2564 O O . ALA B 1 41 ? -0.655 -13.219 -13.531 1 98.56 41 ALA B O 1
ATOM 2565 N N . ASN B 1 42 ? 0.171 -13.859 -11.562 1 98.31 42 ASN B N 1
ATOM 2566 C CA . ASN B 1 42 ? 1.542 -13.914 -12.055 1 98.31 42 ASN B CA 1
ATOM 2567 C C . ASN B 1 42 ? 1.688 -14.93 -13.188 1 98.31 42 ASN B C 1
ATOM 2569 O O . ASN B 1 42 ? 2.34 -14.648 -14.195 1 98.31 42 ASN B O 1
ATOM 2573 N N . PHE B 1 43 ? 1.095 -16.047 -12.984 1 98.69 43 PHE B N 1
ATOM 2574 C CA . PHE B 1 43 ? 1.082 -17.078 -14.016 1 98.69 43 PHE B CA 1
ATOM 2575 C C . PHE B 1 43 ? 0.475 -16.547 -15.305 1 98.69 43 PHE B C 1
ATOM 2577 O O . PHE B 1 43 ? 1.016 -16.766 -16.391 1 98.69 43 PHE B O 1
ATOM 2584 N N . ALA B 1 44 ? -0.652 -15.891 -15.203 1 98.88 44 ALA B N 1
ATOM 2585 C CA . ALA B 1 44 ? -1.354 -15.359 -16.375 1 98.88 44 ALA B CA 1
ATOM 2586 C C . ALA B 1 44 ? -0.467 -14.398 -17.156 1 98.88 44 ALA B C 1
ATOM 2588 O O . ALA B 1 44 ? -0.399 -14.469 -18.375 1 98.88 44 ALA B O 1
ATOM 2589 N N . VAL B 1 45 ? 0.218 -13.539 -16.453 1 98.69 45 VAL B N 1
ATOM 2590 C CA . VAL B 1 45 ? 1.103 -12.57 -17.094 1 98.69 45 VAL B CA 1
ATOM 2591 C C . VAL B 1 45 ? 2.252 -13.305 -17.781 1 98.69 45 VAL B C 1
ATOM 2593 O O . VAL B 1 45 ? 2.609 -12.984 -18.922 1 98.69 45 VAL B O 1
ATOM 2596 N N . ALA B 1 46 ? 2.82 -14.242 -17.062 1 98.81 46 ALA B N 1
ATOM 2597 C CA . ALA B 1 46 ? 3.895 -15.039 -17.656 1 98.81 46 ALA B CA 1
ATOM 2598 C C . ALA B 1 46 ? 3.418 -15.758 -18.906 1 98.81 46 ALA B C 1
ATOM 2600 O O . ALA B 1 46 ? 4.121 -15.781 -19.922 1 98.81 46 ALA B O 1
ATOM 2601 N N . ALA B 1 47 ? 2.24 -16.344 -18.859 1 98.81 47 ALA B N 1
ATOM 2602 C CA . ALA B 1 47 ? 1.664 -17.047 -20.016 1 98.81 47 ALA B CA 1
ATOM 2603 C C . ALA B 1 47 ? 1.492 -16.109 -21.203 1 98.81 47 ALA B C 1
ATOM 2605 O O . ALA B 1 47 ? 1.799 -16.484 -22.328 1 98.81 47 ALA B O 1
ATOM 2606 N N . ALA B 1 48 ? 1.011 -14.93 -20.922 1 98.81 48 ALA B N 1
ATOM 2607 C CA . ALA B 1 48 ? 0.849 -13.93 -21.984 1 98.81 48 ALA B CA 1
ATOM 2608 C C . ALA B 1 48 ? 2.184 -13.625 -22.656 1 98.81 48 ALA B C 1
ATOM 2610 O O . ALA B 1 48 ? 2.27 -13.562 -23.875 1 98.81 48 ALA B O 1
ATOM 2611 N N . ARG B 1 49 ? 3.193 -13.461 -21.891 1 98.5 49 ARG B N 1
ATOM 2612 C CA . ARG B 1 49 ? 4.512 -13.109 -22.406 1 98.5 49 ARG B CA 1
ATOM 2613 C C . ARG B 1 49 ? 5.117 -14.258 -23.203 1 98.5 49 ARG B C 1
ATOM 2615 O O . ARG B 1 49 ? 5.988 -14.047 -24.047 1 98.5 49 ARG B O 1
ATOM 2622 N N . LEU B 1 50 ? 4.641 -15.43 -22.953 1 98.44 50 LEU B N 1
ATOM 2623 C CA . LEU B 1 50 ? 5.121 -16.609 -23.656 1 98.44 50 LEU B CA 1
ATOM 2624 C C . LEU B 1 50 ? 4.281 -16.875 -24.906 1 98.44 50 LEU B C 1
ATOM 2626 O O . LEU B 1 50 ? 4.43 -17.922 -25.547 1 98.44 50 LEU B O 1
ATOM 2630 N N . GLY B 1 51 ? 3.346 -16.031 -25.219 1 98 51 GLY B N 1
ATOM 2631 C CA . GLY B 1 51 ? 2.625 -16.078 -26.484 1 98 51 GLY B CA 1
ATOM 2632 C C . GLY B 1 51 ? 1.273 -16.75 -26.375 1 98 51 GLY B C 1
ATOM 2633 O O . GLY B 1 51 ? 0.648 -17.062 -27.391 1 98 51 GLY B O 1
ATOM 2634 N N . LEU B 1 52 ? 0.83 -17 -25.203 1 98.44 52 LEU B N 1
ATOM 2635 C CA . LEU B 1 52 ? -0.495 -17.578 -25 1 98.44 52 LEU B CA 1
ATOM 2636 C C . LEU B 1 52 ? -1.538 -16.484 -24.781 1 98.44 52 LEU B C 1
ATOM 2638 O O . LEU B 1 52 ? -1.204 -15.305 -24.75 1 98.44 52 LEU B O 1
ATOM 2642 N N . ALA B 1 53 ? -2.801 -16.859 -24.75 1 98.62 53 ALA B N 1
ATOM 2643 C CA . ALA B 1 53 ? -3.918 -15.953 -24.5 1 98.62 53 ALA B CA 1
ATOM 2644 C C . ALA B 1 53 ? -4.598 -16.266 -23.172 1 98.62 53 ALA B C 1
ATOM 2646 O O . ALA B 1 53 ? -5.609 -16.984 -23.141 1 98.62 53 ALA B O 1
ATOM 2647 N N . PRO B 1 54 ? -4.086 -15.703 -22.109 1 98.81 54 PRO B N 1
ATOM 2648 C CA . PRO B 1 54 ? -4.578 -16.094 -20.781 1 98.81 54 PRO B CA 1
ATOM 2649 C C . PRO B 1 54 ? -5.844 -15.336 -20.375 1 98.81 54 PRO B C 1
ATOM 2651 O O . PRO B 1 54 ? -5.988 -14.156 -20.688 1 98.81 54 PRO B O 1
ATOM 2654 N N . ARG B 1 55 ? -6.719 -16.047 -19.734 1 98.75 55 ARG B N 1
ATOM 2655 C CA . ARG B 1 55 ? -7.863 -15.539 -18.984 1 98.75 55 ARG B CA 1
ATOM 2656 C C . ARG B 1 55 ? -7.664 -15.711 -17.484 1 98.75 55 ARG B C 1
ATOM 2658 O O . ARG B 1 55 ? -7.277 -16.797 -17.031 1 98.75 55 ARG B O 1
ATOM 2665 N N . PHE B 1 56 ? -7.844 -14.633 -16.828 1 98.69 56 PHE B N 1
ATOM 2666 C CA . PHE B 1 56 ? -7.707 -14.719 -15.383 1 98.69 56 PHE B CA 1
ATOM 2667 C C . PHE B 1 56 ? -9.07 -14.805 -14.719 1 98.69 56 PHE B C 1
ATOM 2669 O O . PHE B 1 56 ? -9.961 -14 -15 1 98.69 56 PHE B O 1
ATOM 2676 N N . ILE B 1 57 ? -9.219 -15.797 -13.875 1 98.75 57 ILE B N 1
ATOM 2677 C CA . ILE B 1 57 ? -10.43 -15.984 -13.07 1 98.75 57 ILE B CA 1
ATOM 2678 C C . ILE B 1 57 ? -10.094 -15.805 -11.594 1 98.75 57 ILE B C 1
ATOM 2680 O O . ILE B 1 57 ? -9.398 -16.625 -11 1 98.75 57 ILE B O 1
ATOM 2684 N N . GLY B 1 58 ? -10.508 -14.82 -11.008 1 98.5 58 GLY B N 1
ATOM 2685 C CA . GLY B 1 58 ? -10.297 -14.453 -9.617 1 98.5 58 GLY B CA 1
ATOM 2686 C C . GLY B 1 58 ? -11.273 -13.391 -9.133 1 98.5 58 GLY B C 1
ATOM 2687 O O . GLY B 1 58 ? -12.398 -13.312 -9.617 1 98.5 58 GLY B O 1
ATOM 2688 N N . ALA B 1 59 ? -10.852 -12.695 -8.047 1 98.56 59 ALA B N 1
ATOM 2689 C CA . ALA B 1 59 ? -11.758 -11.703 -7.473 1 98.56 59 ALA B CA 1
ATOM 2690 C C . ALA B 1 59 ? -10.984 -10.484 -6.977 1 98.56 59 ALA B C 1
ATOM 2692 O O . ALA B 1 59 ? -9.836 -10.602 -6.531 1 98.56 59 ALA B O 1
ATOM 2693 N N . VAL B 1 60 ? -11.586 -9.336 -7.105 1 98 60 VAL B N 1
ATOM 2694 C CA . VAL B 1 60 ? -11.086 -8.078 -6.562 1 98 60 VAL B CA 1
ATOM 2695 C C . VAL B 1 60 ? -12.234 -7.316 -5.898 1 98 60 VAL B C 1
ATOM 2697 O O . VAL B 1 60 ? -13.406 -7.625 -6.121 1 98 60 VAL B O 1
ATOM 2700 N N . GLY B 1 61 ? -11.836 -6.43 -5.031 1 97.06 61 GLY B N 1
ATOM 2701 C CA . GLY B 1 61 ? -12.836 -5.504 -4.516 1 97.06 61 GLY B CA 1
ATOM 2702 C C . GLY B 1 61 ? -13.18 -4.395 -5.488 1 97.06 61 GLY B C 1
ATOM 2703 O O . GLY B 1 61 ? -12.602 -4.316 -6.578 1 97.06 61 GLY B O 1
ATOM 2704 N N . GLU B 1 62 ? -14.219 -3.635 -5.141 1 94.94 62 GLU B N 1
ATOM 2705 C CA . GLU B 1 62 ? -14.523 -2.41 -5.871 1 94.94 62 GLU B CA 1
ATOM 2706 C C . GLU B 1 62 ? -13.789 -1.211 -5.281 1 94.94 62 GLU B C 1
ATOM 2708 O O . GLU B 1 62 ? -14.414 -0.319 -4.699 1 94.94 62 GLU B O 1
ATOM 2713 N N . ASP B 1 63 ? -12.547 -1.193 -5.445 1 93.75 63 ASP B N 1
ATOM 2714 C CA . ASP B 1 63 ? -11.68 -0.165 -4.887 1 93.75 63 ASP B CA 1
ATOM 2715 C C . ASP B 1 63 ? -10.555 0.195 -5.859 1 93.75 63 ASP B C 1
ATOM 2717 O O . ASP B 1 63 ? -10.344 -0.501 -6.855 1 93.75 63 ASP B O 1
ATOM 2721 N N . PRO B 1 64 ? -9.875 1.256 -5.617 1 92.19 64 PRO B N 1
ATOM 2722 C CA . PRO B 1 64 ? -8.852 1.729 -6.551 1 92.19 64 PRO B CA 1
ATOM 2723 C C . PRO B 1 64 ? -7.719 0.723 -6.742 1 92.19 64 PRO B C 1
ATOM 2725 O O . PRO B 1 64 ? -7.184 0.595 -7.848 1 92.19 64 PRO B O 1
ATOM 2728 N N . LEU B 1 65 ? -7.363 0.058 -5.723 1 94.81 65 LEU B N 1
ATOM 2729 C CA . LEU B 1 65 ? -6.281 -0.915 -5.852 1 94.81 65 LEU B CA 1
ATOM 2730 C C . LEU B 1 65 ? -6.695 -2.068 -6.762 1 94.81 65 LEU B C 1
ATOM 2732 O O . LEU B 1 65 ? -5.883 -2.574 -7.539 1 94.81 65 LEU B O 1
ATOM 2736 N N . GLY B 1 66 ? -7.949 -2.504 -6.543 1 96.38 66 GLY B N 1
ATOM 2737 C CA . GLY B 1 66 ? -8.469 -3.508 -7.461 1 96.38 66 GLY B CA 1
ATOM 2738 C C . GLY B 1 66 ? -8.414 -3.072 -8.914 1 96.38 66 GLY B C 1
ATOM 2739 O O . GLY B 1 66 ? -8.016 -3.846 -9.781 1 96.38 66 GLY B O 1
ATOM 2740 N N . GLU B 1 67 ? -8.727 -1.851 -9.148 1 95.5 67 GLU B N 1
ATOM 2741 C CA . GLU B 1 67 ? -8.727 -1.325 -10.516 1 95.5 67 GLU B CA 1
ATOM 2742 C C . GLU B 1 67 ? -7.309 -1.253 -11.078 1 95.5 67 GLU B C 1
ATOM 2744 O O . GLU B 1 67 ? -7.094 -1.531 -12.258 1 95.5 67 GLU B O 1
ATOM 2749 N N . ILE B 1 68 ? -6.43 -0.869 -10.289 1 95.31 68 ILE B N 1
ATOM 2750 C CA . ILE B 1 68 ? -5.031 -0.822 -10.703 1 95.31 68 ILE B CA 1
ATOM 2751 C C . ILE B 1 68 ? -4.566 -2.219 -11.109 1 95.31 68 ILE B C 1
ATOM 2753 O O . ILE B 1 68 ? -3.914 -2.391 -12.141 1 95.31 68 ILE B O 1
ATOM 2757 N N . SER B 1 69 ? -4.891 -3.158 -10.289 1 97.12 69 SER B N 1
ATOM 2758 C CA . SER B 1 69 ? -4.465 -4.535 -10.539 1 97.12 69 SER B CA 1
ATOM 2759 C C . SER B 1 69 ? -5.055 -5.07 -11.836 1 97.12 69 SER B C 1
ATOM 2761 O O . SER B 1 69 ? -4.359 -5.727 -12.617 1 97.12 69 SER B O 1
ATOM 2763 N N . LEU B 1 70 ? -6.305 -4.797 -12.078 1 98 70 LEU B N 1
ATOM 2764 C CA . LEU B 1 70 ? -6.965 -5.254 -13.297 1 98 70 LEU B CA 1
ATOM 2765 C C . LEU B 1 70 ? -6.375 -4.566 -14.523 1 98 70 LEU B C 1
ATOM 2767 O O . LEU B 1 70 ? -6.164 -5.207 -15.555 1 98 70 LEU B O 1
ATOM 2771 N N . ARG B 1 71 ? -6.133 -3.299 -14.414 1 96.62 71 ARG B N 1
ATOM 2772 C CA . ARG B 1 71 ? -5.543 -2.551 -15.516 1 96.62 71 ARG B CA 1
ATOM 2773 C C . ARG B 1 71 ? -4.18 -3.117 -15.898 1 96.62 71 ARG B C 1
ATOM 2775 O O . ARG B 1 71 ? -3.871 -3.268 -17.078 1 96.62 71 ARG B O 1
ATOM 2782 N N . GLU B 1 72 ? -3.42 -3.414 -14.922 1 96.12 72 GLU B N 1
ATOM 2783 C CA . GLU B 1 72 ? -2.1 -3.986 -15.172 1 96.12 72 GLU B CA 1
ATOM 2784 C C . GLU B 1 72 ? -2.205 -5.309 -15.93 1 96.12 72 GLU B C 1
ATOM 2786 O O . GLU B 1 72 ? -1.428 -5.57 -16.844 1 96.12 72 GLU B O 1
ATOM 2791 N N . LEU B 1 73 ? -3.139 -6.145 -15.492 1 98.38 73 LEU B N 1
ATOM 2792 C CA . LEU B 1 73 ? -3.344 -7.41 -16.188 1 98.38 73 LEU B CA 1
ATOM 2793 C C . LEU B 1 73 ? -3.746 -7.18 -17.641 1 98.38 73 LEU B C 1
ATOM 2795 O O . LEU B 1 73 ? -3.205 -7.812 -18.547 1 98.38 73 LEU B O 1
ATOM 2799 N N . ARG B 1 74 ? -4.652 -6.227 -17.875 1 98.19 74 ARG B N 1
ATOM 2800 C CA . ARG B 1 74 ? -5.094 -5.918 -19.234 1 98.19 74 ARG B CA 1
ATOM 2801 C C . ARG B 1 74 ? -3.934 -5.43 -20.094 1 98.19 74 ARG B C 1
ATOM 2803 O O . ARG B 1 74 ? -3.807 -5.824 -21.25 1 98.19 74 ARG B O 1
ATOM 2810 N N . GLU B 1 75 ? -3.137 -4.633 -19.484 1 97.38 75 GLU B N 1
ATOM 2811 C CA . GLU B 1 75 ? -1.995 -4.074 -20.203 1 97.38 75 GLU B CA 1
ATOM 2812 C C . GLU B 1 75 ? -1.001 -5.16 -20.594 1 97.38 75 GLU B C 1
ATOM 2814 O O . GLU B 1 75 ? -0.274 -5.02 -21.578 1 97.38 75 GLU B O 1
ATOM 2819 N N . GLU B 1 76 ? -1.012 -6.262 -19.875 1 97.81 76 GLU B N 1
ATOM 2820 C CA . GLU B 1 76 ? -0.132 -7.391 -20.156 1 97.81 76 GLU B CA 1
ATOM 2821 C C . GLU B 1 76 ? -0.805 -8.391 -21.078 1 97.81 76 GLU B C 1
ATOM 2823 O O . GLU B 1 76 ? -0.256 -9.461 -21.359 1 97.81 76 GLU B O 1
ATOM 2828 N N . GLY B 1 77 ? -2.018 -8.102 -21.516 1 98.06 77 GLY B N 1
ATOM 2829 C CA . GLY B 1 77 ? -2.713 -8.953 -22.469 1 98.06 77 GLY B CA 1
ATOM 2830 C C . GLY B 1 77 ? -3.537 -10.039 -21.812 1 98.06 77 GLY B C 1
ATOM 2831 O O . GLY B 1 77 ? -3.869 -11.047 -22.453 1 98.06 77 GLY B O 1
ATOM 2832 N N . VAL B 1 78 ? -3.859 -9.875 -20.578 1 98.75 78 VAL B N 1
ATOM 2833 C CA . VAL B 1 78 ? -4.652 -10.859 -19.859 1 98.75 78 VAL B CA 1
ATOM 2834 C C . VAL B 1 78 ? -6.133 -10.477 -19.906 1 98.75 78 VAL B C 1
ATOM 2836 O O . VAL B 1 78 ? -6.488 -9.328 -19.656 1 98.75 78 VAL B O 1
ATOM 2839 N N . ASP B 1 79 ? -6.977 -11.414 -20.312 1 98.75 79 ASP B N 1
ATOM 2840 C CA . ASP B 1 79 ? -8.422 -11.219 -20.297 1 98.75 79 ASP B CA 1
ATOM 2841 C C . ASP B 1 79 ? -8.969 -11.25 -18.875 1 98.75 79 ASP B C 1
ATOM 2843 O O . ASP B 1 79 ? -8.93 -12.289 -18.219 1 98.75 79 ASP B O 1
ATOM 2847 N N . VAL B 1 80 ? -9.523 -10.141 -18.438 1 98.62 80 VAL B N 1
ATOM 2848 C CA . VAL B 1 80 ? -10.008 -10.047 -17.078 1 98.62 80 VAL B CA 1
ATOM 2849 C C . VAL B 1 80 ? -11.531 -9.93 -17.062 1 98.62 80 VAL B C 1
ATOM 2851 O O . VAL B 1 80 ? -12.117 -9.453 -16.094 1 98.62 80 VAL B O 1
ATOM 2854 N N . THR B 1 81 ? -12.172 -10.328 -18.109 1 97.69 81 THR B N 1
ATOM 2855 C CA . THR B 1 81 ? -13.609 -10.172 -18.312 1 97.69 81 THR B CA 1
ATOM 2856 C C . THR B 1 81 ? -14.398 -10.844 -17.203 1 97.69 81 THR B C 1
ATOM 2858 O O . THR B 1 81 ? -15.445 -10.344 -16.797 1 97.69 81 THR B O 1
ATOM 2861 N N . TYR B 1 82 ? -13.867 -11.914 -16.656 1 97.19 82 TYR B N 1
ATOM 2862 C CA . TYR B 1 82 ? -14.664 -12.742 -15.766 1 97.19 82 TYR B CA 1
ATOM 2863 C C . TYR B 1 82 ? -14.195 -12.594 -14.32 1 97.19 82 TYR B C 1
ATOM 2865 O O . TYR B 1 82 ? -14.539 -13.414 -13.469 1 97.19 82 TYR B O 1
ATOM 2873 N N . VAL B 1 83 ? -13.391 -11.625 -14.086 1 98.5 83 VAL B N 1
ATOM 2874 C CA . VAL B 1 83 ? -12.961 -11.398 -12.711 1 98.5 83 VAL B CA 1
ATOM 2875 C C . VAL B 1 83 ? -14.148 -10.922 -11.875 1 98.5 83 VAL B C 1
ATOM 2877 O O . VAL B 1 83 ? -14.875 -10.008 -12.273 1 98.5 83 VAL B O 1
ATOM 2880 N N . LYS B 1 84 ? -14.336 -11.602 -10.781 1 98.19 84 LYS B N 1
ATOM 2881 C CA . LYS B 1 84 ? -15.43 -11.25 -9.875 1 98.19 84 LYS B CA 1
ATOM 2882 C C . LYS B 1 84 ? -15.117 -9.977 -9.102 1 98.19 84 LYS B C 1
ATOM 2884 O O . LYS B 1 84 ? -14.023 -9.82 -8.555 1 98.19 84 LYS B O 1
ATOM 2889 N N . ARG B 1 85 ? -16.016 -9.039 -9.133 1 97.25 85 ARG B N 1
ATOM 2890 C CA . ARG B 1 85 ? -15.914 -7.836 -8.312 1 97.25 85 ARG B CA 1
ATOM 2891 C C . ARG B 1 85 ? -16.797 -7.938 -7.082 1 97.25 85 ARG B C 1
ATOM 2893 O O . ARG B 1 85 ? -18 -8.195 -7.195 1 97.25 85 ARG B O 1
ATOM 2900 N N . ILE B 1 86 ? -16.219 -7.832 -5.965 1 97 86 ILE B N 1
ATOM 2901 C CA . ILE B 1 86 ? -16.969 -8 -4.723 1 97 86 ILE B CA 1
ATOM 2902 C C . ILE B 1 86 ? -17.141 -6.648 -4.039 1 97 86 ILE B C 1
ATOM 2904 O O . ILE B 1 86 ? -16.172 -6.02 -3.625 1 97 86 ILE B O 1
ATOM 2908 N N . ALA B 1 87 ? -18.359 -6.199 -3.865 1 93.81 87 ALA B N 1
ATOM 2909 C CA . ALA B 1 87 ? -18.672 -4.922 -3.229 1 93.81 87 ALA B CA 1
ATOM 2910 C C . ALA B 1 87 ? -18.422 -4.984 -1.723 1 93.81 87 ALA B C 1
ATOM 2912 O O . ALA B 1 87 ? -18.703 -6 -1.083 1 93.81 87 ALA B O 1
ATOM 2913 N N . GLY B 1 88 ? -17.938 -3.936 -1.179 1 91.94 88 GLY B N 1
ATOM 2914 C CA . GLY B 1 88 ? -17.812 -3.795 0.264 1 91.94 88 GLY B CA 1
ATOM 2915 C C . GLY B 1 88 ? -16.594 -4.48 0.833 1 91.94 88 GLY B C 1
ATOM 2916 O O . GLY B 1 88 ? -16.406 -4.52 2.051 1 91.94 88 GLY B O 1
ATOM 2917 N N . VAL B 1 89 ? -15.82 -5.102 0.001 1 93.38 89 VAL B N 1
ATOM 2918 C CA . VAL B 1 89 ? -14.602 -5.762 0.453 1 93.38 89 VAL B CA 1
ATOM 2919 C C . VAL B 1 89 ? -13.398 -5.184 -0.289 1 93.38 89 VAL B C 1
ATOM 2921 O O . VAL B 1 89 ? -13.484 -4.863 -1.476 1 93.38 89 VAL B O 1
ATOM 2924 N N . ARG B 1 90 ? -12.328 -5.043 0.417 1 95 90 ARG B N 1
ATOM 2925 C CA . ARG B 1 90 ? -11.125 -4.492 -0.197 1 95 90 ARG B CA 1
ATOM 2926 C C . ARG B 1 90 ? -10.367 -5.566 -0.979 1 95 90 ARG B C 1
ATOM 2928 O O . ARG B 1 90 ? -10.445 -6.75 -0.646 1 95 90 ARG B O 1
ATOM 2935 N N . SER B 1 91 ? -9.656 -5.137 -2.018 1 97.44 91 SER B N 1
ATOM 2936 C CA . SER B 1 91 ? -8.836 -6.031 -2.828 1 97.44 91 SER B CA 1
ATOM 2937 C C . SER B 1 91 ? -7.648 -6.559 -2.037 1 97.44 91 SER B C 1
ATOM 2939 O O . SER B 1 91 ? -7.258 -5.973 -1.023 1 97.44 91 SER B O 1
ATOM 2941 N N . GLY B 1 92 ? -7.113 -7.707 -2.531 1 97.5 92 GLY B N 1
ATOM 2942 C CA . GLY B 1 92 ? -5.957 -8.305 -1.884 1 97.5 92 GLY B CA 1
ATOM 2943 C C . GLY B 1 92 ? -4.727 -7.414 -1.926 1 97.5 92 GLY B C 1
ATOM 2944 O O . GLY B 1 92 ? -4.488 -6.727 -2.92 1 97.5 92 GLY B O 1
ATOM 2945 N N . LEU B 1 93 ? -3.98 -7.398 -0.841 1 97.62 93 LEU B N 1
ATOM 2946 C CA . LEU B 1 93 ? -2.766 -6.602 -0.708 1 97.62 93 LEU B CA 1
ATOM 2947 C C . LEU B 1 93 ? -1.706 -7.355 0.088 1 97.62 93 LEU B C 1
ATOM 2949 O O . LEU B 1 93 ? -2.018 -7.996 1.094 1 97.62 93 LEU B O 1
ATOM 2953 N N . VAL B 1 94 ? -0.521 -7.359 -0.414 1 96.75 94 VAL B N 1
ATOM 2954 C CA . VAL B 1 94 ? 0.595 -7.965 0.307 1 96.75 94 VAL B CA 1
ATOM 2955 C C . VAL B 1 94 ? 1.689 -6.926 0.53 1 96.75 94 VAL B C 1
ATOM 2957 O O . VAL B 1 94 ? 2.137 -6.27 -0.416 1 96.75 94 VAL B O 1
ATOM 2960 N N . VAL B 1 95 ? 2.074 -6.715 1.752 1 96.88 95 VAL B N 1
ATOM 2961 C CA . VAL B 1 95 ? 3.213 -5.871 2.102 1 96.88 95 VAL B CA 1
ATOM 2962 C C . VAL B 1 95 ? 4.418 -6.746 2.438 1 96.88 95 VAL B C 1
ATOM 2964 O O . VAL B 1 95 ? 4.332 -7.629 3.293 1 96.88 95 VAL B O 1
ATOM 2967 N N . VAL B 1 96 ? 5.43 -6.508 1.724 1 94.38 96 VAL B N 1
ATOM 2968 C CA . VAL B 1 96 ? 6.664 -7.258 1.938 1 94.38 96 VAL B CA 1
ATOM 2969 C C . VAL B 1 96 ? 7.742 -6.332 2.492 1 94.38 96 VAL B C 1
ATOM 2971 O O . VAL B 1 96 ? 8.125 -5.355 1.843 1 94.38 96 VAL B O 1
ATOM 2974 N N . LEU B 1 97 ? 8.219 -6.598 3.662 1 94.62 97 LEU B N 1
ATOM 2975 C CA . LEU B 1 97 ? 9.344 -5.887 4.258 1 94.62 97 LEU B CA 1
ATOM 2976 C C . LEU B 1 97 ? 10.656 -6.582 3.934 1 94.62 97 LEU B C 1
ATOM 2978 O O . LEU B 1 97 ? 10.891 -7.711 4.375 1 94.62 97 LEU B O 1
ATOM 2982 N N . VAL B 1 98 ? 11.477 -5.941 3.172 1 92 98 VAL B N 1
ATOM 2983 C CA . VAL B 1 98 ? 12.734 -6.52 2.717 1 92 98 VAL B CA 1
ATOM 2984 C C . VAL B 1 98 ? 13.891 -5.93 3.516 1 92 98 VAL B C 1
ATOM 2986 O O . VAL B 1 98 ? 14.164 -4.73 3.434 1 92 98 VAL B O 1
ATOM 2989 N N . HIS B 1 99 ? 14.609 -6.77 4.141 1 90 99 HIS B N 1
ATOM 299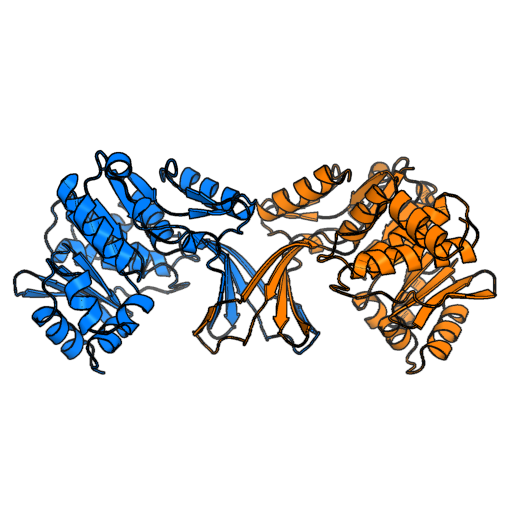0 C CA . HIS B 1 99 ? 15.75 -6.328 4.941 1 90 99 HIS B CA 1
ATOM 2991 C C . HIS B 1 99 ? 17.031 -6.34 4.125 1 90 99 HIS B C 1
ATOM 2993 O O . HIS B 1 99 ? 17.109 -6.98 3.072 1 90 99 HIS B O 1
ATOM 2999 N N . PRO B 1 100 ? 18.047 -5.602 4.594 1 85.56 100 PRO B N 1
ATOM 3000 C CA . PRO B 1 100 ? 19.297 -5.496 3.836 1 85.56 100 PRO B CA 1
ATOM 3001 C C . PRO B 1 100 ? 19.953 -6.852 3.582 1 85.56 100 PRO B C 1
ATOM 3003 O O . PRO B 1 100 ? 20.656 -7.023 2.584 1 85.56 100 PRO B O 1
ATOM 3006 N N . ASP B 1 101 ? 19.719 -7.82 4.398 1 84.25 101 ASP B N 1
ATOM 3007 C CA . ASP B 1 101 ? 20.328 -9.141 4.246 1 84.25 101 ASP B CA 1
ATOM 3008 C C . ASP B 1 101 ? 19.5 -10.023 3.32 1 84.25 101 ASP B C 1
ATOM 3010 O O . ASP B 1 101 ? 19.844 -11.188 3.092 1 84.25 101 ASP B O 1
ATOM 3014 N N . GLY B 1 102 ? 18.406 -9.445 2.865 1 80 102 GLY B N 1
ATOM 3015 C CA . GLY B 1 102 ? 17.594 -10.188 1.927 1 80 102 GLY B CA 1
ATOM 3016 C C . GLY B 1 102 ? 16.422 -10.891 2.588 1 80 102 GLY B C 1
ATOM 3017 O O . GLY B 1 102 ? 15.516 -11.383 1.905 1 80 102 GLY B O 1
ATOM 3018 N N . VAL B 1 103 ? 16.453 -10.914 3.844 1 85.81 103 VAL B N 1
ATOM 3019 C CA . VAL B 1 103 ? 15.352 -11.516 4.582 1 85.81 103 VAL B CA 1
ATOM 3020 C C . VAL B 1 103 ? 14.07 -10.734 4.301 1 85.81 103 VAL B C 1
ATOM 3022 O O . VAL B 1 103 ? 14.07 -9.508 4.254 1 85.81 103 VAL B O 1
ATOM 3025 N N . LYS B 1 104 ? 12.938 -11.516 4.176 1 89.12 104 LYS B N 1
ATOM 3026 C CA . LYS B 1 104 ? 11.648 -10.883 3.871 1 89.12 104 LYS B CA 1
ATOM 3027 C C . LYS B 1 104 ? 10.609 -11.227 4.934 1 89.12 104 LYS B C 1
ATOM 3029 O O . LYS B 1 104 ? 10.586 -12.344 5.453 1 89.12 104 LYS B O 1
ATOM 3034 N N . ARG B 1 105 ? 9.875 -10.297 5.344 1 92.69 105 ARG B N 1
ATOM 3035 C CA . ARG B 1 105 ? 8.664 -10.469 6.141 1 92.69 105 ARG B CA 1
ATOM 3036 C C . ARG B 1 105 ? 7.426 -10.039 5.359 1 92.69 105 ARG B C 1
ATOM 3038 O O . ARG B 1 105 ? 7.379 -8.93 4.824 1 92.69 105 ARG B O 1
ATOM 3045 N N . MET B 1 106 ? 6.5 -10.906 5.301 1 93.69 106 MET B N 1
ATOM 3046 C CA . MET B 1 106 ? 5.348 -10.633 4.453 1 93.69 106 MET B CA 1
ATOM 3047 C C . MET B 1 106 ? 4.074 -10.508 5.285 1 93.69 106 MET B C 1
ATOM 3049 O O . MET B 1 106 ? 3.865 -11.273 6.223 1 93.69 106 MET B O 1
ATOM 3053 N N . LEU B 1 107 ? 3.305 -9.531 4.977 1 96.19 107 LEU B N 1
ATOM 3054 C CA . LEU B 1 107 ? 1.969 -9.32 5.523 1 96.19 107 LEU B CA 1
ATOM 3055 C C . LEU B 1 107 ? 0.919 -9.359 4.418 1 96.19 107 LEU B C 1
ATOM 3057 O O . LEU B 1 107 ? 0.931 -8.516 3.518 1 96.19 107 LEU B O 1
ATOM 3061 N N . SER B 1 108 ? -0.013 -10.289 4.535 1 96.06 108 SER B N 1
ATOM 3062 C CA . SER B 1 108 ? -0.949 -10.492 3.434 1 96.06 108 SER B CA 1
ATOM 3063 C C . SER B 1 108 ? -2.389 -10.258 3.881 1 96.06 108 SER B C 1
ATOM 3065 O O . SER B 1 108 ? -2.809 -10.758 4.926 1 96.06 108 SER B O 1
ATOM 3067 N N . TYR B 1 109 ? -3.066 -9.438 3.195 1 97.25 109 TYR B N 1
ATOM 3068 C CA . TYR B 1 109 ? -4.516 -9.289 3.289 1 97.25 109 TYR B CA 1
ATOM 3069 C C . TYR B 1 109 ? -5.211 -9.938 2.102 1 97.25 109 TYR B C 1
ATOM 3071 O O . TYR B 1 109 ? -5.102 -9.469 0.969 1 97.25 109 TYR B O 1
ATOM 3079 N N . ARG B 1 110 ? -5.98 -11.008 2.355 1 95.75 110 ARG B N 1
ATOM 3080 C CA . ARG B 1 110 ? -6.586 -11.766 1.266 1 95.75 110 ARG B CA 1
ATOM 3081 C C . ARG B 1 110 ? -7.801 -11.039 0.703 1 95.75 110 ARG B C 1
ATOM 3083 O O . ARG B 1 110 ? -8.07 -11.102 -0.5 1 95.75 110 ARG B O 1
ATOM 3090 N N . GLY B 1 111 ? -8.664 -10.477 1.628 1 96.31 111 GLY B N 1
ATOM 3091 C CA . GLY B 1 111 ? -9.805 -9.656 1.247 1 96.31 111 GLY B CA 1
ATOM 3092 C C . GLY B 1 111 ? -10.703 -10.32 0.218 1 96.31 111 GLY B C 1
ATOM 3093 O O . GLY B 1 111 ? -11.164 -11.445 0.425 1 96.31 111 GLY B O 1
ATOM 3094 N N . ALA B 1 112 ? -10.852 -9.672 -0.934 1 97.38 112 ALA B N 1
ATOM 3095 C CA . ALA B 1 112 ? -11.766 -10.078 -1.994 1 97.38 112 ALA B CA 1
ATOM 3096 C C . ALA B 1 112 ? -11.391 -11.445 -2.557 1 97.38 112 ALA B C 1
ATOM 3098 O O . ALA B 1 112 ? -12.234 -12.148 -3.107 1 97.38 112 ALA B O 1
ATOM 3099 N N . ASN B 1 113 ? -10.133 -11.844 -2.477 1 97.38 113 ASN B N 1
ATOM 3100 C CA . ASN B 1 113 ? -9.703 -13.148 -2.975 1 97.38 113 ASN B CA 1
ATOM 3101 C C . ASN B 1 113 ? -10.492 -14.281 -2.33 1 97.38 113 ASN B C 1
ATOM 3103 O O . ASN B 1 113 ? -10.711 -15.32 -2.955 1 97.38 113 ASN B O 1
ATOM 3107 N N . LEU B 1 114 ? -10.938 -14.086 -1.116 1 96.19 114 LEU B N 1
ATOM 3108 C CA . LEU B 1 114 ? -11.672 -15.117 -0.386 1 96.19 114 LEU B CA 1
ATOM 3109 C C . LEU B 1 114 ? -13.094 -15.258 -0.925 1 96.19 114 LEU B C 1
ATOM 3111 O O . LEU B 1 114 ? -13.781 -16.234 -0.619 1 96.19 114 LEU B O 1
ATOM 3115 N N . GLY B 1 115 ? -13.453 -14.297 -1.742 1 96.44 115 GLY B N 1
ATOM 3116 C CA . GLY B 1 115 ? -14.82 -14.289 -2.244 1 96.44 115 GLY B CA 1
ATOM 3117 C C . GLY B 1 115 ? -15.023 -15.211 -3.428 1 96.44 115 GLY B C 1
ATOM 3118 O O . GLY B 1 115 ? -16.156 -15.484 -3.818 1 96.44 115 GLY B O 1
ATOM 3119 N N . LEU B 1 116 ? -13.977 -15.688 -4.043 1 97.5 116 LEU B N 1
ATOM 3120 C CA . LEU B 1 116 ? -14.102 -16.656 -5.125 1 97.5 116 LEU B CA 1
ATOM 3121 C C . LEU B 1 116 ? -14.578 -18 -4.594 1 97.5 116 LEU B C 1
ATOM 3123 O O . LEU B 1 116 ? -13.977 -18.562 -3.668 1 97.5 116 LEU B O 1
ATOM 3127 N N . ALA B 1 117 ? -15.656 -18.516 -5.105 1 97.56 117 ALA B N 1
ATOM 3128 C CA . ALA B 1 117 ? -16.25 -19.781 -4.664 1 97.56 117 ALA B CA 1
ATOM 3129 C C . ALA B 1 117 ? -16.375 -20.766 -5.828 1 97.56 117 ALA B C 1
ATOM 3131 O O . ALA B 1 117 ? -16.297 -20.359 -6.992 1 97.56 117 ALA B O 1
ATOM 3132 N N . PRO B 1 118 ? -16.531 -22.062 -5.492 1 98.19 118 PRO B N 1
ATOM 3133 C CA . PRO B 1 118 ? -16.688 -23.062 -6.562 1 98.19 118 PRO B CA 1
ATOM 3134 C C . PRO B 1 118 ? -17.797 -22.688 -7.551 1 98.19 118 PRO B C 1
ATOM 3136 O O . PRO B 1 118 ? -17.656 -22.922 -8.75 1 98.19 118 PRO B O 1
ATOM 3139 N N . GLY B 1 119 ? -18.797 -22.078 -7.027 1 97.88 119 GLY B N 1
ATOM 3140 C CA . GLY B 1 119 ? -19.906 -21.688 -7.875 1 97.88 119 GLY B CA 1
ATOM 3141 C C . GLY B 1 119 ? -19.547 -20.641 -8.906 1 97.88 119 GLY B C 1
ATOM 3142 O O . GLY B 1 119 ? -20.266 -20.453 -9.883 1 97.88 119 GLY B O 1
ATOM 3143 N N . ASP B 1 120 ? -18.438 -20.016 -8.734 1 97.94 120 ASP B N 1
ATOM 3144 C CA . ASP B 1 120 ? -17.984 -18.984 -9.672 1 97.94 120 ASP B CA 1
ATOM 3145 C C . ASP B 1 120 ? -17.281 -19.609 -10.867 1 97.94 120 ASP B C 1
ATOM 3147 O O . ASP B 1 120 ? -17.062 -18.953 -11.883 1 97.94 120 ASP B O 1
ATOM 3151 N N . LEU B 1 121 ? -16.875 -20.859 -10.719 1 98.5 121 LEU B N 1
ATOM 3152 C CA . LEU B 1 121 ? -16.203 -21.562 -11.812 1 98.5 121 LEU B CA 1
ATOM 3153 C C . LEU B 1 121 ? -17.219 -22.266 -12.711 1 98.5 121 LEU B C 1
ATOM 3155 O O . LEU B 1 121 ? -17.391 -23.484 -12.633 1 98.5 121 LEU B O 1
ATOM 3159 N N . THR B 1 122 ? -17.812 -21.484 -13.617 1 98.19 122 THR B N 1
ATOM 3160 C CA . THR B 1 122 ? -18.797 -22.031 -14.531 1 98.19 122 THR B CA 1
ATOM 3161 C C . THR B 1 122 ? -18.172 -22.391 -15.875 1 98.19 122 THR B C 1
ATOM 3163 O O . THR B 1 122 ? -17.234 -21.703 -16.328 1 98.19 122 THR B O 1
ATOM 3166 N N . PRO B 1 123 ? -18.672 -23.453 -16.5 1 97.88 123 PRO B N 1
ATOM 3167 C CA . PRO B 1 123 ? -18.094 -23.875 -17.781 1 97.88 123 PRO B CA 1
ATOM 3168 C C . PRO B 1 123 ? -18.062 -22.75 -18.812 1 97.88 123 PRO B C 1
ATOM 3170 O O . PRO B 1 123 ? -17.156 -22.688 -19.641 1 97.88 123 PRO B O 1
ATOM 3173 N N . GLU B 1 124 ? -19 -21.844 -18.734 1 97.25 124 GLU B N 1
ATOM 3174 C CA . GLU B 1 124 ? -19.094 -20.734 -19.688 1 97.25 124 GLU B CA 1
ATOM 3175 C C . GLU B 1 124 ? -17.844 -19.859 -19.625 1 97.25 124 GLU B C 1
ATOM 3177 O O . GLU B 1 124 ? -17.391 -19.344 -20.641 1 97.25 124 GLU B O 1
ATOM 3182 N N . LYS B 1 125 ? -17.281 -19.719 -18.5 1 97.94 125 LYS B N 1
ATOM 3183 C CA . LYS B 1 125 ? -16.109 -18.875 -18.312 1 97.94 125 LYS B CA 1
ATOM 3184 C C . LYS B 1 125 ? -14.867 -19.516 -18.922 1 97.94 125 LYS B C 1
ATOM 3186 O O . LYS B 1 125 ? -13.852 -18.844 -19.109 1 97.94 125 LYS B O 1
ATOM 3191 N N . PHE B 1 126 ? -14.961 -20.781 -19.234 1 98.38 126 PHE B N 1
ATOM 3192 C CA . PHE B 1 126 ? -13.797 -21.516 -19.703 1 98.38 126 PHE B CA 1
ATOM 3193 C C . PHE B 1 126 ? -13.984 -21.984 -21.141 1 98.38 126 PHE B C 1
ATOM 3195 O O . PHE B 1 126 ? -13.234 -22.828 -21.625 1 98.38 126 PHE B O 1
ATOM 3202 N N . ARG B 1 127 ? -14.953 -21.422 -21.75 1 95.81 127 ARG B N 1
ATOM 3203 C CA . ARG B 1 127 ? -15.203 -21.797 -23.141 1 95.81 127 ARG B CA 1
ATOM 3204 C C . ARG B 1 127 ? -13.992 -21.5 -24.016 1 95.81 127 ARG B C 1
ATOM 3206 O O . ARG B 1 127 ? -13.445 -20.391 -23.969 1 95.81 127 ARG B O 1
ATOM 3213 N N . GLY B 1 128 ? -13.562 -22.484 -24.781 1 96.81 128 GLY B N 1
ATOM 3214 C CA . GLY B 1 128 ? -12.445 -22.297 -25.703 1 96.81 128 GLY B CA 1
ATOM 3215 C C . GLY B 1 128 ? -11.094 -22.469 -25.047 1 96.81 128 GLY B C 1
ATOM 3216 O O . GLY B 1 128 ? -10.062 -22.484 -25.734 1 96.81 128 GLY B O 1
ATOM 3217 N N . VAL B 1 129 ? -11.055 -22.656 -23.766 1 98.06 129 VAL B N 1
ATOM 3218 C CA . VAL B 1 129 ? -9.82 -22.797 -22.984 1 98.06 129 VAL B CA 1
ATOM 3219 C C . VAL B 1 129 ? -9.258 -24.203 -23.156 1 98.06 129 VAL B C 1
ATOM 3221 O O . VAL B 1 129 ? -9.977 -25.188 -22.984 1 98.06 129 VAL B O 1
ATOM 3224 N N . ARG B 1 130 ? -7.973 -24.234 -23.406 1 98.38 130 ARG B N 1
ATOM 3225 C CA . ARG B 1 130 ? -7.324 -25.516 -23.641 1 98.38 130 ARG B CA 1
ATOM 3226 C C . ARG B 1 130 ? -6.695 -26.047 -22.359 1 98.38 130 ARG B C 1
ATOM 3228 O O . ARG B 1 130 ? -6.449 -27.25 -22.234 1 98.38 130 ARG B O 1
ATOM 3235 N N . HIS B 1 131 ? -6.43 -25.172 -21.484 1 98.81 131 HIS B N 1
ATOM 3236 C CA . HIS B 1 131 ? -5.766 -25.531 -20.234 1 98.81 131 HIS B CA 1
ATOM 3237 C C . HIS B 1 131 ? -6.207 -24.641 -19.094 1 98.81 131 HIS B C 1
ATOM 3239 O O . HIS B 1 131 ? -6.371 -23.422 -19.281 1 98.81 131 HIS B O 1
ATOM 3245 N N . ILE B 1 132 ? -6.453 -25.219 -17.938 1 98.88 132 ILE B N 1
ATOM 3246 C CA . ILE B 1 132 ? -6.797 -24.484 -16.719 1 98.88 132 ILE B CA 1
ATOM 3247 C C . ILE B 1 132 ? -5.703 -24.688 -15.672 1 98.88 132 ILE B C 1
ATOM 3249 O O . ILE B 1 132 ? -5.336 -25.828 -15.359 1 98.88 132 ILE B O 1
ATOM 3253 N N . HIS B 1 133 ? -5.16 -23.594 -15.188 1 98.94 133 HIS B N 1
ATOM 3254 C CA . HIS B 1 133 ? -4.16 -23.641 -14.133 1 98.94 133 HIS B CA 1
ATOM 3255 C C . HIS B 1 133 ? -4.734 -23.125 -12.812 1 98.94 133 HIS B C 1
ATOM 3257 O O . HIS B 1 133 ? -5.199 -22 -12.727 1 98.94 133 HIS B O 1
ATOM 3263 N N . LEU B 1 134 ? -4.66 -23.938 -11.773 1 98.81 134 LEU B N 1
ATOM 3264 C CA . LEU B 1 134 ? -5.094 -23.547 -10.438 1 98.81 134 LEU B CA 1
ATOM 3265 C C . LEU B 1 134 ? -3.898 -23.188 -9.562 1 98.81 134 LEU B C 1
ATOM 3267 O O . LEU B 1 134 ? -3.072 -24.047 -9.25 1 98.81 134 LEU B O 1
ATOM 3271 N N . ALA B 1 135 ? -3.863 -21.953 -9.195 1 98.19 135 ALA B N 1
ATOM 3272 C CA . ALA B 1 135 ? -2.85 -21.5 -8.242 1 98.19 135 ALA B CA 1
ATOM 3273 C C . ALA B 1 135 ? -3.473 -21.188 -6.887 1 98.19 135 ALA B C 1
ATOM 3275 O O . ALA B 1 135 ? -3.463 -20.031 -6.445 1 98.19 135 ALA B O 1
ATOM 3276 N N . THR B 1 136 ? -3.955 -22.188 -6.238 1 97.12 136 THR B N 1
ATOM 3277 C CA . THR B 1 136 ? -4.629 -22.047 -4.953 1 97.12 136 THR B CA 1
ATOM 3278 C C . THR B 1 136 ? -4.555 -23.359 -4.16 1 97.12 136 THR B C 1
ATOM 3280 O O . THR B 1 136 ? -4.531 -24.438 -4.746 1 97.12 136 THR B O 1
ATOM 3283 N N . GLY B 1 137 ? -4.449 -23.188 -2.885 1 96.25 137 GLY B N 1
ATOM 3284 C CA . GLY B 1 137 ? -4.488 -24.359 -2.02 1 96.25 137 GLY B CA 1
ATOM 3285 C C . GLY B 1 137 ? -5.895 -24.734 -1.589 1 96.25 137 GLY B C 1
ATOM 3286 O O . GLY B 1 137 ? -6.078 -25.641 -0.774 1 96.25 137 GLY B O 1
ATOM 3287 N N . ARG B 1 138 ? -6.902 -24.062 -2.09 1 96.88 138 ARG B N 1
ATOM 3288 C CA . ARG B 1 138 ? -8.289 -24.344 -1.738 1 96.88 138 ARG B CA 1
ATOM 3289 C C . ARG B 1 138 ? -8.82 -25.562 -2.5 1 96.88 138 ARG B C 1
ATOM 3291 O O . ARG B 1 138 ? -9.148 -25.453 -3.682 1 96.88 138 ARG B O 1
ATOM 3298 N N . THR B 1 139 ? -8.984 -26.609 -1.765 1 98 139 THR B N 1
ATOM 3299 C CA . THR B 1 139 ? -9.305 -27.891 -2.381 1 98 139 THR B CA 1
ATOM 3300 C C . THR B 1 139 ? -10.672 -27.844 -3.053 1 98 139 THR B C 1
ATOM 3302 O O . THR B 1 139 ? -10.898 -28.484 -4.078 1 98 139 THR B O 1
ATOM 3305 N N . GLU B 1 140 ? -11.594 -27.047 -2.463 1 97.94 140 GLU B N 1
ATOM 3306 C CA . GLU B 1 140 ? -12.922 -26.938 -3.043 1 97.94 140 GLU B CA 1
ATOM 3307 C C . GLU B 1 140 ? -12.875 -26.328 -4.438 1 97.94 140 GLU B C 1
ATOM 3309 O O . GLU B 1 140 ? -13.656 -26.703 -5.316 1 97.94 140 GLU B O 1
ATOM 3314 N N . LEU B 1 141 ? -12.008 -25.438 -4.668 1 98.44 141 LEU B N 1
ATOM 3315 C CA . LEU B 1 141 ? -11.836 -24.828 -5.984 1 98.44 141 LEU B CA 1
ATOM 3316 C C . LEU B 1 141 ? -11.156 -25.812 -6.941 1 98.44 141 LEU B C 1
ATOM 3318 O O . LEU B 1 141 ? -11.5 -25.859 -8.125 1 98.44 141 LEU B O 1
ATOM 3322 N N . ILE B 1 142 ? -10.211 -26.562 -6.449 1 98.56 142 ILE B N 1
ATOM 3323 C CA . ILE B 1 142 ? -9.5 -27.547 -7.258 1 98.56 142 ILE B CA 1
ATOM 3324 C C . ILE B 1 142 ? -10.477 -28.609 -7.75 1 98.56 142 ILE B C 1
ATOM 3326 O O . ILE B 1 142 ? -10.492 -28.938 -8.938 1 98.56 142 ILE B O 1
ATOM 3330 N N . LEU B 1 143 ? -11.273 -29.062 -6.844 1 98.38 143 LEU B N 1
ATOM 3331 C CA . LEU B 1 143 ? -12.242 -30.094 -7.184 1 98.38 143 LEU B CA 1
ATOM 3332 C C . LEU B 1 143 ? -13.242 -29.594 -8.219 1 98.38 143 LEU B C 1
ATOM 3334 O O . LEU B 1 143 ? -13.555 -30.297 -9.18 1 98.38 143 LEU B O 1
ATOM 3338 N N . LYS B 1 144 ? -13.688 -28.422 -7.996 1 98.62 144 LYS B N 1
ATOM 3339 C CA . LYS B 1 144 ? -14.633 -27.844 -8.953 1 98.62 144 LYS B CA 1
ATOM 3340 C C . LYS B 1 144 ? -13.977 -27.641 -10.312 1 98.62 144 LYS B C 1
ATOM 3342 O O . LYS B 1 144 ? -14.602 -27.875 -11.352 1 98.62 144 LYS B O 1
ATOM 3347 N N . ALA B 1 145 ? -12.789 -27.188 -10.328 1 98.56 145 ALA B N 1
ATOM 3348 C CA . ALA B 1 145 ? -12.07 -26.953 -11.578 1 98.56 145 ALA B CA 1
ATOM 3349 C C . ALA B 1 145 ? -11.859 -28.266 -12.344 1 98.56 145 ALA B C 1
ATOM 3351 O O . ALA B 1 145 ? -11.883 -28.281 -13.578 1 98.56 145 ALA B O 1
ATOM 3352 N N . LYS B 1 146 ? -11.633 -29.344 -11.648 1 98.06 146 LYS B N 1
ATOM 3353 C CA . LYS B 1 146 ? -11.516 -30.656 -12.281 1 98.06 146 LYS B CA 1
ATOM 3354 C C . LYS B 1 146 ? -12.781 -31.016 -13.055 1 98.06 146 LYS B C 1
ATOM 3356 O O . LYS B 1 146 ? -12.711 -31.516 -14.18 1 98.06 146 LYS B O 1
ATOM 3361 N N . GLU B 1 147 ? -13.875 -30.734 -12.406 1 98.19 147 GLU B N 1
ATOM 3362 C CA . GLU B 1 147 ? -15.156 -30.969 -13.062 1 98.19 147 GLU B CA 1
ATOM 3363 C C . GLU B 1 147 ? -15.297 -30.125 -14.32 1 98.19 147 GLU B C 1
ATOM 3365 O O . GLU B 1 147 ? -15.68 -30.641 -15.375 1 98.19 147 GLU B O 1
ATOM 3370 N N . VAL B 1 148 ? -15.023 -28.922 -14.227 1 98.5 148 VAL B N 1
ATOM 3371 C CA . VAL B 1 148 ? -15.164 -27.969 -15.328 1 98.5 148 VAL B CA 1
ATOM 3372 C C . VAL B 1 148 ? -14.219 -28.344 -16.453 1 98.5 148 VAL B C 1
ATOM 3374 O O . VAL B 1 148 ? -14.594 -28.312 -17.641 1 98.5 148 VAL B O 1
ATOM 3377 N N . ALA B 1 149 ? -13.008 -28.656 -16.094 1 98.38 149 ALA B N 1
ATOM 3378 C CA . ALA B 1 149 ? -12.008 -29.031 -17.078 1 98.38 149 ALA B CA 1
ATOM 3379 C C . ALA B 1 149 ? -12.484 -30.219 -17.922 1 98.38 149 ALA B C 1
ATOM 3381 O O . ALA B 1 149 ? -12.32 -30.234 -19.141 1 98.38 149 ALA B O 1
ATOM 3382 N N . ARG B 1 150 ? -13.031 -31.203 -17.25 1 97.31 150 ARG B N 1
ATOM 3383 C CA . ARG B 1 150 ? -13.57 -32.375 -17.938 1 97.31 150 ARG B CA 1
ATOM 3384 C C . ARG B 1 150 ? -14.695 -31.969 -18.891 1 97.31 150 ARG B C 1
ATOM 3386 O O . ARG B 1 150 ? -14.773 -32.469 -20.016 1 97.31 150 ARG B O 1
ATOM 3393 N N . GLU B 1 151 ? -15.477 -31.141 -18.406 1 97.75 151 GLU B N 1
ATOM 3394 C CA . GLU B 1 151 ? -16.641 -30.719 -19.172 1 97.75 151 GLU B CA 1
ATOM 3395 C C . GLU B 1 151 ? -16.234 -29.953 -20.422 1 97.75 151 GLU B C 1
ATOM 3397 O O . GLU B 1 151 ? -16.828 -30.156 -21.5 1 97.75 151 GLU B O 1
ATOM 3402 N N . VAL B 1 152 ? -15.258 -29.125 -20.344 1 97.81 152 VAL B N 1
ATOM 3403 C CA . VAL B 1 152 ? -14.922 -28.266 -21.469 1 97.81 152 VAL B CA 1
ATOM 3404 C C . VAL B 1 152 ? -13.781 -28.891 -22.281 1 97.81 152 VAL B C 1
ATOM 3406 O O . VAL B 1 152 ? -13.391 -28.375 -23.328 1 97.81 152 VAL B O 1
ATOM 3409 N N . GLY B 1 153 ? -13.211 -29.969 -21.781 1 97.62 153 GLY B N 1
ATOM 3410 C CA . GLY B 1 153 ? -12.156 -30.672 -22.484 1 97.62 153 GLY B CA 1
ATOM 3411 C C . GLY B 1 153 ? -10.797 -30.016 -22.344 1 97.62 153 GLY B C 1
ATOM 3412 O O . GLY B 1 153 ? -10.008 -30.016 -23.297 1 97.62 153 GLY B O 1
ATOM 3413 N N . ALA B 1 154 ? -10.57 -29.406 -21.25 1 98.38 154 ALA B N 1
ATOM 3414 C CA . ALA B 1 154 ? -9.297 -28.734 -21 1 98.38 154 ALA B CA 1
ATOM 3415 C C . ALA B 1 154 ? -8.398 -29.578 -20.109 1 98.38 154 ALA B C 1
ATOM 3417 O O . ALA B 1 154 ? -8.883 -30.328 -19.25 1 98.38 154 ALA B O 1
ATOM 3418 N N . SER B 1 155 ? -7.094 -29.516 -20.328 1 98.44 155 SER B N 1
ATOM 3419 C CA . SER B 1 155 ? -6.156 -30.078 -19.359 1 98.44 155 SER B CA 1
ATOM 3420 C C . SER B 1 155 ? -6.059 -29.203 -18.109 1 98.44 155 SER B C 1
ATOM 3422 O O . SER B 1 155 ? -6.496 -28.047 -18.109 1 98.44 155 SER B O 1
ATOM 3424 N N . LEU B 1 156 ? -5.527 -29.812 -17.016 1 98.69 156 LEU B N 1
ATOM 3425 C CA . LEU B 1 156 ? -5.551 -29.125 -15.719 1 98.69 156 LEU B CA 1
ATOM 3426 C C . LEU B 1 156 ? -4.199 -29.234 -15.023 1 98.69 156 LEU B C 1
ATOM 3428 O O . LEU B 1 156 ? -3.572 -30.297 -15.039 1 98.69 156 LEU B O 1
ATOM 3432 N N . SER B 1 157 ? -3.73 -28.125 -14.523 1 98.88 157 SER B N 1
ATOM 3433 C CA . SER B 1 157 ? -2.559 -28.125 -13.656 1 98.88 157 SER B CA 1
ATOM 3434 C C . SER B 1 157 ? -2.857 -27.438 -12.328 1 98.88 157 SER B C 1
ATOM 3436 O O . SER B 1 157 ? -3.734 -26.562 -12.258 1 98.88 157 SER B O 1
ATOM 3438 N N . VAL B 1 158 ? -2.115 -27.812 -11.273 1 98.75 158 VAL B N 1
ATOM 3439 C CA . VAL B 1 158 ? -2.312 -27.266 -9.938 1 98.75 158 VAL B CA 1
ATOM 3440 C C . VAL B 1 158 ? -0.962 -26.891 -9.328 1 98.75 158 VAL B C 1
ATOM 3442 O O . VAL B 1 158 ? -0.012 -27.672 -9.375 1 98.75 158 VAL B O 1
ATOM 3445 N N . ASP B 1 159 ? -0.882 -25.703 -8.891 1 98.38 159 ASP B N 1
ATOM 3446 C CA . ASP B 1 159 ? 0.156 -25.219 -7.992 1 98.38 159 ASP B CA 1
ATOM 3447 C C . ASP B 1 159 ? -0.45 -24.656 -6.703 1 98.38 159 ASP B C 1
ATOM 3449 O O . ASP B 1 159 ? -0.684 -23.453 -6.59 1 98.38 159 ASP B O 1
ATOM 3453 N N . GLY B 1 160 ? -0.623 -25.516 -5.754 1 95.94 160 GLY B N 1
ATOM 3454 C CA . GLY B 1 160 ? -1.396 -25.172 -4.57 1 95.94 160 GLY B CA 1
ATOM 3455 C C . GLY B 1 160 ? -0.578 -24.469 -3.502 1 95.94 160 GLY B C 1
ATOM 3456 O O . GLY B 1 160 ? -1.129 -23.953 -2.527 1 95.94 160 GLY B O 1
ATOM 3457 N N . GLY B 1 161 ? 0.728 -24.5 -3.688 1 93.94 161 GLY B N 1
ATOM 3458 C CA . GLY B 1 161 ? 1.608 -23.812 -2.758 1 93.94 161 GLY B CA 1
ATOM 3459 C C . GLY B 1 161 ? 1.687 -24.484 -1.401 1 93.94 161 GLY B C 1
ATOM 3460 O O . GLY B 1 161 ? 1.3 -25.641 -1.255 1 93.94 161 GLY B O 1
ATOM 3461 N N . THR B 1 162 ? 2.223 -23.688 -0.457 1 91.12 162 THR B N 1
ATOM 3462 C CA . THR B 1 162 ? 2.424 -24.188 0.903 1 91.12 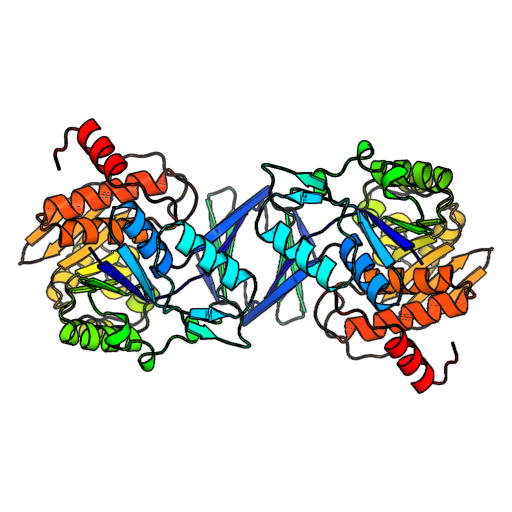162 THR B CA 1
ATOM 3463 C C . THR B 1 162 ? 1.085 -24.484 1.574 1 91.12 162 THR B C 1
ATOM 3465 O O . THR B 1 162 ? 0.976 -25.422 2.367 1 91.12 162 THR B O 1
ATOM 3468 N N . ALA B 1 163 ? 0.114 -23.703 1.22 1 91.19 163 ALA B N 1
ATOM 3469 C CA . ALA B 1 163 ? -1.21 -23.859 1.812 1 91.19 163 ALA B CA 1
ATOM 3470 C C . ALA B 1 163 ? -1.771 -25.25 1.518 1 91.19 163 ALA B C 1
ATOM 3472 O O . ALA B 1 163 ? -2.402 -25.875 2.379 1 91.19 163 ALA B O 1
ATOM 3473 N N . LEU B 1 164 ? -1.588 -25.688 0.353 1 95.06 164 LEU B N 1
ATOM 3474 C CA . LEU B 1 164 ? -2.049 -27.031 -0.01 1 95.06 164 LEU B CA 1
ATOM 3475 C C . LEU B 1 164 ? -1.184 -28.094 0.645 1 95.06 164 LEU B C 1
ATOM 3477 O O . LEU B 1 164 ? -1.703 -29.062 1.209 1 95.06 164 LEU B O 1
ATOM 3481 N N . ALA B 1 165 ? 0.08 -27.906 0.57 1 94.31 165 ALA B N 1
ATOM 3482 C CA . ALA B 1 165 ? 1.021 -28.891 1.108 1 94.31 165 ALA B CA 1
ATOM 3483 C C . ALA B 1 165 ? 0.78 -29.109 2.598 1 94.31 165 ALA B C 1
ATOM 3485 O O . ALA B 1 165 ? 0.913 -30.234 3.088 1 94.31 165 ALA B O 1
ATOM 3486 N N . LYS B 1 166 ? 0.416 -28.109 3.256 1 94.62 166 LYS B N 1
ATOM 3487 C CA . LYS B 1 166 ? 0.223 -28.172 4.703 1 94.62 166 LYS B CA 1
ATOM 3488 C C . LYS B 1 166 ? -0.983 -29.031 5.062 1 94.62 166 LYS B C 1
ATOM 3490 O O . LYS B 1 166 ? -1.109 -29.484 6.199 1 94.62 166 LYS B O 1
ATOM 3495 N N . LYS B 1 167 ? -1.863 -29.297 4.164 1 95.5 167 LYS B N 1
ATOM 3496 C CA . LYS B 1 167 ? -3.082 -30.047 4.441 1 95.5 167 LYS B CA 1
ATOM 3497 C C . LYS B 1 167 ? -2.783 -31.531 4.605 1 95.5 167 LYS B C 1
ATOM 3499 O O . LYS B 1 167 ? -3.598 -32.281 5.156 1 95.5 167 LYS B O 1
ATOM 3504 N N . GLY B 1 168 ? -1.665 -31.969 4.02 1 95.44 168 GLY B N 1
ATOM 3505 C CA . GLY B 1 168 ? -1.275 -33.375 4.172 1 95.44 168 GLY B CA 1
ATOM 3506 C C . GLY B 1 168 ? -1.715 -34.25 3.014 1 95.44 168 GLY B C 1
ATOM 3507 O O . GLY B 1 168 ? -2.604 -33.875 2.246 1 95.44 168 GLY B O 1
ATOM 3508 N N . LEU B 1 169 ? -1.112 -35.375 2.971 1 95.31 169 LEU B N 1
ATOM 3509 C CA . LEU B 1 169 ? -1.266 -36.281 1.834 1 95.31 169 LEU B CA 1
ATOM 3510 C C . LEU B 1 169 ? -2.697 -36.812 1.739 1 95.31 169 LEU B C 1
ATOM 3512 O O . LEU B 1 169 ? -3.213 -37 0.64 1 95.31 169 LEU B O 1
ATOM 3516 N N . ASP B 1 170 ? -3.338 -36.969 2.852 1 96 170 ASP B N 1
ATOM 3517 C CA . ASP B 1 170 ? -4.684 -37.531 2.891 1 96 170 ASP B CA 1
ATOM 3518 C C . ASP B 1 170 ? -5.688 -36.625 2.219 1 96 170 ASP B C 1
ATOM 3520 O O . ASP B 1 170 ? -6.695 -37.062 1.667 1 96 170 ASP B O 1
ATOM 3524 N N . ILE B 1 171 ? -5.355 -35.344 2.279 1 96.94 171 ILE B N 1
ATOM 3525 C CA . ILE B 1 171 ? -6.246 -34.344 1.705 1 96.94 171 ILE B CA 1
ATOM 3526 C C . ILE B 1 171 ? -5.805 -34.031 0.281 1 96.94 171 ILE B C 1
ATOM 3528 O O . ILE B 1 171 ? -6.633 -33.906 -0.621 1 96.94 171 ILE B O 1
ATOM 3532 N N . VAL B 1 172 ? -4.582 -34 0.053 1 97.62 172 VAL B N 1
ATOM 3533 C CA . VAL B 1 172 ? -4.023 -33.562 -1.221 1 97.62 172 VAL B CA 1
ATOM 3534 C C . VAL B 1 172 ? -4.227 -34.625 -2.275 1 97.62 172 VAL B C 1
ATOM 3536 O O . VAL B 1 172 ? -4.582 -34.344 -3.42 1 97.62 172 VAL B O 1
ATOM 3539 N N . ARG B 1 173 ? -4.027 -35.844 -1.947 1 96.62 173 ARG B N 1
ATOM 3540 C CA . ARG B 1 173 ? -4.074 -36.969 -2.885 1 96.62 173 ARG B CA 1
ATOM 3541 C C . ARG B 1 173 ? -5.402 -37 -3.629 1 96.62 173 ARG B C 1
ATOM 3543 O O . ARG B 1 173 ? -5.438 -36.938 -4.859 1 96.62 173 ARG B O 1
ATOM 3550 N N . PRO B 1 174 ? -6.496 -37 -2.895 1 96.38 174 PRO B N 1
ATOM 3551 C CA . PRO B 1 174 ? -7.762 -37.031 -3.629 1 96.38 174 PRO B CA 1
ATOM 3552 C C . PRO B 1 174 ? -8.039 -35.719 -4.371 1 96.38 174 PRO B C 1
ATOM 3554 O O . PRO B 1 174 ? -8.688 -35.719 -5.418 1 96.38 174 PRO B O 1
ATOM 3557 N N . ALA B 1 175 ? -7.574 -34.656 -3.918 1 97.25 175 ALA B N 1
ATOM 3558 C CA . ALA B 1 175 ? -7.824 -33.344 -4.52 1 97.25 175 ALA B CA 1
ATOM 3559 C C . ALA B 1 175 ? -7.133 -33.219 -5.875 1 97.25 175 ALA B C 1
ATOM 3561 O O . ALA B 1 175 ? -7.656 -32.562 -6.793 1 97.25 175 ALA B O 1
ATOM 3562 N N . VAL B 1 176 ? -6.004 -33.875 -6.02 1 97.62 176 VAL B N 1
ATOM 3563 C CA . VAL B 1 176 ? -5.211 -33.625 -7.223 1 97.62 176 VAL B CA 1
ATOM 3564 C C . VAL B 1 176 ? -5.223 -34.875 -8.117 1 97.62 176 VAL B C 1
ATOM 3566 O O . VAL B 1 176 ? -4.57 -34.906 -9.164 1 97.62 176 VAL B O 1
ATOM 3569 N N . GLU B 1 177 ? -5.902 -35.906 -7.672 1 96.5 177 GLU B N 1
ATOM 3570 C CA . GLU B 1 177 ? -5.996 -37.125 -8.484 1 96.5 177 GLU B CA 1
ATOM 3571 C C . GLU B 1 177 ? -6.535 -36.812 -9.883 1 96.5 177 GLU B C 1
ATOM 3573 O O . GLU B 1 177 ? -7.566 -36.156 -10.016 1 96.5 177 GLU B O 1
ATOM 3578 N N . GLY B 1 178 ? -5.785 -37.219 -10.875 1 95.56 178 GLY B N 1
ATOM 3579 C CA . GLY B 1 178 ? -6.254 -37.062 -12.242 1 95.56 178 GLY B CA 1
ATOM 3580 C C . GLY B 1 178 ? -5.805 -35.75 -12.867 1 95.56 178 GLY B C 1
ATOM 3581 O O . GLY B 1 178 ? -6 -35.531 -14.062 1 95.56 178 GLY B O 1
ATOM 3582 N N . VAL B 1 179 ? -5.23 -34.906 -12.125 1 97.69 179 VAL B N 1
ATOM 3583 C CA . VAL B 1 179 ? -4.707 -33.656 -12.672 1 97.69 179 VAL B CA 1
ATOM 3584 C C . VAL B 1 179 ? -3.568 -33.938 -13.641 1 97.69 179 VAL B C 1
ATOM 3586 O O . VAL B 1 179 ? -2.811 -34.906 -13.445 1 97.69 179 VAL B O 1
ATOM 3589 N N . ASP B 1 180 ? -3.469 -33.156 -14.68 1 97.88 180 ASP B N 1
ATOM 3590 C CA . ASP B 1 180 ? -2.469 -33.438 -15.703 1 97.88 180 ASP B CA 1
ATOM 3591 C C . ASP B 1 180 ? -1.066 -33.094 -15.219 1 97.88 180 ASP B C 1
ATOM 3593 O O . ASP B 1 180 ? -0.111 -33.812 -15.469 1 97.88 180 ASP B O 1
ATOM 3597 N N . VAL B 1 181 ? -0.926 -31.969 -14.594 1 98.38 181 VAL B N 1
ATOM 3598 C CA . VAL B 1 181 ? 0.375 -31.531 -14.094 1 98.38 181 VAL B CA 1
ATOM 3599 C C . VAL B 1 181 ? 0.224 -30.969 -12.688 1 98.38 181 VAL B C 1
ATOM 3601 O O . VAL B 1 181 ? -0.627 -30.109 -12.445 1 98.38 181 VAL B O 1
ATOM 3604 N N . LEU B 1 182 ? 0.999 -31.406 -11.742 1 98.38 182 LEU B N 1
ATOM 3605 C CA . LEU B 1 182 ? 1.08 -30.891 -10.375 1 98.38 182 LEU B CA 1
ATOM 3606 C C . LEU B 1 182 ? 2.443 -30.25 -10.117 1 98.38 182 LEU B C 1
ATOM 3608 O O . LEU B 1 182 ? 3.477 -30.906 -10.297 1 98.38 182 LEU B O 1
ATOM 3612 N N . PHE B 1 183 ? 2.404 -29.016 -9.703 1 98.44 183 PHE B N 1
ATOM 3613 C CA . PHE B 1 183 ? 3.637 -28.297 -9.414 1 98.44 183 PHE B CA 1
ATOM 3614 C C . PHE B 1 183 ? 3.84 -28.156 -7.906 1 98.44 183 PHE B C 1
ATOM 3616 O O . PHE B 1 183 ? 2.877 -27.969 -7.16 1 98.44 183 PHE B O 1
ATOM 3623 N N . MET B 1 184 ? 5.059 -28.203 -7.469 1 96.81 184 MET B N 1
ATOM 3624 C CA . MET B 1 184 ? 5.457 -27.875 -6.102 1 96.81 184 MET B CA 1
ATOM 3625 C C . MET B 1 184 ? 6.938 -27.516 -6.039 1 96.81 184 MET B C 1
ATOM 3627 O O . MET B 1 184 ? 7.695 -27.812 -6.961 1 96.81 184 MET B O 1
ATOM 3631 N N . ASN B 1 185 ? 7.27 -26.781 -5.023 1 95.06 185 ASN B N 1
ATOM 3632 C CA . ASN B 1 185 ? 8.695 -26.578 -4.797 1 95.06 185 ASN B CA 1
ATOM 3633 C C . ASN B 1 185 ? 9.258 -27.594 -3.799 1 95.06 185 ASN B C 1
ATOM 3635 O O . ASN B 1 185 ? 8.508 -28.406 -3.248 1 95.06 185 ASN B O 1
ATOM 3639 N N . GLN B 1 186 ? 10.547 -27.547 -3.617 1 94 186 GLN B N 1
ATOM 3640 C CA . GLN B 1 186 ? 11.219 -28.531 -2.781 1 94 186 GLN B CA 1
ATOM 3641 C C . GLN B 1 186 ? 10.688 -28.5 -1.352 1 94 186 GLN B C 1
ATOM 3643 O O . GLN B 1 186 ? 10.492 -29.547 -0.73 1 94 186 GLN B O 1
ATOM 3648 N N . ALA B 1 187 ? 10.469 -27.344 -0.778 1 92.56 187 ALA B N 1
ATOM 3649 C CA . ALA B 1 187 ? 9.961 -27.234 0.588 1 92.56 187 ALA B CA 1
ATOM 3650 C C . ALA B 1 187 ? 8.57 -27.828 0.716 1 92.56 187 ALA B C 1
ATOM 3652 O O . ALA B 1 187 ? 8.273 -28.531 1.688 1 92.56 187 ALA B O 1
ATOM 3653 N N . GLU B 1 188 ? 7.762 -27.578 -0.226 1 94.69 188 GLU B N 1
ATOM 3654 C CA . GLU B 1 188 ? 6.402 -28.094 -0.257 1 94.69 188 GLU B CA 1
ATOM 3655 C C . GLU B 1 188 ? 6.398 -29.609 -0.409 1 94.69 188 GLU B C 1
ATOM 3657 O O . GLU B 1 188 ? 5.633 -30.312 0.259 1 94.69 188 GLU B O 1
ATOM 3662 N N . ALA B 1 189 ? 7.266 -30.094 -1.258 1 95.19 189 ALA B N 1
ATOM 3663 C CA . ALA B 1 189 ? 7.379 -31.531 -1.46 1 95.19 189 ALA B CA 1
ATOM 3664 C C . ALA B 1 189 ? 7.809 -32.25 -0.174 1 95.19 189 ALA B C 1
ATOM 3666 O O . ALA B 1 189 ? 7.234 -33.25 0.2 1 95.19 189 ALA B O 1
ATOM 3667 N N . ARG B 1 190 ? 8.789 -31.656 0.441 1 94.75 190 ARG B N 1
ATOM 3668 C CA . ARG B 1 190 ? 9.266 -32.219 1.698 1 94.75 190 ARG B CA 1
ATOM 3669 C C . ARG B 1 190 ? 8.164 -32.219 2.756 1 94.75 190 ARG B C 1
ATOM 3671 O O . ARG B 1 190 ? 7.984 -33.188 3.48 1 94.75 190 ARG B O 1
ATOM 3678 N N . LEU B 1 191 ? 7.473 -31.141 2.789 1 93.88 191 LEU B N 1
ATOM 3679 C CA . LEU B 1 191 ? 6.383 -30.984 3.746 1 93.88 191 LEU B CA 1
ATOM 3680 C C . LEU B 1 191 ? 5.289 -32.031 3.496 1 93.88 191 LEU B C 1
ATOM 3682 O O . LEU B 1 191 ? 4.828 -32.688 4.43 1 93.88 191 LEU B O 1
ATOM 3686 N N . LEU B 1 192 ? 4.887 -32.156 2.305 1 94.75 192 LEU B N 1
ATOM 3687 C CA . LEU B 1 192 ? 3.805 -33.062 1.941 1 94.75 192 LEU B CA 1
ATOM 3688 C C . LEU B 1 192 ? 4.227 -34.531 2.121 1 94.75 192 LEU B C 1
ATOM 3690 O O . LEU B 1 192 ? 3.439 -35.344 2.58 1 94.75 192 LEU B O 1
ATOM 3694 N N . ALA B 1 193 ? 5.426 -34.812 1.802 1 94.12 193 ALA B N 1
ATOM 3695 C CA . ALA B 1 193 ? 5.93 -36.188 1.854 1 94.12 193 ALA B CA 1
ATOM 3696 C C . ALA B 1 193 ? 6.316 -36.562 3.279 1 94.12 193 ALA B C 1
ATOM 3698 O O . ALA B 1 193 ? 6.465 -37.75 3.588 1 94.12 193 ALA B O 1
ATOM 3699 N N . GLY B 1 194 ? 6.492 -35.594 4.117 1 92 194 GLY B N 1
ATOM 3700 C CA . GLY B 1 194 ? 6.996 -35.875 5.453 1 92 194 GLY B CA 1
ATOM 3701 C C . GLY B 1 194 ? 8.438 -36.344 5.457 1 92 194 GLY B C 1
ATOM 3702 O O . GLY B 1 194 ? 8.781 -37.281 6.184 1 92 194 GLY B O 1
ATOM 3703 N N . SER B 1 195 ? 9.164 -35.875 4.539 1 87.81 195 SER B N 1
ATOM 3704 C CA . SER B 1 195 ? 10.562 -36.281 4.41 1 87.81 195 SER B CA 1
ATOM 3705 C C . SER B 1 195 ? 11.484 -35.062 4.359 1 87.81 195 SER B C 1
ATOM 3707 O O . SER B 1 195 ? 11.102 -34 3.861 1 87.81 195 SER B O 1
ATOM 3709 N N . HIS B 1 196 ? 12.711 -35.281 4.84 1 86.94 196 HIS B N 1
ATOM 3710 C CA . HIS B 1 196 ? 13.664 -34.188 4.855 1 86.94 196 HIS B CA 1
ATOM 3711 C C . HIS B 1 196 ? 14.523 -34.188 3.594 1 86.94 196 HIS B C 1
ATOM 3713 O O . HIS B 1 196 ? 15.148 -33.156 3.266 1 86.94 196 HIS B O 1
ATOM 3719 N N . ASP B 1 197 ? 14.516 -35.25 2.908 1 87.62 197 ASP B N 1
ATOM 3720 C CA . ASP B 1 197 ? 15.32 -35.375 1.698 1 87.62 197 ASP B CA 1
ATOM 3721 C C . ASP B 1 197 ? 14.477 -35.125 0.449 1 87.62 197 ASP B C 1
ATOM 3723 O O . ASP B 1 197 ? 13.406 -35.75 0.299 1 87.62 197 ASP B O 1
ATOM 3727 N N . HIS B 1 198 ? 14.984 -34.25 -0.428 1 85.25 198 HIS B N 1
ATOM 3728 C CA . HIS B 1 198 ? 14.188 -33.875 -1.591 1 85.25 198 HIS B CA 1
ATOM 3729 C C . HIS B 1 198 ? 14.031 -35.062 -2.551 1 85.25 198 HIS B C 1
ATOM 3731 O O . HIS B 1 198 ? 12.961 -35.25 -3.131 1 85.25 198 HIS B O 1
ATOM 3737 N N . ARG B 1 199 ? 15.039 -35.844 -2.75 1 86.19 199 ARG B N 1
ATOM 3738 C CA . ARG B 1 199 ? 14.961 -36.969 -3.67 1 86.19 199 ARG B CA 1
ATOM 3739 C C . ARG B 1 199 ? 13.93 -38 -3.201 1 86.19 199 ARG B C 1
ATOM 3741 O O . ARG B 1 199 ? 13.102 -38.469 -3.99 1 86.19 199 ARG B O 1
ATOM 3748 N N . THR B 1 200 ? 14.039 -38.312 -1.947 1 89.94 200 THR B N 1
ATOM 3749 C CA . THR B 1 200 ? 13.094 -39.25 -1.371 1 89.94 200 THR B CA 1
ATOM 3750 C C . THR B 1 200 ? 11.672 -38.688 -1.424 1 89.94 200 THR B C 1
ATOM 3752 O O . THR B 1 200 ? 10.719 -39.438 -1.66 1 89.94 200 THR B O 1
ATOM 3755 N N . ALA B 1 201 ? 11.555 -37.469 -1.206 1 92.19 201 ALA B N 1
ATOM 3756 C CA . ALA B 1 201 ? 10.242 -36.844 -1.222 1 92.19 201 ALA B CA 1
ATOM 3757 C C . ALA B 1 201 ? 9.602 -36.938 -2.604 1 92.19 201 ALA B C 1
ATOM 3759 O O . ALA B 1 201 ? 8.43 -37.312 -2.725 1 92.19 201 ALA B O 1
ATOM 3760 N N . VAL B 1 202 ? 10.359 -36.625 -3.607 1 89.81 202 VAL B N 1
ATOM 3761 C CA . VAL B 1 202 ? 9.859 -36.625 -4.98 1 89.81 202 VAL B CA 1
ATOM 3762 C C . VAL B 1 202 ? 9.445 -38.062 -5.367 1 89.81 202 VAL B C 1
ATOM 3764 O O . VAL B 1 202 ? 8.383 -38.25 -5.961 1 89.81 202 VAL B O 1
ATOM 3767 N N . GLU B 1 203 ? 10.258 -38.969 -5.027 1 89.19 203 GLU B N 1
ATOM 3768 C CA . GLU B 1 203 ? 9.977 -40.375 -5.344 1 89.19 203 GLU B CA 1
ATOM 3769 C C . GLU B 1 203 ? 8.711 -40.844 -4.641 1 89.19 203 GLU B C 1
ATOM 3771 O O . GLU B 1 203 ? 7.875 -41.531 -5.246 1 89.19 203 GLU B O 1
ATOM 3776 N N . LYS B 1 204 ? 8.68 -40.531 -3.42 1 92.31 204 LYS B N 1
ATOM 3777 C CA . LYS B 1 204 ? 7.5 -40.906 -2.648 1 92.31 204 LYS B CA 1
ATOM 3778 C C . LYS B 1 204 ? 6.23 -40.312 -3.244 1 92.31 204 LYS B C 1
ATOM 3780 O O . LYS B 1 204 ? 5.234 -41 -3.434 1 92.31 204 LYS B O 1
ATOM 3785 N N . LEU B 1 205 ? 6.262 -39.062 -3.486 1 94.75 205 LEU B N 1
ATOM 3786 C CA . LEU B 1 205 ? 5.09 -38.375 -4.016 1 94.75 205 LEU B CA 1
ATOM 3787 C C . LEU B 1 205 ? 4.73 -38.906 -5.402 1 94.75 205 LEU B C 1
ATOM 3789 O O . LEU B 1 205 ? 3.553 -39 -5.746 1 94.75 205 LEU B O 1
ATOM 3793 N N . ALA B 1 206 ? 5.758 -39.188 -6.184 1 90.31 206 ALA B N 1
ATOM 3794 C CA . ALA B 1 206 ? 5.543 -39.75 -7.52 1 90.31 206 ALA B CA 1
ATOM 3795 C C . ALA B 1 206 ? 4.75 -41.062 -7.449 1 90.31 206 ALA B C 1
ATOM 3797 O O . ALA B 1 206 ? 3.939 -41.344 -8.336 1 90.31 206 ALA B O 1
ATOM 3798 N N . ARG B 1 207 ? 4.977 -41.75 -6.434 1 89 207 ARG B N 1
ATOM 3799 C CA . ARG B 1 207 ? 4.309 -43.062 -6.254 1 89 207 ARG B CA 1
ATOM 3800 C C . ARG B 1 207 ? 2.91 -42.875 -5.672 1 89 207 ARG B C 1
ATOM 3802 O O . ARG B 1 207 ? 1.981 -43.594 -6.035 1 89 207 ARG B O 1
ATOM 3809 N N . GLU B 1 208 ? 2.822 -41.906 -4.867 1 92.62 208 GLU B N 1
ATOM 3810 C CA . GLU B 1 208 ? 1.606 -41.781 -4.066 1 92.62 208 GLU B CA 1
ATOM 3811 C C . GLU B 1 208 ? 0.56 -40.938 -4.781 1 92.62 208 GLU B C 1
ATOM 3813 O O . GLU B 1 208 ? -0.642 -41.125 -4.57 1 92.62 208 GLU B O 1
ATOM 3818 N N . LEU B 1 209 ? 1.009 -40.031 -5.535 1 94.19 209 LEU B N 1
ATOM 3819 C CA . LEU B 1 209 ? 0.077 -39.125 -6.199 1 94.19 209 LEU B CA 1
ATOM 3820 C C . LEU B 1 209 ? -0.26 -39.625 -7.602 1 94.19 209 LEU B C 1
ATOM 3822 O O . LEU B 1 209 ? 0.637 -39.969 -8.367 1 94.19 209 LEU B O 1
ATOM 3826 N N . ARG B 1 210 ? -1.478 -39.781 -7.969 1 93.5 210 ARG B N 1
ATOM 3827 C CA . ARG B 1 210 ? -1.934 -40.25 -9.273 1 93.5 210 ARG B CA 1
ATOM 3828 C C . ARG B 1 210 ? -2.229 -39.062 -10.195 1 93.5 210 ARG B C 1
ATOM 3830 O O . ARG B 1 210 ? -3.385 -38.812 -10.547 1 93.5 210 ARG B O 1
ATOM 3837 N N . VAL B 1 211 ? -1.175 -38.375 -10.602 1 96.25 211 VAL B N 1
ATOM 3838 C CA . VAL B 1 211 ? -1.253 -37.25 -11.508 1 96.25 211 VAL B CA 1
ATOM 3839 C C . VAL B 1 211 ? -0.521 -37.562 -12.812 1 96.25 211 VAL B C 1
ATOM 3841 O O . VAL B 1 211 ? 0.192 -38.562 -12.891 1 96.25 211 VAL B O 1
ATOM 3844 N N . GLY B 1 212 ? -0.773 -36.844 -13.844 1 95.81 212 GLY B N 1
ATOM 3845 C CA . GLY B 1 212 ? -0.061 -37.031 -15.094 1 95.81 212 GLY B CA 1
ATOM 3846 C C . GLY B 1 212 ? 1.433 -36.781 -14.977 1 95.81 212 GLY B C 1
ATOM 3847 O O . GLY B 1 212 ? 2.232 -37.688 -15.234 1 95.81 212 GLY B O 1
ATOM 3848 N N . GLU B 1 213 ? 1.806 -35.625 -14.555 1 97 213 GLU B N 1
ATOM 3849 C CA . GLU B 1 213 ? 3.189 -35.25 -14.297 1 97 213 GLU B CA 1
ATOM 3850 C C . GLU B 1 213 ? 3.32 -34.531 -12.945 1 97 213 GLU B C 1
ATOM 3852 O O . GLU B 1 213 ? 2.52 -33.656 -12.625 1 97 213 GLU B O 1
ATOM 3857 N N . LEU B 1 214 ? 4.25 -35 -12.172 1 97.25 214 LEU B N 1
ATOM 3858 C CA . LEU B 1 214 ? 4.668 -34.281 -10.969 1 97.25 214 LEU B CA 1
ATOM 3859 C C . LEU B 1 214 ? 5.941 -33.469 -11.227 1 97.25 214 LEU B C 1
ATOM 3861 O O . LEU B 1 214 ? 6.973 -34.031 -11.586 1 97.25 214 LEU B O 1
ATOM 3865 N N . VAL B 1 215 ? 5.816 -32.188 -11.094 1 98 215 VAL B N 1
ATOM 3866 C CA . VAL B 1 215 ? 6.957 -31.312 -11.359 1 98 215 VAL B CA 1
ATOM 3867 C C . VAL B 1 215 ? 7.383 -30.609 -10.07 1 98 215 VAL B C 1
ATOM 3869 O O . VAL B 1 215 ? 6.57 -29.953 -9.422 1 98 215 VAL B O 1
ATOM 3872 N N . VAL B 1 216 ? 8.672 -30.703 -9.719 1 97.19 216 VAL B N 1
ATOM 3873 C CA . VAL B 1 216 ? 9.195 -30.141 -8.477 1 97.19 216 VAL B CA 1
ATOM 3874 C C . VAL B 1 216 ? 10.383 -29.234 -8.781 1 97.19 216 VAL B C 1
ATOM 3876 O O . VAL B 1 216 ? 11.375 -29.672 -9.375 1 97.19 216 VAL B O 1
ATOM 3879 N N . THR B 1 217 ? 10.234 -27.969 -8.422 1 96.94 217 THR B N 1
ATOM 3880 C CA . THR B 1 217 ? 11.359 -27.047 -8.523 1 96.94 217 THR B CA 1
ATOM 3881 C C . THR B 1 217 ? 12.289 -27.203 -7.32 1 96.94 217 THR B C 1
ATOM 3883 O O . THR B 1 217 ? 11.828 -27.328 -6.188 1 96.94 217 THR B O 1
ATOM 3886 N N . LEU B 1 218 ? 13.609 -27.219 -7.547 1 93.94 218 LEU B N 1
ATOM 3887 C CA . LEU B 1 218 ? 14.594 -27.531 -6.516 1 93.94 218 LEU B CA 1
ATOM 3888 C C . LEU B 1 218 ? 15.539 -26.359 -6.289 1 93.94 218 LEU B C 1
ATOM 3890 O O . LEU B 1 218 ? 16.703 -26.547 -5.961 1 93.94 218 LEU B O 1
ATOM 3894 N N . GLY B 1 219 ? 15.102 -25.141 -6.582 1 90.69 219 GLY B N 1
ATOM 3895 C CA . GLY B 1 219 ? 15.93 -23.969 -6.414 1 90.69 219 GLY B CA 1
ATOM 3896 C C . GLY B 1 219 ? 17.219 -24.016 -7.223 1 90.69 219 GLY B C 1
ATOM 3897 O O . GLY B 1 219 ? 17.188 -24.25 -8.438 1 90.69 219 GLY B O 1
ATOM 3898 N N . ALA B 1 220 ? 18.359 -23.922 -6.492 1 90.38 220 ALA B N 1
ATOM 3899 C CA . ALA B 1 220 ? 19.656 -23.891 -7.133 1 90.38 220 ALA B CA 1
A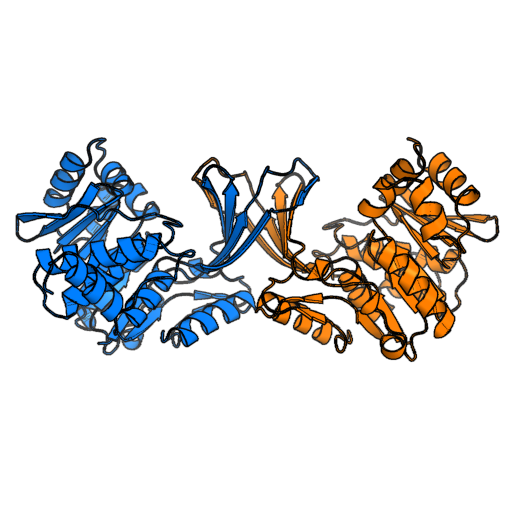TOM 3900 C C . ALA B 1 220 ? 20.031 -25.25 -7.707 1 90.38 220 ALA B C 1
ATOM 3902 O O . ALA B 1 220 ? 20.969 -25.375 -8.5 1 90.38 220 ALA B O 1
ATOM 3903 N N . ARG B 1 221 ? 19.25 -26.25 -7.434 1 92.44 221 ARG B N 1
ATOM 3904 C CA . ARG B 1 221 ? 19.531 -27.594 -7.926 1 92.44 221 ARG B CA 1
ATOM 3905 C C . ARG B 1 221 ? 18.734 -27.891 -9.195 1 92.44 221 ARG B C 1
ATOM 3907 O O . ARG B 1 221 ? 18.844 -28.984 -9.758 1 92.44 221 ARG B O 1
ATOM 3914 N N . GLY B 1 222 ? 17.906 -26.953 -9.617 1 95.75 222 GLY B N 1
ATOM 3915 C CA . GLY B 1 222 ? 17.156 -27.141 -10.852 1 95.75 222 GLY B CA 1
ATOM 3916 C C . GLY B 1 222 ? 15.719 -27.562 -10.625 1 95.75 222 GLY B C 1
ATOM 3917 O O . GLY B 1 222 ? 14.992 -26.938 -9.852 1 95.75 222 GLY B O 1
ATOM 3918 N N . ALA B 1 223 ? 15.312 -28.547 -11.391 1 97.12 223 ALA B N 1
ATOM 3919 C CA . ALA B 1 223 ? 13.938 -29.016 -11.305 1 97.12 223 ALA B CA 1
ATOM 3920 C C . ALA B 1 223 ? 13.836 -30.484 -11.727 1 97.12 223 ALA B C 1
ATOM 3922 O O . ALA B 1 223 ? 14.688 -30.984 -12.461 1 97.12 223 ALA B O 1
ATOM 3923 N N . ALA B 1 224 ? 12.867 -31.109 -11.227 1 96.31 224 ALA B N 1
ATOM 3924 C CA . ALA B 1 224 ? 12.602 -32.5 -11.531 1 96.31 224 ALA B CA 1
ATOM 3925 C C . ALA B 1 224 ? 11.156 -32.688 -11.992 1 96.31 224 ALA B C 1
ATOM 3927 O O . ALA B 1 224 ? 10.258 -31.969 -11.562 1 96.31 224 ALA B O 1
ATOM 3928 N N . ALA B 1 225 ? 10.984 -33.625 -12.891 1 96 225 ALA B N 1
ATOM 3929 C CA . ALA B 1 225 ? 9.656 -34 -13.367 1 96 225 ALA B CA 1
ATOM 3930 C C . ALA B 1 225 ? 9.5 -35.5 -13.367 1 96 225 ALA B C 1
ATOM 3932 O O . ALA B 1 225 ? 10.414 -36.25 -13.75 1 96 225 ALA B O 1
ATOM 3933 N N . TYR B 1 226 ? 8.422 -35.906 -12.828 1 94.44 226 TYR B N 1
ATOM 3934 C CA . TYR B 1 226 ? 8.07 -37.344 -12.844 1 94.44 226 TYR B CA 1
ATOM 3935 C C . TYR B 1 226 ? 6.777 -37.562 -13.617 1 94.44 226 TYR B C 1
ATOM 3937 O O . TYR B 1 226 ? 5.754 -36.938 -13.328 1 94.44 226 TYR B O 1
ATOM 3945 N N . GLY B 1 227 ? 6.805 -38.5 -14.586 1 91.88 227 GLY B N 1
ATOM 3946 C CA . GLY B 1 227 ? 5.664 -38.875 -15.398 1 91.88 227 GLY B CA 1
ATOM 3947 C C . GLY B 1 227 ? 5.938 -40.125 -16.25 1 91.88 227 GLY B C 1
ATOM 3948 O O . GLY B 1 227 ? 7.062 -40.312 -16.703 1 91.88 227 GLY B O 1
ATOM 3949 N N . GLY B 1 228 ? 4.93 -40.875 -16.484 1 87.06 228 GLY B N 1
ATOM 3950 C CA . GLY B 1 228 ? 5.09 -42.062 -17.297 1 87.06 228 GLY B CA 1
ATOM 3951 C C . GLY B 1 228 ? 6.141 -43.031 -16.766 1 87.06 228 GLY B C 1
ATOM 3952 O O . GLY B 1 228 ? 6.871 -43.656 -17.531 1 87.06 228 GLY B O 1
ATOM 3953 N N . GLY B 1 229 ? 6.355 -42.969 -15.469 1 86.06 229 GLY B N 1
ATOM 3954 C CA . GLY B 1 229 ? 7.297 -43.906 -14.836 1 86.06 229 GLY B CA 1
ATOM 3955 C C . GLY B 1 229 ? 8.734 -43.438 -14.93 1 86.06 229 GLY B C 1
ATOM 3956 O O . GLY B 1 229 ? 9.656 -44.156 -14.539 1 86.06 229 GLY B O 1
ATOM 3957 N N . LYS B 1 230 ? 8.922 -42.312 -15.398 1 91.38 230 LYS B N 1
ATOM 3958 C CA . LYS B 1 230 ? 10.273 -41.781 -15.578 1 91.38 230 LYS B CA 1
ATOM 3959 C C . LYS B 1 230 ? 10.492 -40.5 -14.758 1 91.38 230 LYS B C 1
ATOM 3961 O O . LYS B 1 230 ? 9.594 -39.688 -14.656 1 91.38 230 LYS B O 1
ATOM 3966 N N . LEU B 1 231 ? 11.68 -40.469 -14.211 1 92.5 231 LEU B N 1
ATOM 3967 C CA . LEU B 1 231 ? 12.117 -39.281 -13.492 1 92.5 231 LEU B CA 1
ATOM 3968 C C . LEU B 1 231 ? 13.148 -38.5 -14.297 1 92.5 231 LEU B C 1
ATOM 3970 O O . LEU B 1 231 ? 14.156 -39.062 -14.727 1 92.5 231 LEU B O 1
ATOM 3974 N N . LEU B 1 232 ? 12.852 -37.312 -14.547 1 94.94 232 LEU B N 1
ATOM 3975 C CA . LEU B 1 232 ? 13.742 -36.406 -15.273 1 94.94 232 LEU B CA 1
ATOM 3976 C C . LEU B 1 232 ? 14.258 -35.281 -14.359 1 94.94 232 LEU B C 1
ATOM 3978 O O . LEU B 1 232 ? 13.516 -34.781 -13.508 1 94.94 232 LEU B O 1
ATOM 3982 N N . HIS B 1 233 ? 15.492 -34.969 -14.508 1 95.56 233 HIS B N 1
ATOM 3983 C CA . HIS B 1 233 ? 16.094 -33.875 -13.773 1 95.56 233 HIS B CA 1
ATOM 3984 C C . HIS B 1 233 ? 16.875 -32.938 -14.711 1 95.56 233 HIS B C 1
ATOM 3986 O O . HIS B 1 233 ? 17.562 -33.406 -15.609 1 95.56 233 HIS B O 1
ATOM 3992 N N . VAL B 1 234 ? 16.688 -31.688 -14.57 1 96.25 234 VAL B N 1
ATOM 3993 C CA . VAL B 1 234 ? 17.469 -30.672 -15.266 1 96.25 234 VAL B CA 1
ATOM 3994 C C . VAL B 1 234 ? 18.141 -29.75 -14.25 1 96.25 234 VAL B C 1
ATOM 3996 O O . VAL B 1 234 ? 17.484 -29.266 -13.328 1 96.25 234 VAL B O 1
ATOM 3999 N N . ASP B 1 235 ? 19.391 -29.5 -14.414 1 96.06 235 ASP B N 1
ATOM 4000 C CA . ASP B 1 235 ? 20.141 -28.625 -13.516 1 96.06 235 ASP B CA 1
ATOM 4001 C C . ASP B 1 235 ? 19.719 -27.172 -13.695 1 96.06 235 ASP B C 1
ATOM 4003 O O . ASP B 1 235 ? 19.266 -26.781 -14.773 1 96.06 235 ASP B O 1
ATOM 4007 N N . ALA B 1 236 ? 19.891 -26.469 -12.586 1 95.94 236 ALA B N 1
ATOM 4008 C CA . ALA B 1 236 ? 19.625 -25.031 -12.656 1 95.94 236 ALA B CA 1
ATOM 4009 C C . ALA B 1 236 ? 20.672 -24.312 -13.5 1 95.94 236 ALA B C 1
ATOM 4011 O O . ALA B 1 236 ? 21.812 -24.75 -13.578 1 95.94 236 ALA B O 1
ATOM 4012 N N . PHE B 1 237 ? 20.25 -23.234 -14.125 1 96.5 237 PHE B N 1
ATOM 4013 C CA . PHE B 1 237 ? 21.203 -22.344 -14.797 1 96.5 237 PHE B CA 1
ATOM 4014 C C . PHE B 1 237 ? 21.812 -21.359 -13.805 1 96.5 237 PHE B C 1
ATOM 4016 O O . PHE B 1 237 ? 21.125 -20.891 -12.891 1 96.5 237 PHE B O 1
ATOM 4023 N N . ARG B 1 238 ? 23.125 -21.047 -13.883 1 92.81 238 ARG B N 1
ATOM 4024 C CA . ARG B 1 238 ? 23.797 -20.094 -13.008 1 92.81 238 ARG B CA 1
ATOM 4025 C C . ARG B 1 238 ? 23.531 -18.656 -13.453 1 92.81 238 ARG B C 1
ATOM 4027 O O . ARG B 1 238 ? 23.938 -18.266 -14.547 1 92.81 238 ARG B O 1
ATOM 4034 N N . VAL B 1 239 ? 22.781 -17.984 -12.672 1 95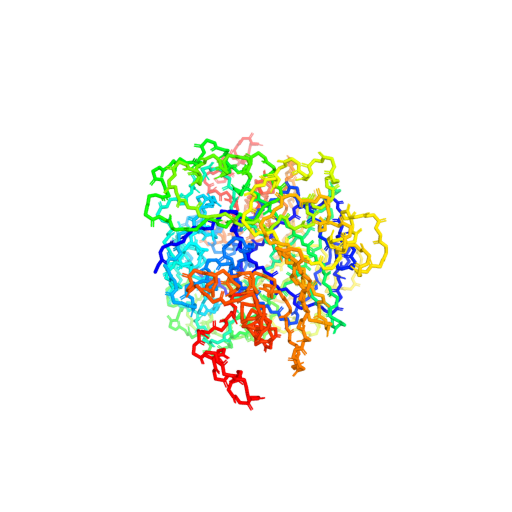.5 239 VAL B N 1
ATOM 4035 C CA . VAL B 1 239 ? 22.5 -16.594 -12.969 1 95.5 239 VAL B CA 1
ATOM 4036 C C . VAL B 1 239 ? 22.656 -15.75 -11.703 1 95.5 239 VAL B C 1
ATOM 4038 O O . VAL B 1 239 ? 22.734 -16.297 -10.602 1 95.5 239 VAL B O 1
ATOM 4041 N N . ASP B 1 240 ? 22.844 -14.438 -11.812 1 94.19 240 ASP B N 1
ATOM 4042 C CA . ASP B 1 240 ? 22.844 -13.508 -10.688 1 94.19 240 ASP B CA 1
ATOM 4043 C C . ASP B 1 240 ? 21.422 -13.133 -10.273 1 94.19 240 ASP B C 1
ATOM 4045 O O . ASP B 1 240 ? 20.859 -12.172 -10.781 1 94.19 240 ASP B O 1
ATOM 4049 N N . ALA B 1 241 ? 20.969 -13.867 -9.305 1 91.69 241 ALA B N 1
ATOM 4050 C CA . ALA B 1 241 ? 19.578 -13.695 -8.883 1 91.69 241 ALA B CA 1
ATOM 4051 C C . ALA B 1 241 ? 19.391 -12.367 -8.148 1 91.69 241 ALA B C 1
ATOM 4053 O O . ALA B 1 241 ? 20.188 -12.016 -7.277 1 91.69 241 ALA B O 1
ATOM 4054 N N . VAL B 1 242 ? 18.375 -11.656 -8.531 1 88.69 242 VAL B N 1
ATOM 4055 C CA . VAL B 1 242 ? 18.016 -10.375 -7.93 1 88.69 242 VAL B CA 1
ATOM 4056 C C . VAL B 1 242 ? 16.75 -10.539 -7.094 1 88.69 242 VAL B C 1
ATOM 4058 O O . VAL B 1 242 ? 16.656 -10 -5.988 1 88.69 242 VAL B O 1
ATOM 4061 N N . ASP B 1 243 ? 15.797 -11.25 -7.578 1 88.88 243 ASP B N 1
ATOM 4062 C CA . ASP B 1 243 ? 14.492 -11.406 -6.938 1 88.88 243 ASP B CA 1
ATOM 4063 C C . ASP B 1 243 ? 13.828 -12.719 -7.355 1 88.88 243 ASP B C 1
ATOM 4065 O O . ASP B 1 243 ? 13.453 -12.883 -8.516 1 88.88 243 ASP B O 1
ATOM 4069 N N . THR B 1 244 ? 13.586 -13.523 -6.41 1 89.44 244 THR B N 1
ATOM 4070 C CA . THR B 1 244 ? 13.062 -14.852 -6.727 1 89.44 244 THR B CA 1
ATOM 4071 C C . THR B 1 244 ? 11.539 -14.844 -6.719 1 89.44 244 THR B C 1
ATOM 4073 O O . THR B 1 244 ? 10.906 -15.859 -7.023 1 89.44 244 THR B O 1
ATOM 4076 N N . THR B 1 245 ? 10.93 -13.734 -6.395 1 89.06 245 THR B N 1
ATOM 4077 C CA . THR B 1 245 ? 9.477 -13.648 -6.332 1 89.06 245 THR B CA 1
ATOM 4078 C C . THR B 1 245 ? 8.859 -13.922 -7.703 1 89.06 245 THR B C 1
ATOM 4080 O O . THR B 1 245 ? 9.25 -13.305 -8.695 1 89.06 245 THR B O 1
ATOM 4083 N N . GLY B 1 246 ? 7.938 -14.844 -7.785 1 93.19 246 GLY B N 1
ATOM 4084 C CA . GLY B 1 246 ? 7.234 -15.141 -9.023 1 93.19 246 GLY B CA 1
ATOM 4085 C C . GLY B 1 246 ? 7.957 -16.156 -9.891 1 93.19 246 GLY B C 1
ATOM 4086 O O . GLY B 1 246 ? 7.457 -16.547 -10.953 1 93.19 246 GLY B O 1
ATOM 4087 N N . ALA B 1 247 ? 9.125 -16.641 -9.43 1 95.81 247 ALA B N 1
ATOM 4088 C CA . ALA B 1 247 ? 9.914 -17.594 -10.211 1 95.81 247 ALA B CA 1
ATOM 4089 C C . ALA B 1 247 ? 9.141 -18.891 -10.453 1 95.81 247 ALA B C 1
ATOM 4091 O O . ALA B 1 247 ? 9.172 -19.438 -11.547 1 95.81 247 ALA B O 1
ATOM 4092 N N . GLY B 1 248 ? 8.492 -19.328 -9.391 1 96.94 248 GLY B N 1
ATOM 4093 C CA . GLY B 1 248 ? 7.684 -20.516 -9.531 1 96.94 248 GLY B CA 1
ATOM 4094 C C . GLY B 1 248 ? 6.527 -20.344 -10.5 1 96.94 248 GLY B C 1
ATOM 4095 O O . GLY B 1 248 ? 6.23 -21.25 -11.289 1 96.94 248 GLY B O 1
ATOM 4096 N N . ASP B 1 249 ? 5.863 -19.234 -10.453 1 98.06 249 ASP B N 1
ATOM 4097 C CA . ASP B 1 249 ? 4.766 -18.938 -11.367 1 98.06 249 ASP B CA 1
ATOM 4098 C C . ASP B 1 249 ? 5.254 -18.891 -12.812 1 98.06 249 ASP B C 1
ATOM 4100 O O . ASP B 1 249 ? 4.59 -19.406 -13.719 1 98.06 249 ASP B O 1
ATOM 4104 N N . CYS B 1 250 ? 6.391 -18.219 -13 1 98.5 250 CYS B N 1
ATOM 4105 C CA . CYS B 1 250 ? 7.031 -18.156 -14.305 1 98.5 250 CYS B CA 1
ATOM 4106 C C . CYS B 1 250 ? 7.371 -19.547 -14.82 1 98.5 250 CYS B C 1
ATOM 4108 O O . CYS B 1 250 ? 7.117 -19.859 -15.984 1 98.5 250 CYS B O 1
ATOM 4110 N N . PHE B 1 251 ? 7.918 -20.344 -13.938 1 98.75 251 PHE B N 1
ATOM 4111 C CA . PHE B 1 251 ? 8.273 -21.719 -14.258 1 98.75 251 PHE B CA 1
ATOM 4112 C C . PHE B 1 251 ? 7.055 -22.5 -14.734 1 98.75 251 PHE B C 1
ATOM 4114 O O . PHE B 1 251 ? 7.086 -23.125 -15.789 1 98.75 251 PHE B O 1
ATOM 4121 N N . ALA B 1 252 ? 6.02 -22.422 -13.961 1 98.81 252 ALA B N 1
ATOM 4122 C CA . ALA B 1 252 ? 4.801 -23.172 -14.266 1 98.81 252 ALA B CA 1
ATOM 4123 C C . ALA B 1 252 ? 4.207 -22.734 -15.602 1 98.81 252 ALA B C 1
ATOM 4125 O O . ALA B 1 252 ? 3.809 -23.578 -16.406 1 98.81 252 ALA B O 1
ATOM 4126 N N . ALA B 1 253 ? 4.152 -21.453 -15.828 1 98.88 253 ALA B N 1
ATOM 4127 C CA . ALA B 1 253 ? 3.609 -20.938 -17.078 1 98.88 253 ALA B CA 1
ATOM 4128 C C . ALA B 1 253 ? 4.438 -21.406 -18.266 1 98.88 253 ALA B C 1
ATOM 4130 O O . ALA B 1 253 ? 3.885 -21.797 -19.297 1 98.88 253 ALA B O 1
ATOM 4131 N N . ALA B 1 254 ? 5.734 -21.359 -18.125 1 98.88 254 ALA B N 1
ATOM 4132 C CA . ALA B 1 254 ? 6.633 -21.781 -19.188 1 98.88 254 ALA B CA 1
ATOM 4133 C C . ALA B 1 254 ? 6.484 -23.281 -19.469 1 98.88 254 ALA B C 1
ATOM 4135 O O . ALA B 1 254 ? 6.47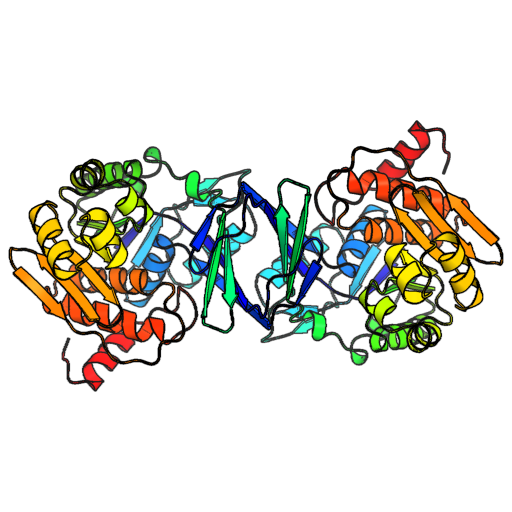3 -23.703 -20.625 1 98.88 254 ALA B O 1
ATOM 4136 N N . TYR B 1 255 ? 6.395 -24.062 -18.422 1 98.81 255 TYR B N 1
ATOM 4137 C CA . TYR B 1 255 ? 6.195 -25.5 -18.562 1 98.81 255 TYR B CA 1
ATOM 4138 C C . TYR B 1 255 ? 4.914 -25.797 -19.328 1 98.81 255 TYR B C 1
ATOM 4140 O O . TYR B 1 255 ? 4.918 -26.609 -20.25 1 98.81 255 TYR B O 1
ATOM 4148 N N . ILE B 1 256 ? 3.873 -25.141 -19 1 98.75 256 ILE B N 1
ATOM 4149 C CA . ILE B 1 256 ? 2.566 -25.375 -19.609 1 98.75 256 ILE B CA 1
ATOM 4150 C C . ILE B 1 256 ? 2.574 -24.875 -21.047 1 98.75 256 ILE B C 1
ATOM 4152 O O . ILE B 1 256 ? 1.954 -25.484 -21.922 1 98.75 256 ILE B O 1
ATOM 4156 N N . ALA B 1 257 ? 3.248 -23.75 -21.281 1 98.62 257 ALA B N 1
ATOM 4157 C CA . ALA B 1 257 ? 3.367 -23.266 -22.656 1 98.62 257 ALA B CA 1
ATOM 4158 C C . ALA B 1 257 ? 3.969 -24.328 -23.562 1 98.62 257 ALA B C 1
ATOM 4160 O O . ALA B 1 257 ? 3.461 -24.578 -24.656 1 98.62 257 ALA B O 1
ATOM 4161 N N . MET B 1 258 ? 5.027 -24.953 -23.109 1 98.12 258 MET B N 1
ATOM 4162 C CA . MET B 1 258 ? 5.684 -26 -23.875 1 98.12 258 MET B CA 1
ATOM 4163 C C . MET B 1 258 ? 4.816 -27.25 -23.938 1 98.12 258 MET B C 1
ATOM 4165 O O . MET B 1 258 ? 4.816 -27.969 -24.953 1 98.12 258 MET B O 1
ATOM 4169 N N . HIS B 1 259 ? 4.098 -27.5 -22.844 1 97.62 259 HIS B N 1
ATOM 4170 C CA . HIS B 1 259 ? 3.158 -28.625 -22.812 1 97.62 259 HIS B CA 1
ATOM 4171 C C . HIS B 1 259 ? 2.104 -28.484 -23.906 1 97.62 259 HIS B C 1
ATOM 4173 O O . HIS B 1 259 ? 1.825 -29.438 -24.641 1 97.62 259 HIS B O 1
ATOM 4179 N N . LEU B 1 260 ? 1.567 -27.328 -24.062 1 97.69 260 LEU B N 1
ATOM 4180 C CA . LEU B 1 260 ? 0.503 -27.078 -25.016 1 97.69 260 LEU B CA 1
ATOM 4181 C C . LEU B 1 260 ? 1.04 -27.094 -26.453 1 97.69 260 LEU B C 1
ATOM 4183 O O . LEU B 1 260 ? 0.282 -27.312 -27.391 1 97.69 260 LEU B O 1
ATOM 4187 N N . ARG B 1 261 ? 2.309 -26.922 -26.578 1 96.62 261 ARG B N 1
ATOM 4188 C CA . ARG B 1 261 ? 2.951 -26.953 -27.891 1 96.62 261 ARG B CA 1
ATOM 4189 C C . ARG B 1 261 ? 3.391 -28.375 -28.234 1 96.62 261 ARG B C 1
ATOM 4191 O O . ARG B 1 261 ? 4.035 -28.594 -29.266 1 96.62 261 ARG B O 1
ATOM 4198 N N . GLY B 1 262 ? 3.184 -29.266 -27.359 1 96.12 262 GLY B N 1
ATOM 4199 C CA . GLY B 1 262 ? 3.432 -30.672 -27.625 1 96.12 262 GLY B CA 1
ATOM 4200 C C . GLY B 1 262 ? 4.895 -31.062 -27.5 1 96.12 262 GLY B C 1
ATOM 4201 O O . GLY B 1 262 ? 5.348 -32.031 -28.125 1 96.12 262 GLY B O 1
ATOM 4202 N N . ARG B 1 263 ? 5.598 -30.344 -26.703 1 96.25 263 ARG B N 1
ATOM 4203 C CA . ARG B 1 263 ? 7.02 -30.641 -26.547 1 96.25 263 ARG B CA 1
ATOM 4204 C C . ARG B 1 263 ? 7.242 -31.781 -25.562 1 96.25 263 ARG B C 1
ATOM 4206 O O . ARG B 1 263 ? 6.375 -32.094 -24.734 1 96.25 263 ARG B O 1
ATOM 4213 N N . ASP B 1 264 ? 8.344 -32.469 -25.672 1 94.81 264 ASP B N 1
ATOM 4214 C CA . ASP B 1 264 ? 8.602 -33.625 -24.812 1 94.81 264 ASP B CA 1
ATOM 4215 C C . ASP B 1 264 ? 8.953 -33.188 -23.391 1 94.81 264 ASP B C 1
ATOM 4217 O O . ASP B 1 264 ? 9.188 -31.984 -23.156 1 94.81 264 ASP B O 1
ATOM 4221 N N . PRO B 1 265 ? 8.969 -34.094 -22.438 1 95.12 265 PRO B N 1
ATOM 4222 C CA . PRO B 1 265 ? 9.133 -33.75 -21.016 1 95.12 265 PRO B CA 1
ATOM 4223 C C . PRO B 1 265 ? 10.461 -33.031 -20.734 1 95.12 265 PRO B C 1
ATOM 4225 O O . PRO B 1 265 ? 10.523 -32.125 -19.922 1 95.12 265 PRO B O 1
ATOM 4228 N N . TYR B 1 266 ? 11.461 -33.469 -21.359 1 96.19 266 TYR B N 1
ATOM 4229 C CA . TYR B 1 266 ? 12.766 -32.844 -21.156 1 96.19 266 TYR B CA 1
ATOM 4230 C C . TYR B 1 266 ? 12.758 -31.406 -21.625 1 96.19 266 TYR B C 1
ATOM 4232 O O . TYR B 1 266 ? 13.242 -30.516 -20.922 1 96.19 266 TYR B O 1
ATOM 4240 N N . GLU B 1 267 ? 12.258 -31.203 -22.828 1 97.31 267 GLU B N 1
ATOM 4241 C CA . GLU B 1 267 ? 12.188 -29.844 -23.391 1 97.31 267 GLU B CA 1
ATOM 4242 C C . GLU B 1 267 ? 11.328 -28.938 -22.516 1 97.31 267 GLU B C 1
ATOM 4244 O O . GLU B 1 267 ? 11.641 -27.766 -22.328 1 97.31 267 GLU B O 1
ATOM 4249 N N . LYS B 1 268 ? 10.18 -29.469 -22.016 1 98.06 268 LYS B N 1
ATOM 4250 C CA . LYS B 1 268 ? 9.32 -28.703 -21.109 1 98.06 268 LYS B CA 1
ATOM 4251 C C . LYS B 1 268 ? 10.094 -28.234 -19.891 1 98.06 268 LYS B C 1
ATOM 4253 O O . LYS B 1 268 ? 10.062 -27.047 -19.547 1 98.06 268 LYS B O 1
ATOM 4258 N N . LEU B 1 269 ? 10.781 -29.172 -19.297 1 98.12 269 LEU B N 1
ATOM 4259 C CA . LEU B 1 269 ? 11.5 -28.922 -18.047 1 98.12 269 LEU B CA 1
ATOM 4260 C C . LEU B 1 269 ? 12.656 -27.953 -18.281 1 98.12 269 LEU B C 1
ATOM 4262 O O . LEU B 1 269 ? 12.875 -27.047 -17.484 1 98.12 269 LEU B O 1
ATOM 4266 N N . LEU B 1 270 ? 13.375 -28.156 -19.359 1 98.19 270 LEU B N 1
ATOM 4267 C CA . LEU B 1 270 ? 14.508 -27.312 -19.719 1 98.19 270 LEU B CA 1
ATOM 4268 C C . LEU B 1 270 ? 14.062 -25.875 -19.953 1 98.19 270 LEU B C 1
ATOM 4270 O O . LEU B 1 270 ? 14.68 -24.938 -19.422 1 98.19 270 LEU B O 1
ATOM 4274 N N . PHE B 1 271 ? 13.039 -25.703 -20.766 1 98.56 271 PHE B N 1
ATOM 4275 C CA . PHE B 1 271 ? 12.523 -24.375 -21.109 1 98.56 271 PHE B CA 1
ATOM 4276 C C . PHE B 1 271 ? 12.016 -23.656 -19.859 1 98.56 271 PHE B C 1
ATOM 4278 O O . PHE B 1 271 ? 12.297 -22.469 -19.656 1 98.56 271 PHE B O 1
ATOM 4285 N N . ALA B 1 272 ? 11.258 -24.375 -19.047 1 98.75 272 ALA B N 1
ATOM 4286 C CA . ALA B 1 272 ? 10.711 -23.812 -17.812 1 98.75 272 ALA B CA 1
ATOM 4287 C C . ALA B 1 272 ? 11.828 -23.359 -16.875 1 98.75 272 ALA B C 1
ATOM 4289 O O . ALA B 1 272 ? 11.75 -22.281 -16.281 1 98.75 272 ALA B O 1
ATOM 4290 N N . ASN B 1 273 ? 12.82 -24.156 -16.719 1 98.19 273 ASN B N 1
ATOM 4291 C CA . ASN B 1 273 ? 13.977 -23.828 -15.898 1 98.19 273 ASN B CA 1
ATOM 4292 C C . ASN B 1 273 ? 14.688 -22.578 -16.406 1 98.19 273 ASN B C 1
ATOM 4294 O O . ASN B 1 273 ? 15.102 -21.734 -15.617 1 98.19 273 ASN B O 1
ATOM 4298 N N . ALA B 1 274 ? 14.852 -22.5 -17.688 1 98.38 274 ALA B N 1
ATOM 4299 C CA . ALA B 1 274 ? 15.5 -21.344 -18.297 1 98.38 274 ALA B CA 1
ATOM 4300 C C . ALA B 1 274 ? 14.68 -20.078 -18.078 1 98.38 274 ALA B C 1
ATOM 4302 O O . ALA B 1 274 ? 15.227 -19.016 -17.781 1 98.38 274 ALA B O 1
ATOM 4303 N N . ALA B 1 275 ? 13.391 -20.188 -18.281 1 98.56 275 ALA B N 1
ATOM 4304 C CA . ALA B 1 275 ? 12.508 -19.047 -18.062 1 98.56 275 ALA B CA 1
ATOM 4305 C C . ALA B 1 275 ? 12.617 -18.547 -16.625 1 98.56 275 ALA B C 1
ATOM 4307 O O . ALA B 1 275 ? 12.734 -17.328 -16.391 1 98.56 275 ALA B O 1
ATOM 4308 N N . ALA B 1 276 ? 12.578 -19.453 -15.672 1 98.25 276 ALA B N 1
ATOM 4309 C CA . ALA B 1 276 ? 12.68 -19.078 -14.266 1 98.25 276 ALA B CA 1
ATOM 4310 C C . ALA B 1 276 ? 14.039 -18.453 -13.961 1 98.25 276 ALA B C 1
ATOM 4312 O O . ALA B 1 276 ? 14.141 -17.516 -13.164 1 98.25 276 ALA B O 1
ATOM 4313 N N . ALA B 1 277 ? 15.07 -18.938 -14.594 1 97.94 277 ALA B N 1
ATOM 4314 C CA . ALA B 1 277 ? 16.422 -18.406 -14.414 1 97.94 277 ALA B CA 1
ATOM 4315 C C . ALA B 1 277 ? 16.484 -16.938 -14.859 1 97.94 277 ALA B C 1
ATOM 4317 O O . ALA B 1 277 ? 17.109 -16.109 -14.188 1 97.94 277 ALA B O 1
ATOM 4318 N N . ILE B 1 278 ? 15.875 -16.672 -15.992 1 98.25 278 ILE B N 1
ATOM 4319 C CA . ILE B 1 278 ? 15.844 -15.297 -16.469 1 98.25 278 ILE B CA 1
ATOM 4320 C C . ILE B 1 278 ? 15.016 -14.438 -15.523 1 98.25 278 ILE B C 1
ATOM 4322 O O . ILE B 1 278 ? 15.43 -13.336 -15.156 1 98.25 278 ILE B O 1
ATOM 4326 N N . LYS B 1 279 ? 13.852 -14.953 -15.102 1 97.88 279 LYS B N 1
ATOM 4327 C CA . LYS B 1 279 ? 12.93 -14.227 -14.242 1 97.88 279 LYS B CA 1
ATOM 4328 C C . LYS B 1 279 ? 13.617 -13.75 -12.969 1 97.88 279 LYS B C 1
ATOM 4330 O O . LYS B 1 279 ? 13.414 -12.609 -12.539 1 97.88 279 LYS B O 1
ATOM 4335 N N . VAL B 1 280 ? 14.477 -14.531 -12.32 1 96.12 280 VAL B N 1
ATOM 4336 C CA . VAL B 1 280 ? 15.023 -14.227 -11 1 96.12 280 VAL B CA 1
ATOM 4337 C C . VAL B 1 280 ? 16.078 -13.141 -11.117 1 96.12 280 VAL B C 1
ATOM 4339 O O . VAL B 1 280 ? 16.516 -12.57 -10.109 1 96.12 280 VAL B O 1
ATOM 4342 N N . THR B 1 281 ? 16.516 -12.844 -12.375 1 96.5 281 THR B N 1
ATOM 4343 C CA . THR B 1 281 ? 17.484 -11.766 -12.578 1 96.5 281 THR B CA 1
ATOM 4344 C C . THR B 1 281 ? 16.781 -10.414 -12.641 1 96.5 281 THR B C 1
ATOM 4346 O O . THR B 1 281 ? 17.438 -9.375 -12.758 1 96.5 281 THR B O 1
ATOM 4349 N N . ARG B 1 282 ? 15.508 -10.406 -12.594 1 94.88 282 ARG B N 1
ATOM 4350 C CA . ARG B 1 282 ? 14.688 -9.203 -12.734 1 94.88 282 ARG B CA 1
ATOM 4351 C C . ARG B 1 282 ? 13.867 -8.953 -11.477 1 94.88 282 ARG B C 1
ATOM 4353 O O . ARG B 1 282 ? 13.391 -9.891 -10.844 1 94.88 282 ARG B O 1
ATOM 4360 N N . PRO B 1 283 ? 13.656 -7.727 -11.109 1 89.31 283 PRO B N 1
ATOM 4361 C CA . PRO B 1 283 ? 12.852 -7.434 -9.922 1 89.31 283 PRO B CA 1
ATOM 4362 C C . PRO B 1 283 ? 11.352 -7.586 -10.172 1 89.31 283 PRO B C 1
ATOM 4364 O O . PRO B 1 283 ? 10.867 -7.246 -11.25 1 89.31 283 PRO B O 1
ATOM 4367 N N . GLY B 1 284 ? 10.688 -8.086 -9.117 1 88.81 284 GLY B N 1
ATOM 4368 C CA . GLY B 1 284 ? 9.234 -8.141 -9.18 1 88.81 284 GLY B CA 1
ATOM 4369 C C . GLY B 1 284 ? 8.711 -9.5 -9.602 1 88.81 284 GLY B C 1
ATOM 4370 O O . GLY B 1 284 ? 9.398 -10.258 -10.281 1 88.81 284 GLY B O 1
ATOM 4371 N N . ALA B 1 285 ? 7.508 -9.703 -9.305 1 91.38 285 ALA B N 1
ATOM 4372 C CA . ALA B 1 285 ? 6.902 -11.008 -9.562 1 91.38 285 ALA B CA 1
ATOM 4373 C C . ALA B 1 285 ? 6.52 -11.156 -11.031 1 91.38 285 ALA B C 1
ATOM 4375 O O . ALA B 1 285 ? 6.461 -12.273 -11.555 1 91.38 285 ALA B O 1
ATOM 4376 N N . ARG B 1 286 ? 6.285 -10.078 -11.75 1 95.94 286 ARG B N 1
ATOM 4377 C CA . ARG B 1 286 ? 5.738 -10.133 -13.102 1 95.94 286 ARG B CA 1
ATOM 4378 C C . ARG B 1 286 ? 6.766 -9.672 -14.125 1 95.94 286 ARG B C 1
ATOM 4380 O O . ARG B 1 286 ? 6.449 -8.883 -15.023 1 95.94 286 ARG B O 1
ATOM 4387 N N . SER B 1 287 ? 7.949 -10.164 -13.898 1 95.88 287 SER B N 1
ATOM 4388 C CA . SER B 1 287 ? 9.031 -9.844 -14.828 1 95.88 287 SER B CA 1
ATOM 4389 C C . SER B 1 287 ? 9.484 -11.078 -15.594 1 95.88 287 SER B C 1
ATOM 4391 O O . SER B 1 287 ? 10.68 -11.273 -15.812 1 95.88 287 SER B O 1
ATOM 4393 N N . SER B 1 288 ? 8.539 -11.906 -15.898 1 98.06 288 SER B N 1
ATOM 4394 C CA . SER B 1 288 ? 8.805 -13.109 -16.672 1 98.06 288 SER B CA 1
ATOM 4395 C C . SER B 1 288 ? 9.32 -12.758 -18.062 1 98.06 288 SER B C 1
ATOM 4397 O O . SER B 1 288 ? 8.953 -11.727 -18.625 1 98.06 288 SER B O 1
ATOM 4399 N N . PRO B 1 289 ? 10.141 -13.594 -18.641 1 98.62 289 PRO B N 1
ATOM 4400 C CA . PRO B 1 289 ? 10.656 -13.352 -19.984 1 98.62 289 PRO B CA 1
ATOM 4401 C C . PRO B 1 289 ? 9.641 -13.68 -21.078 1 98.62 289 PRO B C 1
ATOM 4403 O O . PRO B 1 289 ? 8.664 -14.391 -20.812 1 98.62 289 PRO B O 1
ATOM 4406 N N . ARG B 1 290 ? 9.883 -13.078 -22.266 1 98.38 290 ARG B N 1
ATOM 4407 C CA . ARG B 1 290 ? 9.141 -13.484 -23.469 1 98.38 290 ARG B CA 1
ATOM 4408 C C . ARG B 1 290 ? 9.719 -14.766 -24.047 1 98.38 290 ARG B C 1
ATOM 4410 O O . ARG B 1 290 ? 10.859 -15.141 -23.75 1 98.38 290 ARG B O 1
ATOM 4417 N N . TYR B 1 291 ? 8.914 -15.414 -24.844 1 98.12 291 TYR B N 1
ATOM 4418 C CA . TYR B 1 291 ? 9.312 -16.672 -25.438 1 98.12 291 TYR B CA 1
ATOM 4419 C C . TYR B 1 291 ? 10.656 -16.547 -26.156 1 98.12 291 TYR B C 1
ATOM 4421 O O . TYR B 1 291 ? 11.555 -17.375 -25.953 1 98.12 291 TYR B O 1
ATOM 4429 N N . ALA B 1 292 ? 10.812 -15.5 -26.906 1 98.06 292 ALA B N 1
ATOM 4430 C CA . ALA B 1 292 ? 12.016 -15.297 -27.703 1 98.06 292 ALA B CA 1
ATOM 4431 C C . ALA B 1 292 ? 13.242 -15.109 -26.812 1 98.06 292 ALA B C 1
ATOM 4433 O O . ALA B 1 292 ? 14.344 -15.523 -27.172 1 98.06 292 ALA B O 1
ATOM 4434 N N . GLU B 1 293 ? 13.078 -14.5 -25.672 1 98.5 293 GLU B N 1
ATOM 4435 C CA . GLU B 1 293 ? 14.18 -14.305 -24.734 1 98.5 293 GLU B CA 1
ATOM 4436 C C . GLU B 1 293 ? 14.672 -15.641 -24.188 1 98.5 293 GLU B C 1
ATOM 4438 O O . GLU B 1 293 ? 15.875 -15.844 -24.031 1 98.5 293 GLU B O 1
ATOM 4443 N N . VAL B 1 294 ? 13.734 -16.531 -23.906 1 98.56 294 VAL B N 1
ATOM 4444 C CA . VAL B 1 294 ? 14.086 -17.844 -23.375 1 98.56 294 VAL B CA 1
ATOM 4445 C C . VAL B 1 294 ? 14.812 -18.656 -24.438 1 98.56 294 VAL B C 1
ATOM 4447 O O . VAL B 1 294 ? 15.828 -19.297 -24.156 1 98.56 294 VAL B O 1
ATOM 4450 N N . GLU B 1 295 ? 14.266 -18.625 -25.625 1 97.81 295 GLU B N 1
ATOM 4451 C CA . GLU B 1 295 ? 14.898 -19.328 -26.734 1 97.81 295 GLU B CA 1
ATOM 4452 C C . GLU B 1 295 ? 16.328 -18.844 -26.953 1 97.81 295 GLU B C 1
ATOM 4454 O O . GLU B 1 295 ? 17.234 -19.641 -27.141 1 97.81 295 GLU B O 1
ATOM 4459 N N . ALA B 1 296 ? 16.484 -17.516 -26.906 1 98.06 296 ALA B N 1
ATOM 4460 C CA . ALA B 1 296 ? 17.797 -16.922 -27.109 1 98.06 296 ALA B CA 1
ATOM 4461 C C . ALA B 1 296 ? 18.766 -17.312 -26 1 98.06 296 ALA B C 1
ATOM 4463 O O . ALA B 1 296 ? 19.938 -17.562 -26.25 1 98.06 296 ALA B O 1
ATOM 4464 N N . PHE B 1 297 ? 18.328 -17.281 -24.859 1 98 297 PHE B N 1
ATOM 4465 C CA . PHE B 1 297 ? 19.141 -17.672 -23.719 1 98 297 PHE B CA 1
ATOM 4466 C C . PHE B 1 297 ? 19.625 -19.109 -23.844 1 98 297 PHE B C 1
ATOM 4468 O O . PHE B 1 297 ? 20.812 -19.375 -23.688 1 98 297 PHE B O 1
ATOM 4475 N N . LEU B 1 298 ? 18.703 -20.062 -24.172 1 98 298 LEU B N 1
ATOM 4476 C CA . LEU B 1 298 ? 19.031 -21.469 -24.344 1 98 298 LEU B CA 1
ATOM 4477 C C . LEU B 1 298 ? 20 -21.656 -25.516 1 98 298 LEU B C 1
ATOM 4479 O O . LEU B 1 298 ? 20.969 -22.406 -25.406 1 98 298 LEU B O 1
ATOM 4483 N N . ALA B 1 299 ? 19.734 -20.906 -26.578 1 97.19 299 ALA B N 1
ATOM 4484 C CA . ALA B 1 299 ? 20.609 -20.984 -27.75 1 97.19 299 ALA B CA 1
ATOM 4485 C C . ALA B 1 299 ? 22.016 -20.531 -27.406 1 97.19 299 ALA B C 1
ATOM 4487 O O . ALA B 1 299 ? 23 -21.094 -27.906 1 97.19 299 ALA B O 1
ATOM 4488 N N . SER B 1 300 ? 22.125 -19.516 -26.641 1 97.25 300 SER B N 1
ATOM 4489 C CA . SER B 1 300 ? 23.422 -18.984 -26.234 1 97.25 300 SER B CA 1
ATOM 4490 C C . SER B 1 300 ? 24.219 -20.016 -25.438 1 97.25 300 SER B C 1
ATOM 4492 O O . SER B 1 300 ? 25.453 -19.922 -25.359 1 97.25 300 SER B O 1
ATOM 4494 N N . LEU B 1 301 ? 23.609 -20.953 -24.875 1 96.19 301 LEU B N 1
ATOM 4495 C CA . LEU B 1 301 ? 24.266 -21.969 -24.062 1 96.19 301 LEU B CA 1
ATOM 4496 C C . LEU B 1 301 ? 24.391 -23.281 -24.844 1 96.19 301 LEU B C 1
ATOM 4498 O O . LEU B 1 301 ? 24.812 -24.297 -24.281 1 96.19 301 LEU B O 1
ATOM 4502 N N . GLY B 1 302 ? 23.828 -23.312 -26.094 1 95 302 GLY B N 1
ATOM 4503 C CA . GLY B 1 302 ? 24.031 -24.453 -26.969 1 95 302 GLY B CA 1
ATOM 4504 C C . GLY B 1 302 ? 22.828 -25.375 -27.016 1 95 302 GLY B C 1
ATOM 4505 O O . GLY B 1 302 ? 22.906 -26.469 -27.578 1 95 302 GLY B O 1
ATOM 4506 N N . TYR B 1 303 ? 21.766 -24.938 -26.391 1 94 303 TYR B N 1
ATOM 4507 C CA . TYR B 1 303 ? 20.547 -25.75 -26.438 1 94 303 TYR B CA 1
ATOM 4508 C C . TYR B 1 303 ? 19.703 -25.391 -27.656 1 94 303 TYR B C 1
ATOM 4510 O O . TYR B 1 303 ? 19.719 -24.25 -28.125 1 94 303 TYR B O 1
ATOM 4518 N N . LYS B 1 304 ? 19.078 -26.359 -28.188 1 86.88 304 LYS B N 1
ATOM 4519 C CA . LYS B 1 304 ? 18.141 -26.141 -29.281 1 86.88 304 LYS B CA 1
ATOM 4520 C C . LYS B 1 304 ? 16.719 -26.531 -28.875 1 86.88 304 LYS B C 1
ATOM 4522 O O . LYS B 1 304 ? 16.5 -27.625 -28.375 1 86.88 304 LYS B O 1
ATOM 4527 N N . ILE B 1 305 ? 15.781 -25.609 -28.969 1 86.69 305 ILE B N 1
ATOM 4528 C CA . ILE B 1 305 ? 14.391 -25.875 -28.641 1 86.69 305 ILE B CA 1
ATOM 4529 C C . ILE B 1 305 ? 13.508 -25.531 -29.844 1 86.69 305 ILE B C 1
ATOM 4531 O O . ILE B 1 305 ? 13.82 -24.625 -30.625 1 86.69 305 ILE B O 1
#

pLDDT: mean 95.5, std 3.55, range [79.94, 98.94]

Solvent-accessible surface area (backbone atoms only — not comparable to full-atom values): 29634 Å² total; per-residue (Å²): 97,37,30,35,21,33,33,34,42,22,40,30,40,37,35,33,30,88,63,81,44,50,87,72,28,75,24,73,39,77,43,81,47,74,47,60,31,32,57,14,44,29,19,30,46,23,26,21,42,52,66,36,42,20,32,42,40,32,18,24,11,76,41,72,65,25,51,52,44,51,50,53,39,45,75,49,55,29,43,58,86,67,42,41,71,35,79,95,35,52,35,17,36,34,41,33,42,32,35,87,87,65,48,32,28,29,39,35,35,55,55,15,36,71,68,59,49,50,84,70,64,43,60,78,83,43,65,82,26,52,32,37,36,34,29,46,40,53,54,65,46,46,46,40,46,52,54,35,24,62,73,62,66,22,48,38,32,38,38,26,52,60,67,27,28,70,64,30,53,85,54,42,38,70,48,45,48,71,29,43,33,39,45,40,42,45,69,33,38,15,59,36,54,72,32,92,45,59,69,61,13,52,53,50,43,59,70,66,41,61,44,48,26,44,34,36,39,44,67,86,62,16,35,34,38,34,41,91,90,40,80,45,75,44,74,43,69,91,65,76,72,68,24,65,52,40,24,67,27,25,21,52,24,38,28,48,54,30,50,78,69,67,49,54,70,66,57,18,52,49,51,8,49,47,32,20,44,57,14,13,51,28,72,52,39,73,38,45,50,39,48,67,54,39,54,49,54,40,42,74,73,71,45,87,131,98,38,30,34,23,32,32,33,41,22,42,31,38,36,35,34,30,86,64,81,44,51,86,71,28,73,26,74,39,79,42,80,47,74,47,62,31,34,56,14,43,29,20,29,45,22,26,21,42,53,67,35,41,19,31,42,39,31,19,23,11,76,41,72,65,26,51,52,44,52,49,53,39,45,75,50,54,28,42,58,86,66,41,42,70,36,79,96,36,53,36,16,36,33,42,33,42,32,34,86,87,64,48,34,28,30,38,36,35,55,56,16,37,70,68,59,48,51,84,68,64,45,59,78,81,44,65,83,26,51,34,40,37,34,28,46,40,52,54,63,46,46,46,40,46,53,53,35,24,63,73,63,66,22,48,37,32,38,38,27,52,59,66,26,27,71,63,30,54,86,53,43,38,72,48,46,49,70,29,43,32,39,46,41,41,45,69,34,37,16,57,36,53,71,33,91,44,59,68,60,11,52,54,50,43,59,71,67,40,59,44,48,26,43,35,35,39,44,68,85,63,15,35,37,38,35,42,93,90,39,80,45,77,44,73,43,70,92,64,74,73,68,24,64,53,40,23,67,27,25,21,51,24,40,27,49,55,30,49,77,68,67,49,54,72,65,58,19,52,50,51,8,49,47,32,21,45,55,14,13,51,27,73,52,39,73,38,46,51,39,48,67,56,40,54,49,54,38,43,74,74,70,44,84,133

InterPro domains:
  IPR002139 Ribokinase/fructokinase [PR00990] (5-26)
  IPR002139 Ribokinase/fructokinase [PR00990] (32-51)
  IPR002139 Ribokinase/fructokinase [PR00990] (104-117)
  IPR002139 Ribokinase/fructokinase [PR00990] (174-189)
  IPR002139 Ribokinase/fructokinase [PR00990] (214-225)
  IPR002173 Carbohydrate/purine kinase, PfkB, conserved site [PS00584] (243-256)
  IPR011611 Carbohydrate kinase PfkB [PF00294] (2-288)
  IPR029056 Ribokinase-like [G3DSA:3.40.1190.20] (1-303)
  IPR029056 Ribokinase-like [SSF53613] (1-298)

Foldseek 3Di:
DEAEFEAAKEKEKEFEAADDDDVPDDGDTDDIDIDIDDLRLLLQLLLLLQPYQYEYEFEAEPDPRSVVRVVVSVVSRYHDPLYHYDYPKHGKYKYWYAHPVGDIDIDIDRIGRVVDALVSDDLVSCAPHAEYEYAALDLRNLQSVVVSCVVRVHAYEYNHEQSNLQVEDVSNQVSCAAHAEYEEEQVSLCSRQVHPDSVVSQVSCLVRHRYAKYKYQHVQQAIWIDHPRDIDGDGADDDDFDAQAQLRSSLVSQLVSCVVVVHDPVVSRQLSRLQSRVQRNDDDNNSTHHSVVSQVSCVVVPDHD/DEAEFEAAKEKEKEFEAADDDDVPDDGDTDDIDIDIDDLRLLLQLLLLLQPYQYEYEFEAEPDPRSVVRVVVSVVSRYHDPLYHYDYPKHGKYKYWYAHPVGDIDIDIDRIGRVVDALVSDDLVSCAPHAEYEYAALDLRNLQSVVVSCVVRVHAYEYNHEQSNLQVELVSNQVSCAAHAEYEEEQVSLCSRQVHPDSVVSQVSCLVRHRYAKYKYQHVQQAIWIDHPNDIDGDGADDDDFDAQAQLRSSLVSQLVSCVVVVHDPHVSRQLSRLQSRVQRNDDDNNSTHHSVVSQVSCVVVPDHD

Organism: Pyrobaculum neutrophilum (strain DSM 2338 / JCM 9278 / NBRC 100436 / V24Sta) (NCBI:txid444157)

Radius of gyration: 28.65 Å; Cα contacts (8 Å, |Δi|>4): 1479; chains: 2; bounding box: 50×83×61 Å

Secondary structure (DSSP, 8-state):
-EEEEEE--EEEEEEE-SS---TTEEEE-SEEEEEEE-HHHHHHHHHHHTT-EEEEE-EEESSHHHHHHHHHHHHTT-B-TTPEEETTSPPEEEEEEE-TTS-EEEEEE-GGGGG--GGG--GGGGTT-SEEEEE---HHHHHHHHHHHHHHT-EEEE--HHHHHTT-HHHHHHHHTT-SEEEEEHHHHHHHHT-S-HHHHHHHHHHH---SEEEEE-GGG-EEEEETTEEEEEPPP----S--TTHHHHHHHHHHHHHHTT--HHHHHHHHHHHHHHHTTSSSTT-PPPHHHHHHHHHHTT---/-EEEEEE--EEEEEEE-SS---TTEEEE-SEEEEEEE-HHHHHHHHHHHTT-EEEEE-EEESSHHHHHHHHHHHHTT-B-TTPEEETTSPPEEEEEEE-TTS-EEEEEE-GGGGG--GGG--GGGGTT-SEEEEE---HHHHHHHHHHHHHHT-EEEE--HHHHHTT-HHHHHHHHTT-SEEEEEHHHHHHHHT-S-HHHHHHHHHHH---SEEEEE-GGG-EEEEETTEEEEEPPP----S--TTHHHHHHHHHHHHHHTT--HHHHHHHHHHHHHHHTTSSSTT-PPPHHHHHHHHHHTT---